Protein AF-A0A7X9FQ74-F1 (afdb_monomer_lite)

Sequence (622 aa):
MVRERRDPLNLIAIPPNKANLEAAQAALTEHGFKAESLAQLVVKDPVLLLELYKTISSTTYARGYSVNMMPVSQMVTLLGVKILNELCQNLKGRSLPDSSELATFLEKSRAECLKISNIARLIGNSVDPQQAEQCGLIGLFARFGDMVAVLYLKEHYISAVQTEGNRTRLAYRLAKEYAFDLERAGLRYLSLHGLPEKILACIDRDSQINSTELVNRKLVVLSSIEVVTAYEEAKWDRYSPDKALPVQSHFRPLRYLGLNYEKLYQDLSDFLSKSSQKAQVDSESKATESRISDRESISKATSRSLAEAGTKRTLSGRLVPVAPPAKHAAIERGSVGFLGKAHPLVVACVRGVRNAENLFSVTQRVSFLDTVVRLIGPLLKTFPDLGSVLYKASEFYLPLATTSSEDEILTTIVEGLSAKEVVSIIVLSYLAGEFSKHCEVTGWDCIARKLPSAIEIGRTVGATFSDVGPGYGMLLTGVRHMSLAALLFHDAKNFEHYIKYLSLSSRPYDMIYEKSKWGYDHLSYCGSLLQYLGFGLEMVKAFDQFRSFSQITEIKVRNSAVVLHWAEVIQKSGTALGDSNFLQQSGIGKDDVIKVDNEIGRLTSRLKNNYWLSPIREQALV

Radius of gyration: 31.94 Å; chains: 1; bounding box: 64×75×105 Å

Structure (mmCIF, N/CA/C/O backbone):
data_AF-A0A7X9FQ74-F1
#
_entry.id   AF-A0A7X9FQ74-F1
#
loop_
_atom_site.group_PDB
_atom_site.id
_atom_site.type_symbol
_atom_site.label_atom_id
_atom_site.label_alt_id
_atom_site.label_comp_id
_atom_site.label_asym_id
_atom_site.label_entity_id
_atom_site.label_seq_id
_atom_site.pdbx_PDB_ins_code
_atom_site.Cartn_x
_atom_site.Cartn_y
_atom_site.Cartn_z
_atom_site.occupancy
_atom_site.B_iso_or_equiv
_atom_site.auth_seq_id
_atom_site.auth_comp_id
_atom_site.auth_asym_id
_atom_site.auth_atom_id
_atom_site.pdbx_PDB_model_num
ATOM 1 N N . MET A 1 1 ? -29.744 -2.590 -15.658 1.00 37.78 1 MET A N 1
ATOM 2 C CA . MET A 1 1 ? -29.125 -2.089 -14.409 1.00 37.78 1 MET A CA 1
ATOM 3 C C . MET A 1 1 ? -28.238 -3.184 -13.833 1.00 37.78 1 MET A C 1
ATOM 5 O O . MET A 1 1 ? -28.756 -4.164 -13.314 1.00 37.78 1 MET A O 1
ATOM 9 N N . VAL A 1 2 ? -26.918 -3.079 -13.994 1.00 39.31 2 VAL A N 1
ATOM 10 C CA . VAL A 1 2 ? -25.967 -4.021 -13.385 1.00 39.31 2 VAL A CA 1
ATOM 11 C C . VAL A 1 2 ? -25.837 -3.622 -11.917 1.00 39.31 2 VAL A C 1
ATOM 13 O O . VAL A 1 2 ? -25.361 -2.531 -11.627 1.00 39.31 2 VAL A O 1
ATOM 16 N N . ARG A 1 3 ? -26.318 -4.455 -10.985 1.00 42.69 3 ARG A N 1
ATOM 17 C CA . ARG A 1 3 ? -26.032 -4.256 -9.558 1.00 42.69 3 ARG A CA 1
ATOM 18 C C . ARG A 1 3 ? -24.530 -4.450 -9.377 1.00 42.69 3 ARG A C 1
ATOM 20 O O . ARG A 1 3 ? -24.059 -5.584 -9.451 1.00 42.69 3 ARG A O 1
ATOM 27 N N . GLU A 1 4 ? -23.787 -3.365 -9.182 1.00 53.53 4 GLU A N 1
ATOM 28 C CA . GLU A 1 4 ? -22.402 -3.442 -8.724 1.00 53.53 4 GLU A CA 1
ATOM 29 C C . GLU A 1 4 ? -22.378 -4.309 -7.464 1.00 53.53 4 GLU A C 1
ATOM 31 O O . GLU A 1 4 ? -23.003 -3.980 -6.450 1.00 53.53 4 GLU A O 1
ATOM 36 N N . ARG A 1 5 ? -21.722 -5.472 -7.541 1.00 65.94 5 ARG A N 1
ATOM 37 C CA . ARG A 1 5 ? -21.473 -6.294 -6.358 1.00 65.94 5 ARG A CA 1
ATOM 38 C C . ARG A 1 5 ? -20.532 -5.494 -5.468 1.00 65.94 5 ARG A C 1
ATOM 40 O O . ARG A 1 5 ? -19.328 -5.490 -5.703 1.00 65.94 5 ARG A O 1
ATOM 47 N N . ARG A 1 6 ? -21.095 -4.786 -4.486 1.00 75.56 6 ARG A N 1
ATOM 48 C CA . ARG A 1 6 ? -20.312 -4.103 -3.457 1.00 75.56 6 ARG A CA 1
ATOM 49 C C . ARG A 1 6 ? -19.430 -5.138 -2.775 1.00 75.56 6 ARG A C 1
ATOM 51 O O . ARG A 1 6 ? -19.904 -6.204 -2.383 1.00 75.56 6 ARG A O 1
ATOM 58 N N . ASP A 1 7 ? -18.152 -4.813 -2.680 1.00 85.06 7 ASP A N 1
ATOM 59 C CA . ASP A 1 7 ? -17.185 -5.586 -1.921 1.00 85.06 7 ASP A CA 1
ATOM 60 C C . ASP A 1 7 ? -17.701 -5.781 -0.487 1.00 85.06 7 ASP A C 1
ATOM 62 O O . ASP A 1 7 ? -18.024 -4.780 0.160 1.00 85.06 7 ASP A O 1
ATOM 66 N N . PRO A 1 8 ? -17.820 -7.016 0.031 1.00 89.25 8 PRO A N 1
ATOM 67 C CA . PRO A 1 8 ? -18.308 -7.231 1.390 1.00 89.25 8 PRO A CA 1
ATOM 68 C C . PRO A 1 8 ? -17.451 -6.516 2.446 1.00 89.25 8 PRO A C 1
ATOM 70 O O . PRO A 1 8 ? -17.975 -6.154 3.497 1.00 89.25 8 PRO A O 1
ATOM 73 N N . LEU A 1 9 ? -16.171 -6.243 2.159 1.00 91.75 9 LEU A N 1
ATOM 74 C CA . LEU A 1 9 ? -15.293 -5.503 3.066 1.00 91.75 9 LEU A CA 1
ATOM 75 C C . LEU A 1 9 ? -15.699 -4.028 3.232 1.00 91.75 9 LEU A C 1
ATOM 77 O O . LEU A 1 9 ? -15.456 -3.457 4.290 1.00 91.75 9 LEU A O 1
ATOM 81 N N . ASN A 1 10 ? -16.380 -3.426 2.247 1.00 90.06 10 ASN A N 1
ATOM 82 C CA . ASN A 1 10 ? -16.882 -2.044 2.338 1.00 90.06 10 ASN A CA 1
ATOM 83 C C . ASN A 1 10 ? -18.041 -1.875 3.323 1.00 90.06 10 ASN A C 1
ATOM 85 O O . ASN A 1 10 ? -18.401 -0.750 3.659 1.00 90.06 10 ASN A O 1
ATOM 89 N N . LEU A 1 11 ? -18.672 -2.975 3.737 1.00 92.00 11 LEU A N 1
ATOM 90 C CA . LEU A 1 11 ? -19.799 -2.946 4.667 1.00 92.00 11 LEU A CA 1
ATOM 91 C C . LEU A 1 11 ? -19.346 -3.032 6.129 1.00 92.00 11 LEU A C 1
ATOM 93 O O . LEU A 1 11 ? -20.158 -2.833 7.030 1.00 92.00 11 LEU A O 1
ATOM 97 N N . ILE A 1 12 ? -18.070 -3.338 6.372 1.00 95.50 12 ILE A N 1
ATOM 98 C CA . ILE A 1 12 ? -17.523 -3.454 7.720 1.00 95.50 12 ILE A CA 1
ATOM 99 C C . ILE A 1 12 ? -17.239 -2.046 8.245 1.00 95.50 12 ILE A C 1
ATOM 101 O O . ILE A 1 12 ? -16.381 -1.344 7.720 1.00 95.50 12 ILE A O 1
ATOM 105 N N . ALA A 1 13 ? -17.931 -1.647 9.309 1.00 95.75 13 ALA A N 1
ATOM 106 C CA . ALA A 1 13 ? -17.647 -0.415 10.033 1.00 95.75 13 ALA A CA 1
ATOM 107 C C . ALA A 1 13 ? -16.887 -0.746 11.321 1.00 95.75 13 ALA A C 1
ATOM 109 O O . ALA A 1 13 ? -17.475 -1.228 12.287 1.00 95.75 13 ALA A O 1
ATOM 110 N N . ILE A 1 14 ? -15.578 -0.488 11.343 1.00 97.44 14 ILE A N 1
ATOM 111 C CA . ILE A 1 14 ? -14.769 -0.682 12.552 1.00 97.44 14 ILE A CA 1
ATOM 112 C C . ILE A 1 14 ? -14.973 0.530 13.481 1.00 97.44 14 ILE A C 1
ATOM 114 O O . ILE A 1 14 ? -14.736 1.665 13.041 1.00 97.44 14 ILE A O 1
ATOM 118 N N . PRO A 1 15 ? -15.428 0.342 14.737 1.00 97.62 15 PRO A N 1
ATOM 119 C CA . PRO A 1 15 ? -15.531 1.434 15.700 1.00 97.62 15 PRO A CA 1
ATOM 120 C C . PRO A 1 15 ? -14.135 1.826 16.218 1.00 97.62 15 PRO A C 1
ATOM 122 O O . PRO A 1 15 ? -13.266 0.957 16.346 1.00 97.62 15 PRO A O 1
ATOM 125 N N . PRO A 1 16 ? -13.878 3.109 16.526 1.00 97.75 16 PRO A N 1
ATOM 126 C CA . PRO A 1 16 ? -12.660 3.496 17.230 1.00 97.75 16 PRO A CA 1
ATOM 127 C C . PRO A 1 16 ? -12.693 3.016 18.688 1.00 97.75 16 PRO A C 1
ATOM 129 O O . PRO A 1 16 ? -13.743 2.668 19.231 1.00 97.75 16 PRO A O 1
ATOM 132 N N . ASN A 1 17 ? -11.536 3.021 19.340 1.00 97.06 17 ASN A N 1
ATOM 133 C CA . ASN A 1 17 ? -11.441 2.864 20.779 1.00 97.06 17 ASN A CA 1
ATOM 134 C C . ASN A 1 17 ? -12.200 4.010 21.464 1.00 97.06 17 ASN A C 1
ATOM 136 O O . ASN A 1 17 ? -11.924 5.191 21.240 1.00 97.06 17 ASN A O 1
ATOM 140 N N . LYS A 1 18 ? -13.156 3.640 22.319 1.00 96.19 18 LYS A N 1
ATOM 141 C CA . LYS A 1 18 ? -14.067 4.582 22.974 1.00 96.19 18 LYS A CA 1
ATOM 142 C C . LYS A 1 18 ? -13.327 5.649 23.787 1.00 96.19 18 LYS A C 1
ATOM 144 O O . LYS A 1 18 ? -13.633 6.826 23.641 1.00 96.19 18 LYS A O 1
ATOM 149 N N . ALA A 1 19 ? -12.331 5.251 24.579 1.00 96.38 19 ALA A N 1
ATOM 150 C CA . ALA A 1 19 ? -11.583 6.176 25.429 1.00 96.38 19 ALA A CA 1
ATOM 151 C C . ALA A 1 19 ? -10.772 7.186 24.601 1.00 96.38 19 ALA A C 1
ATOM 153 O O . ALA A 1 19 ? -10.765 8.376 24.908 1.00 96.38 19 ALA A O 1
ATOM 154 N N . ASN A 1 20 ? -10.138 6.737 23.513 1.00 96.94 20 ASN A N 1
ATOM 155 C CA . ASN A 1 20 ? -9.410 7.631 22.610 1.00 96.94 20 ASN A CA 1
ATOM 156 C C . ASN A 1 20 ? -10.353 8.595 21.874 1.00 96.94 20 ASN A C 1
ATOM 158 O O . ASN A 1 20 ? -10.017 9.767 21.722 1.00 96.94 20 ASN A O 1
ATOM 162 N N . LEU A 1 21 ? -11.536 8.131 21.450 1.00 97.62 21 LEU A N 1
ATOM 163 C CA . LEU A 1 21 ? -12.547 8.983 20.818 1.00 97.62 21 LEU A CA 1
ATOM 164 C C . LEU A 1 21 ? -13.085 10.044 21.792 1.00 97.62 21 LEU A C 1
ATOM 166 O O . LEU A 1 21 ? -13.204 11.208 21.419 1.00 97.62 21 LEU A O 1
ATOM 170 N N . GLU A 1 22 ? -13.391 9.664 23.032 1.00 97.38 22 GLU A N 1
ATOM 171 C CA . GLU A 1 22 ? -13.864 10.588 24.071 1.00 97.38 22 GLU A CA 1
ATOM 172 C C . GLU A 1 22 ? -12.791 11.624 24.431 1.00 97.38 22 GLU A C 1
ATOM 174 O O . GLU A 1 22 ? -13.087 12.816 24.500 1.00 97.38 22 GLU A O 1
ATOM 179 N N . ALA A 1 23 ? -11.529 11.203 24.565 1.00 97.50 23 ALA A N 1
ATOM 180 C CA . ALA A 1 23 ? -10.409 12.115 24.782 1.00 97.50 23 ALA A CA 1
ATOM 181 C C . ALA A 1 23 ? -10.211 13.080 23.600 1.00 97.50 23 ALA A C 1
ATOM 183 O O . ALA A 1 23 ? -9.964 14.268 23.806 1.00 97.50 23 ALA A O 1
ATOM 184 N N . ALA A 1 24 ? -10.354 12.596 22.362 1.00 97.50 24 ALA A N 1
ATOM 185 C CA . ALA A 1 24 ? -10.277 13.429 21.164 1.00 97.50 24 ALA A CA 1
ATOM 186 C C . ALA A 1 24 ? -11.414 14.465 21.111 1.00 97.50 24 ALA A C 1
ATOM 188 O O . ALA A 1 24 ? -11.172 15.625 20.782 1.00 97.50 24 ALA A O 1
ATOM 189 N N . GLN A 1 25 ? -12.639 14.074 21.480 1.00 97.12 25 GLN A N 1
ATOM 190 C CA . GLN A 1 25 ? -13.779 14.990 21.598 1.00 97.12 25 GLN A CA 1
ATOM 191 C C . GLN A 1 25 ? -13.544 16.051 22.677 1.00 97.12 25 GLN A C 1
ATOM 193 O O . GLN A 1 25 ? -13.763 17.233 22.421 1.00 97.12 25 GLN A O 1
ATOM 198 N N . ALA A 1 26 ? -13.047 15.654 23.851 1.00 96.75 26 ALA A N 1
ATOM 199 C CA . ALA A 1 26 ? -12.726 16.589 24.925 1.00 96.75 26 ALA A CA 1
ATOM 200 C C . ALA A 1 26 ? -11.669 17.619 24.482 1.00 96.75 26 ALA A C 1
ATOM 202 O O . ALA A 1 26 ? -11.873 18.821 24.656 1.00 96.75 26 ALA A O 1
ATOM 203 N N . ALA A 1 27 ? -10.601 17.166 23.813 1.00 96.50 27 ALA A N 1
ATOM 204 C CA . ALA A 1 27 ? -9.540 18.031 23.294 1.00 96.50 27 ALA A CA 1
ATOM 205 C C . ALA A 1 27 ? -10.032 19.041 22.237 1.00 96.50 27 ALA A C 1
ATOM 207 O O . ALA A 1 27 ? -9.477 20.131 22.119 1.00 96.50 27 ALA A O 1
ATOM 208 N N . LEU A 1 28 ? -11.082 18.710 21.475 1.00 95.88 28 LEU A N 1
ATOM 209 C CA . LEU A 1 28 ? -11.706 19.626 20.509 1.00 95.88 28 LEU A CA 1
ATOM 210 C C . LEU A 1 28 ? -12.575 20.707 21.171 1.00 95.88 28 LEU A C 1
ATOM 212 O O . LEU A 1 28 ? -12.827 21.742 20.555 1.00 95.88 28 LEU A O 1
ATOM 216 N N . THR A 1 29 ? -13.043 20.472 22.400 1.00 94.44 29 THR A N 1
ATOM 217 C CA . THR A 1 29 ? -13.873 21.419 23.169 1.00 94.44 29 THR A CA 1
ATOM 218 C C . THR A 1 29 ? -13.080 22.298 24.136 1.00 94.44 29 THR A C 1
ATOM 220 O O . THR A 1 29 ? -13.630 23.249 24.687 1.00 94.44 29 THR A O 1
ATOM 223 N N . GLU A 1 30 ? -11.798 21.998 24.351 1.00 92.69 30 GLU A N 1
ATOM 224 C CA . GLU A 1 30 ? -10.940 22.727 25.283 1.00 92.69 30 GLU A CA 1
ATOM 225 C C . GLU A 1 30 ? -10.642 24.158 24.794 1.00 92.69 30 GLU A C 1
ATOM 227 O O . GLU A 1 30 ? -10.363 24.402 23.614 1.00 92.69 30 GLU A O 1
ATOM 232 N N . HIS A 1 31 ? -10.672 25.129 25.714 1.00 86.25 31 HIS A N 1
ATOM 233 C CA . HIS A 1 31 ? -10.259 26.500 25.418 1.00 86.25 31 HIS A CA 1
ATOM 234 C C . HIS A 1 31 ? -8.761 26.532 25.079 1.00 86.25 31 HIS A C 1
ATOM 236 O O . HIS A 1 31 ? -7.918 26.254 25.926 1.00 86.25 31 HIS A O 1
ATOM 242 N N . GLY A 1 32 ? -8.424 26.904 23.841 1.00 86.81 32 GLY A N 1
ATOM 243 C CA . GLY A 1 32 ? -7.035 26.932 23.369 1.00 86.81 32 GLY A CA 1
ATOM 244 C C . GLY A 1 32 ? -6.584 25.645 22.677 1.00 86.81 32 GLY A C 1
ATOM 245 O O . GLY A 1 32 ? -5.443 25.231 22.867 1.00 86.81 32 GLY A O 1
ATOM 246 N N . PHE A 1 33 ? -7.472 25.033 21.883 1.00 92.81 33 PHE A N 1
ATOM 247 C CA . PHE A 1 33 ? -7.209 23.889 21.003 1.00 92.81 33 PHE A CA 1
ATOM 248 C C . PHE A 1 33 ? -5.769 23.844 20.456 1.00 92.81 33 PHE A C 1
ATOM 250 O O . PHE A 1 33 ? -5.329 24.740 19.732 1.00 92.81 33 PHE A O 1
ATOM 257 N N . LYS A 1 34 ? -5.055 22.755 20.768 1.00 94.50 34 LYS A N 1
ATOM 258 C CA . LYS A 1 34 ? -3.704 22.473 20.264 1.00 94.50 34 LYS A CA 1
ATOM 259 C C . LYS A 1 34 ? -3.755 21.288 19.308 1.00 94.50 34 LYS A C 1
ATOM 261 O O . LYS A 1 34 ? -4.019 20.163 19.733 1.00 94.50 34 LYS A O 1
ATOM 266 N N . ALA A 1 35 ? -3.443 21.534 18.035 1.00 94.88 35 ALA A N 1
ATOM 267 C CA . ALA A 1 35 ? -3.419 20.497 17.002 1.00 94.88 35 ALA A CA 1
ATOM 268 C C . ALA A 1 35 ? -2.517 19.309 17.387 1.00 94.88 35 ALA A C 1
ATOM 270 O O . ALA A 1 35 ? -2.889 18.158 17.168 1.00 94.88 35 ALA A O 1
ATOM 271 N N . GLU A 1 36 ? -1.386 19.585 18.040 1.00 96.19 36 GLU A N 1
ATOM 272 C CA . GLU A 1 36 ? -0.431 18.575 18.505 1.00 96.19 36 GLU A CA 1
ATOM 273 C C . GLU A 1 36 ? -1.029 17.617 19.544 1.00 96.19 36 GLU A C 1
ATOM 275 O O . GLU A 1 36 ? -0.843 16.403 19.458 1.00 96.19 36 GLU A O 1
ATOM 280 N N . SER A 1 37 ? -1.804 18.143 20.499 1.00 95.75 37 SER A N 1
ATOM 281 C CA . SER A 1 37 ? -2.451 17.333 21.536 1.00 95.75 37 SER A CA 1
ATOM 282 C C . SER A 1 37 ? -3.468 16.368 20.928 1.00 95.75 37 SER A C 1
ATOM 284 O O . SER A 1 37 ? -3.512 15.194 21.294 1.00 95.75 37 SER A O 1
ATOM 286 N N . LEU A 1 38 ? -4.258 16.838 19.955 1.00 97.00 38 LEU A N 1
ATOM 287 C CA . LEU A 1 38 ? -5.205 15.979 19.248 1.00 97.00 38 LEU A CA 1
ATOM 288 C C . LEU A 1 38 ? -4.486 14.963 18.354 1.00 97.00 38 LEU A C 1
ATOM 290 O O . LEU A 1 38 ? -4.864 13.793 18.342 1.00 97.00 38 LEU A O 1
ATOM 294 N N . ALA A 1 39 ? -3.427 15.370 17.650 1.00 97.31 39 ALA A N 1
ATOM 295 C CA . ALA A 1 39 ? -2.626 14.466 16.831 1.00 97.31 39 ALA A CA 1
ATOM 296 C C . ALA A 1 39 ? -2.078 13.295 17.662 1.00 97.31 39 ALA A C 1
ATOM 298 O O . ALA A 1 39 ? -2.219 12.141 17.259 1.00 97.31 39 ALA A O 1
ATOM 299 N N . GLN A 1 40 ? -1.565 13.569 18.867 1.00 96.44 40 GLN A N 1
ATOM 300 C CA . GLN A 1 40 ? -1.092 12.545 19.805 1.00 96.44 40 GLN A CA 1
ATOM 301 C C . GLN A 1 40 ? -2.183 11.571 20.275 1.00 96.44 40 GLN A C 1
ATOM 303 O O . GLN A 1 40 ? -1.871 10.432 20.628 1.00 96.44 40 GLN A O 1
ATOM 308 N N . LEU A 1 41 ? -3.451 11.991 20.308 1.00 97.00 41 LEU A N 1
ATOM 309 C CA . LEU A 1 41 ? -4.583 11.111 20.615 1.00 97.00 41 LEU A CA 1
ATOM 310 C C . LEU A 1 41 ? -4.977 10.266 19.401 1.00 97.00 41 LEU A C 1
ATOM 312 O O . LEU A 1 41 ? -5.212 9.068 19.541 1.00 97.00 41 LEU A O 1
ATOM 316 N N . VAL A 1 42 ? -4.981 10.861 18.206 1.00 97.50 42 VAL A N 1
ATOM 317 C CA . VAL A 1 42 ? -5.324 10.171 16.955 1.00 97.50 42 VAL A CA 1
ATOM 318 C C . VAL A 1 42 ? -4.329 9.052 16.640 1.00 97.50 42 VAL A C 1
ATOM 320 O O . VAL A 1 42 ? -4.746 7.948 16.303 1.00 97.50 42 VAL A O 1
ATOM 323 N N . VAL A 1 43 ? -3.022 9.276 16.815 1.00 97.31 43 VAL A N 1
ATOM 324 C CA . VAL A 1 43 ? -1.991 8.250 16.539 1.00 97.31 43 VAL A CA 1
ATOM 325 C C . VAL A 1 43 ? -2.022 7.053 17.495 1.00 97.31 43 VAL A C 1
ATOM 327 O O . VAL A 1 43 ? -1.339 6.061 17.255 1.00 97.31 43 VAL A O 1
ATOM 330 N N . LYS A 1 44 ? -2.817 7.111 18.573 1.00 97.31 44 LYS A N 1
ATOM 331 C CA . LYS A 1 44 ? -3.036 5.973 19.480 1.00 97.31 44 LYS A CA 1
ATOM 332 C C . LYS A 1 44 ? -4.106 5.005 18.976 1.00 97.31 44 LYS A C 1
ATOM 334 O O . LYS A 1 44 ? -4.269 3.940 19.571 1.00 97.31 44 LYS A O 1
ATOM 339 N N . ASP A 1 45 ? -4.838 5.353 17.916 1.00 98.25 45 ASP A N 1
ATOM 340 C CA . ASP A 1 45 ? -5.896 4.517 17.358 1.00 98.25 45 ASP A CA 1
ATOM 341 C C . ASP A 1 45 ? -5.816 4.429 15.821 1.00 98.25 45 ASP A C 1
ATOM 343 O O . ASP A 1 45 ? -6.068 5.425 15.135 1.00 98.25 45 ASP A O 1
ATOM 347 N N . PRO A 1 46 ? -5.536 3.240 15.247 1.00 98.38 46 PRO A N 1
ATOM 348 C CA . PRO A 1 46 ? -5.522 3.047 13.797 1.00 98.38 46 PRO A CA 1
ATOM 349 C C . PRO A 1 46 ? -6.830 3.461 13.115 1.00 98.38 46 PRO A C 1
ATOM 351 O O . PRO A 1 46 ? -6.801 3.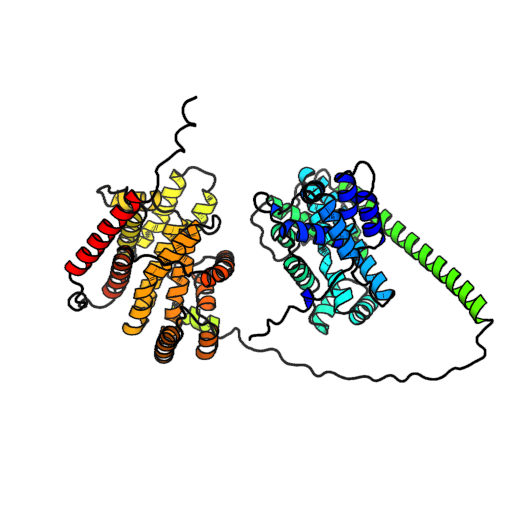906 11.970 1.00 98.38 46 PRO A O 1
ATOM 354 N N . VAL A 1 47 ? -7.980 3.325 13.782 1.00 98.31 47 VAL A N 1
ATOM 355 C CA . VAL A 1 47 ? -9.280 3.668 13.193 1.00 98.31 47 VAL A CA 1
ATOM 356 C C . VAL A 1 47 ? -9.449 5.182 13.109 1.00 98.31 47 VAL A C 1
ATOM 358 O O . VAL A 1 47 ? -9.839 5.684 12.059 1.00 98.31 47 VAL A O 1
ATOM 361 N N . LEU A 1 48 ? -9.107 5.923 14.171 1.00 98.19 48 LEU A N 1
ATOM 362 C CA . LEU A 1 48 ? -9.145 7.390 14.141 1.00 98.19 48 LEU A CA 1
ATOM 363 C C . LEU A 1 48 ? -8.196 7.938 13.073 1.00 98.19 48 LEU A C 1
ATOM 365 O O . LEU A 1 48 ? -8.578 8.824 12.310 1.00 98.19 48 LEU A O 1
ATOM 369 N N . LEU A 1 49 ? -6.984 7.379 12.980 1.00 98.31 49 LEU A N 1
ATOM 370 C CA . LEU A 1 49 ? -6.009 7.801 11.978 1.00 98.31 49 LEU A CA 1
ATOM 371 C C . LEU A 1 49 ? -6.488 7.509 10.546 1.00 98.31 49 LEU A C 1
ATOM 373 O O . LEU A 1 49 ? -6.355 8.370 9.678 1.00 98.31 49 LEU A O 1
ATOM 377 N N . LEU A 1 50 ? -7.073 6.333 10.289 1.00 98.12 50 LEU A N 1
ATOM 378 C CA . LEU A 1 50 ? -7.632 5.992 8.973 1.00 98.12 50 LEU A CA 1
ATOM 379 C C . LEU A 1 50 ? -8.734 6.969 8.558 1.00 98.12 50 LEU A C 1
ATOM 381 O O . LEU A 1 50 ? -8.764 7.435 7.423 1.00 98.12 50 LEU A O 1
ATOM 385 N N . GLU A 1 51 ? -9.637 7.290 9.479 1.00 97.69 51 GLU A N 1
ATOM 386 C CA . GLU A 1 51 ? -10.768 8.178 9.212 1.00 97.69 51 GLU A CA 1
ATOM 387 C C . GLU A 1 51 ? -10.316 9.628 9.005 1.00 97.69 51 GLU A C 1
ATOM 389 O O . GLU A 1 51 ? -10.890 10.338 8.176 1.00 97.69 51 GLU A O 1
ATOM 394 N N . LEU A 1 52 ? -9.232 10.046 9.665 1.00 97.00 52 LEU A N 1
ATOM 395 C CA . LEU A 1 52 ? -8.569 11.316 9.385 1.00 97.00 52 LEU A CA 1
ATOM 396 C C . LEU A 1 52 ? -8.018 11.354 7.949 1.00 97.00 52 LEU A C 1
ATOM 398 O O . LEU A 1 52 ? -8.331 12.287 7.208 1.00 97.00 52 LEU A O 1
ATOM 402 N N . TYR A 1 53 ? -7.276 10.318 7.530 1.00 96.00 53 TYR A N 1
ATOM 403 C CA . TYR A 1 53 ? -6.754 10.187 6.159 1.00 96.00 53 TYR A CA 1
ATOM 404 C C . TYR A 1 53 ? -7.868 10.171 5.110 1.00 96.00 53 TYR A C 1
ATOM 406 O O . TYR A 1 53 ? -7.780 10.857 4.089 1.00 96.00 53 TYR A O 1
ATOM 414 N N . LYS A 1 54 ? -8.937 9.418 5.370 1.00 94.94 54 LYS A N 1
ATOM 415 C CA . LYS A 1 54 ? -10.112 9.346 4.501 1.00 94.94 54 LYS A CA 1
ATOM 416 C C . LYS A 1 54 ? -10.771 10.714 4.346 1.00 94.94 54 LYS A C 1
ATOM 418 O O . LYS A 1 54 ? -11.065 11.136 3.228 1.00 94.94 54 LYS A O 1
ATOM 423 N N . THR A 1 55 ? -10.966 11.420 5.459 1.00 95.19 55 THR A N 1
ATOM 424 C CA . THR A 1 55 ? -11.603 12.740 5.471 1.00 95.19 55 THR A CA 1
ATOM 425 C C . THR A 1 55 ? -10.765 13.739 4.686 1.00 95.19 55 THR A C 1
ATOM 427 O O . THR A 1 55 ? -11.272 14.327 3.732 1.00 95.19 55 THR A O 1
ATOM 430 N N . ILE A 1 56 ? -9.470 13.867 4.991 1.00 93.12 56 ILE A N 1
ATOM 431 C CA . ILE A 1 56 ? -8.613 14.838 4.300 1.00 93.12 56 ILE A CA 1
ATOM 432 C C . ILE A 1 56 ? -8.467 14.532 2.804 1.00 93.12 56 ILE A C 1
ATOM 434 O O . ILE A 1 56 ? -8.517 15.453 1.990 1.00 93.12 56 ILE A O 1
ATOM 438 N N . SER A 1 57 ? -8.408 13.253 2.419 1.00 88.81 57 SER A N 1
ATOM 439 C CA . SER A 1 57 ? -8.355 12.841 1.008 1.00 88.81 57 SER A CA 1
ATOM 440 C C . SER A 1 57 ? -9.653 13.135 0.250 1.00 88.81 57 SER A C 1
ATOM 442 O O . SER A 1 57 ? -9.617 13.395 -0.949 1.00 88.81 57 SER A O 1
ATOM 444 N N . SER A 1 58 ? -10.804 13.103 0.932 1.00 86.62 58 SER A N 1
ATOM 445 C CA . SER A 1 58 ? -12.114 13.397 0.329 1.00 86.62 58 SER A CA 1
ATOM 446 C C . SER A 1 58 ? -12.407 14.894 0.187 1.00 86.62 58 SER A C 1
ATOM 448 O O . SER A 1 58 ? -13.220 15.300 -0.643 1.00 86.62 58 SER A O 1
ATOM 450 N N . THR A 1 59 ? -11.760 15.727 1.000 1.00 77.06 59 THR A N 1
ATOM 451 C CA . THR A 1 59 ? -11.987 17.172 0.997 1.00 77.06 59 THR A CA 1
ATOM 452 C C . THR A 1 59 ? -11.249 17.877 -0.142 1.00 77.06 59 THR A C 1
ATOM 454 O O . THR A 1 59 ? -10.164 17.478 -0.564 1.00 77.06 59 THR A O 1
ATOM 457 N N . THR A 1 60 ? -11.790 19.008 -0.602 1.00 61.81 60 THR A N 1
ATOM 458 C CA . THR A 1 60 ? -11.164 19.877 -1.618 1.00 61.81 60 THR A CA 1
ATOM 459 C C . THR A 1 60 ? -9.780 20.407 -1.227 1.00 61.81 60 THR A C 1
ATOM 461 O O . THR A 1 60 ? -9.056 20.887 -2.098 1.00 61.81 60 THR A O 1
ATOM 464 N N . TYR A 1 61 ? -9.386 20.288 0.046 1.00 61.78 61 TYR A N 1
ATOM 465 C CA . TYR A 1 61 ? -8.068 20.673 0.558 1.00 61.78 61 TYR A CA 1
ATOM 466 C C . TYR A 1 61 ? -6.909 19.870 -0.062 1.00 61.78 61 TYR A C 1
ATOM 468 O O . TYR A 1 61 ? -5.773 20.338 -0.056 1.00 61.78 61 TYR A O 1
ATOM 476 N N . ALA A 1 62 ? -7.184 18.714 -0.680 1.00 58.69 62 ALA A N 1
ATOM 477 C CA . ALA A 1 62 ? -6.181 17.929 -1.402 1.00 58.69 62 ALA A CA 1
ATOM 478 C C . ALA A 1 62 ? -5.696 18.577 -2.720 1.00 58.69 62 ALA A C 1
ATOM 480 O O . ALA A 1 62 ? -4.710 18.122 -3.292 1.00 58.69 62 ALA A O 1
ATOM 481 N N . ARG A 1 63 ? -6.331 19.654 -3.217 1.00 55.81 63 ARG A N 1
ATOM 482 C CA . ARG A 1 63 ? -6.008 20.281 -4.524 1.00 55.81 63 ARG A CA 1
ATOM 483 C C . ARG A 1 63 ? -4.679 21.060 -4.588 1.00 55.81 63 ARG A C 1
ATOM 485 O O . ARG A 1 63 ? -4.455 21.797 -5.541 1.00 55.81 63 ARG A O 1
ATOM 492 N N . GLY A 1 64 ? -3.786 20.881 -3.620 1.00 58.19 64 GLY A N 1
ATOM 493 C CA . GLY A 1 64 ? -2.462 21.520 -3.610 1.00 58.19 64 GLY A CA 1
ATOM 494 C C . GLY A 1 64 ? -1.434 20.868 -2.685 1.00 58.19 64 GLY A C 1
ATOM 495 O O . GLY A 1 64 ? -0.249 21.163 -2.798 1.00 58.19 64 GLY A O 1
ATOM 496 N N . TYR A 1 65 ? -1.857 19.954 -1.808 1.00 64.38 65 TYR A N 1
ATOM 497 C CA . TYR A 1 65 ? -0.966 19.221 -0.915 1.00 64.38 65 TYR A CA 1
ATOM 498 C C . TYR A 1 65 ? -0.978 17.737 -1.258 1.00 64.38 65 TYR A C 1
ATOM 500 O O . TYR A 1 65 ? -2.034 17.116 -1.377 1.00 64.38 65 TYR A O 1
ATOM 508 N N . SER A 1 66 ? 0.210 17.143 -1.350 1.00 74.44 66 SER A N 1
ATOM 509 C CA . SER A 1 66 ? 0.333 15.690 -1.346 1.00 74.44 66 SER A CA 1
ATOM 510 C C . SER A 1 66 ? -0.074 15.179 0.037 1.00 74.44 66 SER A C 1
ATOM 512 O O . SER A 1 66 ? 0.719 15.221 0.971 1.00 74.44 66 SER A O 1
ATOM 514 N N . VAL A 1 67 ? -1.296 14.651 0.157 1.00 80.88 67 VAL A N 1
ATOM 515 C CA . VAL A 1 67 ? -1.782 13.949 1.366 1.00 80.88 67 VAL A CA 1
ATOM 516 C C . VAL A 1 67 ? -0.915 12.721 1.691 1.00 80.88 67 VAL A C 1
ATOM 518 O O . VAL A 1 67 ? -0.919 12.213 2.811 1.00 80.88 67 VAL A O 1
ATOM 521 N N . ASN A 1 68 ? -0.114 12.257 0.727 1.00 80.06 68 ASN A N 1
ATOM 522 C CA . ASN A 1 68 ? 0.816 11.158 0.931 1.00 80.06 68 ASN A CA 1
ATOM 523 C C . ASN A 1 68 ? 1.839 11.511 2.025 1.00 80.06 68 ASN A C 1
ATOM 525 O O . ASN A 1 68 ? 2.741 12.307 1.775 1.00 80.06 68 ASN A O 1
ATOM 529 N N . MET A 1 69 ? 1.734 10.855 3.187 1.00 83.25 69 MET A N 1
ATOM 530 C CA . MET A 1 69 ? 2.657 10.974 4.331 1.00 83.25 69 MET A CA 1
ATOM 531 C C . MET A 1 69 ? 2.638 12.330 5.060 1.00 83.25 69 MET A C 1
ATOM 533 O O . MET A 1 69 ? 3.636 12.710 5.678 1.00 83.25 69 MET A O 1
ATOM 537 N N . MET A 1 70 ? 1.519 13.058 5.005 1.00 91.00 70 MET A N 1
ATOM 538 C CA . MET A 1 70 ? 1.355 14.315 5.743 1.00 91.00 70 MET A CA 1
ATOM 539 C C . MET A 1 70 ? 1.428 14.085 7.272 1.00 91.00 70 MET A C 1
ATOM 541 O O . MET A 1 70 ? 0.805 13.140 7.761 1.00 91.00 70 MET A O 1
ATOM 545 N N . PRO A 1 71 ? 2.130 14.941 8.045 1.00 93.88 71 PRO A N 1
ATOM 546 C CA . PRO A 1 71 ? 2.100 14.903 9.508 1.00 93.88 71 PRO A CA 1
ATOM 547 C C . PRO A 1 71 ? 0.678 15.024 10.067 1.00 93.88 71 PRO A C 1
ATOM 549 O O . PRO A 1 71 ? -0.145 15.794 9.563 1.00 93.88 71 PRO A O 1
ATOM 552 N N . VAL A 1 72 ? 0.378 14.293 11.143 1.00 96.38 72 VAL A N 1
ATOM 553 C CA . VAL A 1 72 ? -0.982 14.245 11.713 1.00 96.38 72 VAL A CA 1
ATOM 554 C C . VAL A 1 72 ? -1.418 15.599 12.265 1.00 96.38 72 VAL A C 1
ATOM 556 O O . VAL A 1 72 ? -2.566 15.996 12.075 1.00 96.38 72 VAL A O 1
ATOM 559 N N . SER A 1 73 ? -0.503 16.351 12.874 1.00 96.31 73 SER A N 1
ATOM 560 C CA . SER A 1 73 ? -0.759 17.716 13.349 1.00 96.31 73 SER A CA 1
ATOM 561 C C . SER A 1 73 ? -1.124 18.677 12.215 1.00 96.31 73 SER A C 1
ATOM 563 O O . SER A 1 73 ? -2.036 19.497 12.359 1.00 96.31 73 SER A O 1
ATOM 565 N N . GLN A 1 74 ? -0.490 18.531 11.049 1.00 94.50 74 GLN A N 1
ATOM 566 C CA . GLN A 1 74 ? -0.835 19.296 9.853 1.00 94.50 74 GLN A CA 1
ATOM 567 C C . GLN A 1 74 ? -2.220 18.903 9.322 1.00 94.50 74 GLN A C 1
ATOM 569 O O . GLN A 1 74 ? -3.017 19.789 9.016 1.00 94.50 74 GLN A O 1
ATOM 574 N N . MET A 1 75 ? -2.551 17.605 9.281 1.00 95.38 75 MET A N 1
ATOM 575 C CA . MET A 1 75 ? -3.890 17.140 8.884 1.00 95.38 75 MET A CA 1
ATOM 576 C C . MET A 1 75 ? -4.982 17.704 9.801 1.00 95.38 75 MET A C 1
ATOM 578 O O . MET A 1 75 ? -5.999 18.210 9.329 1.00 95.38 75 MET A O 1
ATOM 582 N N . VAL A 1 76 ? -4.744 17.667 11.114 1.00 96.62 76 VAL A N 1
ATOM 583 C CA . VAL A 1 76 ? -5.630 18.241 12.132 1.00 96.62 76 VAL A CA 1
ATOM 584 C C . VAL A 1 76 ? -5.817 19.748 11.919 1.00 96.62 76 VAL A C 1
ATOM 586 O O . VAL A 1 76 ? -6.942 20.245 11.950 1.00 96.62 76 VAL A O 1
ATOM 589 N N . THR A 1 77 ? -4.731 20.475 11.651 1.00 94.81 77 THR A N 1
ATOM 590 C CA . THR A 1 77 ? -4.776 21.924 11.405 1.00 94.81 77 THR A CA 1
ATOM 591 C C . THR A 1 77 ? -5.574 22.262 10.144 1.00 94.81 77 THR A C 1
ATOM 593 O O . THR A 1 77 ? -6.402 23.169 10.173 1.00 94.81 77 THR A O 1
ATOM 596 N N . LEU A 1 78 ? -5.364 21.517 9.053 1.00 93.62 78 LEU A N 1
ATOM 597 C CA . LEU A 1 78 ? -6.029 21.755 7.768 1.00 93.62 78 LEU A CA 1
ATOM 598 C C . LEU A 1 78 ? -7.535 21.475 7.806 1.00 93.62 78 LEU A C 1
ATOM 600 O O . LEU A 1 78 ? -8.305 22.217 7.203 1.00 93.62 78 LEU A O 1
ATOM 604 N N . LEU A 1 79 ? -7.963 20.419 8.503 1.00 94.31 79 LEU A N 1
ATOM 605 C CA . LEU A 1 79 ? -9.386 20.089 8.631 1.00 94.31 79 LEU A CA 1
ATOM 606 C C . LEU A 1 79 ? -10.122 21.061 9.562 1.00 94.31 79 LEU A C 1
ATOM 608 O O . LEU A 1 79 ? -11.294 21.371 9.344 1.00 94.31 79 LEU A O 1
ATOM 612 N N . GLY A 1 80 ? -9.437 21.553 10.594 1.00 94.94 80 GLY A N 1
ATOM 613 C CA . GLY A 1 80 ? -10.007 22.466 11.574 1.00 94.94 80 GLY A CA 1
ATOM 614 C C . GLY A 1 80 ? -11.036 21.812 12.506 1.00 94.94 80 GLY A C 1
ATOM 615 O O . GLY A 1 80 ? -11.579 20.732 12.261 1.00 94.94 80 GLY A O 1
ATOM 616 N N . VAL A 1 81 ? -11.326 22.500 13.613 1.00 96.19 81 VAL A N 1
ATOM 617 C CA . VAL A 1 81 ? -12.132 21.970 14.731 1.00 96.19 81 VAL A CA 1
ATOM 618 C C . VAL A 1 81 ? -13.536 21.538 14.299 1.00 96.19 81 VAL A C 1
ATOM 620 O O . VAL A 1 81 ? -14.039 20.525 14.777 1.00 96.19 81 VAL A O 1
ATOM 623 N N . LYS A 1 82 ? -14.171 22.270 13.373 1.00 96.00 82 LYS A N 1
ATOM 624 C CA . LYS A 1 82 ? -15.536 21.969 12.916 1.00 96.00 82 LYS A CA 1
ATOM 625 C C . LYS A 1 82 ? -15.626 20.594 12.244 1.00 96.00 82 LYS A C 1
ATOM 627 O O . LYS A 1 82 ? -16.423 19.767 12.678 1.00 96.00 82 LYS A O 1
ATOM 632 N N . ILE A 1 83 ? -14.788 20.337 11.236 1.00 96.25 83 ILE A N 1
ATOM 633 C CA . ILE A 1 83 ? -14.796 19.068 10.490 1.00 96.25 83 ILE A CA 1
ATOM 634 C C . ILE A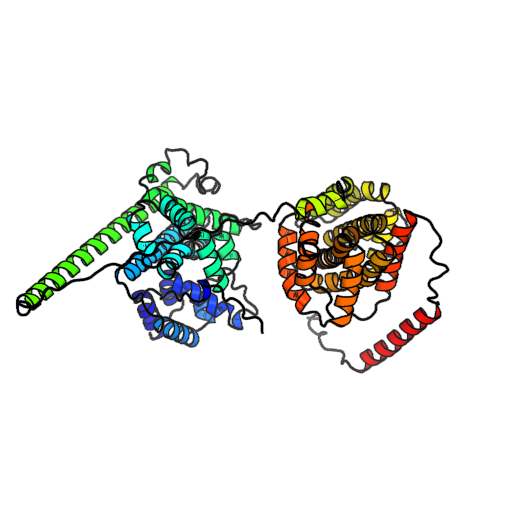 1 83 ? -14.377 17.913 11.405 1.00 96.25 83 ILE A C 1
ATOM 636 O O . ILE A 1 83 ? -14.959 16.833 11.352 1.00 96.25 83 ILE A O 1
ATOM 640 N N . LEU A 1 84 ? -13.403 18.143 12.289 1.00 97.19 84 LEU A N 1
ATOM 641 C CA . LEU A 1 84 ? -12.958 17.136 13.253 1.00 97.19 84 LEU A CA 1
ATOM 642 C C . LEU A 1 84 ? -14.048 16.778 14.273 1.00 97.19 84 LEU A C 1
ATOM 644 O O . LEU A 1 84 ? -14.204 15.606 14.611 1.00 97.19 84 LEU A O 1
ATOM 648 N N . ASN A 1 85 ? -14.847 17.748 14.727 1.00 97.00 85 ASN A N 1
ATOM 649 C CA . ASN A 1 85 ? -16.006 17.476 15.577 1.00 97.00 85 ASN A CA 1
ATOM 650 C C . ASN A 1 85 ? -17.064 16.648 14.840 1.00 97.00 85 ASN A C 1
ATOM 652 O O . ASN A 1 85 ? -17.552 15.663 15.393 1.00 97.00 85 ASN A O 1
ATOM 656 N N . GLU A 1 86 ? -17.388 16.999 13.593 1.00 97.00 86 GLU A N 1
ATOM 657 C CA . GLU A 1 86 ? -18.311 16.222 12.754 1.00 97.00 86 GLU A CA 1
ATOM 658 C C . GLU A 1 86 ? -17.807 14.782 12.553 1.00 97.00 86 GLU A C 1
ATOM 660 O O . GLU A 1 86 ? -18.568 13.827 12.724 1.00 97.00 86 GLU A O 1
ATOM 665 N N . LEU A 1 87 ? -16.507 14.610 12.288 1.00 97.19 87 LEU A N 1
ATOM 666 C CA . LEU A 1 87 ? -15.854 13.303 12.204 1.00 97.19 87 LEU A CA 1
ATOM 667 C C . LEU A 1 87 ? -16.053 12.502 13.497 1.00 97.19 87 LEU A C 1
ATOM 669 O O . LEU A 1 87 ? -16.548 11.377 13.459 1.00 97.19 87 LEU A O 1
ATOM 673 N N . CYS A 1 88 ? -15.736 13.089 14.652 1.00 97.62 88 CYS A N 1
ATOM 674 C CA . CYS A 1 88 ? -15.893 12.435 15.948 1.00 97.62 88 CYS A CA 1
ATOM 675 C C . CYS A 1 88 ? -17.353 12.056 16.257 1.00 97.62 88 CYS A C 1
ATOM 677 O O . CYS A 1 88 ? -17.588 10.998 16.845 1.00 97.62 88 CYS A O 1
ATOM 679 N N . GLN A 1 89 ? -18.339 12.873 15.869 1.00 96.94 89 GLN A N 1
ATOM 680 C CA . GLN A 1 89 ? -19.761 12.539 16.043 1.00 96.94 89 GLN A CA 1
ATOM 681 C C . GLN A 1 89 ? -20.187 11.376 15.139 1.00 96.94 89 GLN A C 1
ATOM 683 O O . GLN A 1 89 ? -20.856 10.452 15.601 1.00 96.94 89 GLN A O 1
ATOM 688 N N . ASN A 1 90 ? -19.733 11.362 13.884 1.00 96.50 90 ASN A N 1
ATOM 689 C CA . ASN A 1 90 ? -20.003 10.262 12.956 1.00 96.50 90 ASN A CA 1
ATOM 690 C C . ASN A 1 90 ? -19.417 8.935 13.458 1.00 96.50 90 ASN A C 1
ATOM 692 O O . ASN A 1 90 ? -20.053 7.886 13.350 1.00 96.50 90 ASN A O 1
ATOM 696 N N . LEU A 1 91 ? -18.216 8.970 14.042 1.00 96.69 91 LEU A N 1
ATOM 697 C CA . LEU A 1 91 ? -17.571 7.779 14.596 1.00 96.69 91 LEU A CA 1
ATOM 698 C C . LEU A 1 91 ? -18.239 7.277 15.876 1.00 96.69 91 LEU A C 1
ATOM 700 O O . LEU A 1 91 ? -18.301 6.065 16.083 1.00 96.69 91 LEU A O 1
ATOM 704 N N . LYS A 1 92 ? -18.798 8.177 16.692 1.00 96.25 92 LYS A N 1
ATOM 705 C CA . LYS A 1 92 ? -19.571 7.820 17.891 1.00 96.25 92 LYS 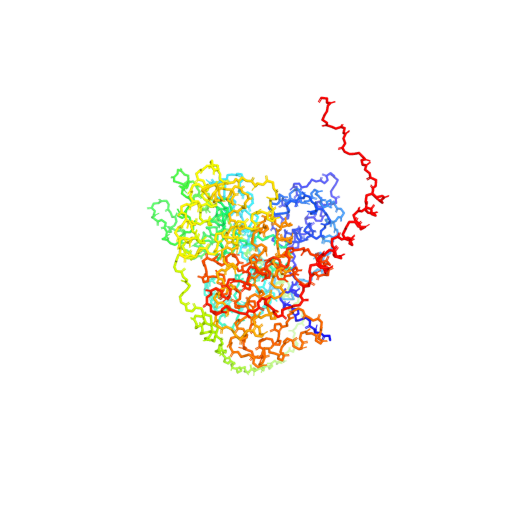A CA 1
ATOM 706 C C . LYS A 1 92 ? -20.823 6.999 17.561 1.00 96.25 92 LYS A C 1
ATOM 708 O O . LYS A 1 92 ? -21.252 6.196 18.381 1.00 96.25 92 LYS A O 1
ATOM 713 N N . GLY A 1 93 ? -21.388 7.177 16.365 1.00 93.31 93 GLY A N 1
ATOM 714 C CA . GLY A 1 93 ? -22.550 6.423 15.891 1.00 93.31 93 GLY A CA 1
ATOM 715 C C . GLY A 1 93 ? -22.260 4.977 15.467 1.00 93.31 93 GLY A C 1
ATOM 716 O O . GLY A 1 93 ? -23.202 4.240 15.179 1.00 93.31 93 GLY A O 1
ATOM 717 N N . ARG A 1 94 ? -20.992 4.543 15.404 1.00 94.88 94 ARG A N 1
ATOM 718 C CA . ARG A 1 94 ? -20.649 3.163 15.023 1.00 94.88 94 ARG A CA 1
ATOM 719 C C . ARG A 1 94 ? -20.951 2.202 16.170 1.00 94.88 94 ARG A C 1
ATOM 721 O O . ARG A 1 94 ? -20.471 2.389 17.285 1.00 94.88 94 ARG A O 1
ATOM 728 N N . SER A 1 95 ? -21.719 1.154 15.882 1.00 90.25 95 SER A N 1
ATOM 729 C CA . SER A 1 95 ? -22.050 0.113 16.855 1.00 90.25 95 SER A CA 1
ATOM 730 C C . SER A 1 95 ? -20.797 -0.642 17.296 1.00 90.25 95 SER A C 1
ATOM 732 O O . SER A 1 95 ? -19.992 -1.073 16.466 1.00 90.25 95 SER A O 1
ATOM 734 N N . LEU A 1 96 ? -20.660 -0.838 18.606 1.00 92.69 96 LEU A N 1
ATOM 735 C CA . LEU A 1 96 ? -19.691 -1.778 19.161 1.00 92.69 96 LEU A CA 1
ATOM 736 C C . LEU A 1 96 ? -20.099 -3.221 18.813 1.00 92.69 96 LEU A C 1
ATOM 738 O O . LEU A 1 96 ? -21.274 -3.464 18.538 1.00 92.69 96 LEU A O 1
ATOM 742 N N . PRO A 1 97 ? -19.156 -4.180 18.815 1.00 92.88 97 PRO A N 1
ATOM 743 C CA . PRO A 1 97 ? -19.495 -5.587 18.640 1.00 92.88 97 PRO A CA 1
ATOM 744 C C . PRO A 1 97 ? -20.497 -6.060 19.701 1.00 92.88 97 PRO A C 1
ATOM 746 O O . PRO A 1 97 ? -20.330 -5.752 20.879 1.00 92.88 97 PRO A O 1
ATOM 749 N N . ASP A 1 98 ? -21.494 -6.846 19.287 1.00 91.44 98 ASP A N 1
ATOM 750 C CA . ASP A 1 98 ? -22.545 -7.356 20.185 1.00 91.44 98 ASP A CA 1
ATOM 751 C C . ASP A 1 98 ? -21.983 -8.280 21.282 1.00 91.44 98 ASP A C 1
ATOM 753 O O . ASP A 1 98 ? -22.494 -8.333 22.398 1.00 91.44 98 ASP A O 1
ATOM 757 N N . SER A 1 99 ? -20.915 -9.016 20.958 1.00 94.81 99 SER A N 1
ATOM 758 C CA . SER A 1 99 ? -20.230 -9.922 21.879 1.00 94.81 99 SER A CA 1
ATOM 759 C C . SER A 1 99 ? -19.081 -9.213 22.597 1.00 94.81 99 SER A C 1
ATOM 761 O O . SER A 1 99 ? -18.199 -8.621 21.965 1.00 94.81 99 SER A O 1
ATOM 763 N N . SER A 1 100 ? -19.047 -9.343 23.926 1.00 93.81 100 SER A N 1
ATOM 764 C CA . SER A 1 100 ? -17.941 -8.862 24.768 1.00 93.81 100 SER A CA 1
ATOM 765 C C . SER A 1 100 ? -16.600 -9.509 24.388 1.00 93.81 100 SER A C 1
ATOM 767 O O . SER A 1 100 ? -15.553 -8.852 24.415 1.00 93.81 100 SER A O 1
ATOM 769 N N . GLU A 1 101 ? -16.619 -10.770 23.946 1.00 94.50 101 GLU A N 1
ATOM 770 C CA . GLU A 1 101 ? -15.417 -11.458 23.469 1.00 94.50 101 GLU A CA 1
ATOM 771 C C . GLU A 1 101 ? -14.897 -10.832 22.171 1.00 94.50 101 GLU A C 1
ATOM 773 O O . GLU A 1 101 ? -13.706 -10.536 22.065 1.00 94.50 101 GLU A O 1
ATOM 778 N N . LEU A 1 102 ? -15.784 -10.535 21.210 1.00 95.56 102 LEU A N 1
ATOM 779 C CA . LEU A 1 102 ? -15.400 -9.854 19.967 1.00 95.56 102 LEU A CA 1
ATOM 780 C C . LEU A 1 102 ? -14.802 -8.474 20.244 1.00 95.56 102 LEU A C 1
ATOM 782 O O . LEU A 1 102 ? -13.776 -8.125 19.661 1.00 95.56 102 LEU A O 1
ATOM 786 N N . ALA A 1 103 ? -15.407 -7.709 21.157 1.00 95.62 103 ALA A N 1
ATOM 787 C CA . ALA A 1 103 ? -14.865 -6.424 21.584 1.00 95.62 103 ALA A CA 1
ATOM 788 C C . ALA A 1 103 ? -13.458 -6.585 22.187 1.00 95.62 103 ALA A C 1
ATOM 790 O O . ALA A 1 103 ? -12.547 -5.835 21.841 1.00 95.62 103 ALA A O 1
ATOM 791 N N . THR A 1 104 ? -13.241 -7.614 23.009 1.00 95.19 104 THR A N 1
ATOM 792 C CA . THR A 1 104 ? -11.930 -7.911 23.605 1.00 95.19 104 THR A CA 1
ATOM 793 C C . THR A 1 104 ? -10.875 -8.239 22.545 1.00 95.19 104 THR A C 1
ATOM 795 O O . THR A 1 104 ? -9.768 -7.698 22.587 1.00 95.19 104 THR A O 1
ATOM 798 N N . PHE A 1 105 ? -11.202 -9.074 21.553 1.00 95.75 105 PHE A N 1
ATOM 799 C CA . PHE A 1 105 ? -10.279 -9.392 20.458 1.00 95.75 105 PHE A CA 1
ATOM 800 C C . PHE A 1 105 ? -10.020 -8.206 19.523 1.00 95.75 105 PHE A C 1
ATOM 802 O O . PHE A 1 105 ? -8.905 -8.070 19.006 1.00 95.75 105 PHE A O 1
ATOM 809 N N . LEU A 1 106 ? -11.007 -7.327 19.332 1.00 97.31 106 LEU A N 1
ATOM 810 C CA . LEU A 1 106 ? -10.829 -6.083 18.590 1.00 97.31 106 LEU A CA 1
ATOM 811 C C . LEU A 1 106 ? -9.837 -5.158 19.308 1.00 97.31 106 LEU A C 1
ATOM 813 O O . LEU A 1 106 ? -8.880 -4.697 18.686 1.00 97.31 106 LEU A O 1
ATOM 817 N N . GLU A 1 107 ? -10.006 -4.946 20.618 1.00 96.50 107 GLU A N 1
ATOM 818 C CA . GLU A 1 107 ? -9.074 -4.138 21.416 1.00 96.50 107 GLU A CA 1
ATOM 819 C C . GLU A 1 107 ? -7.673 -4.757 21.469 1.00 96.50 107 GLU A C 1
ATOM 821 O O . GLU A 1 107 ? -6.685 -4.033 21.348 1.00 96.50 107 GLU A O 1
ATOM 826 N N . LYS A 1 108 ? -7.563 -6.090 21.565 1.00 95.88 108 LYS A N 1
ATOM 827 C CA . LYS A 1 108 ? -6.272 -6.792 21.477 1.00 95.88 108 LYS A CA 1
ATOM 828 C C . LYS A 1 108 ? -5.583 -6.519 20.139 1.00 95.88 108 LYS A C 1
ATOM 830 O O . LYS A 1 108 ? -4.411 -6.161 20.113 1.00 95.88 108 LYS A O 1
ATOM 835 N N . SER A 1 109 ? -6.315 -6.636 19.032 1.00 96.88 109 SER A N 1
ATOM 836 C CA . SER A 1 109 ? -5.777 -6.380 17.687 1.00 96.88 109 SER A CA 1
ATOM 837 C C . SER A 1 109 ? -5.343 -4.918 17.519 1.00 96.88 109 SER A C 1
ATOM 839 O O . SER A 1 109 ? -4.284 -4.644 16.955 1.00 96.88 109 SER A O 1
ATOM 841 N N . ARG A 1 110 ? -6.111 -3.973 18.076 1.00 97.50 110 ARG A N 1
ATOM 842 C CA . ARG A 1 110 ? -5.758 -2.547 18.099 1.00 97.50 110 ARG A CA 1
ATOM 843 C C . ARG A 1 110 ? -4.491 -2.278 18.917 1.00 97.50 110 ARG A C 1
ATOM 845 O O . ARG A 1 110 ? -3.637 -1.504 18.486 1.00 97.50 110 ARG A O 1
ATOM 852 N N . ALA A 1 111 ? -4.350 -2.927 20.072 1.00 96.88 111 ALA A N 1
ATOM 853 C CA . ALA A 1 111 ? -3.161 -2.816 20.911 1.00 96.88 111 ALA A CA 1
ATOM 854 C C . ALA A 1 111 ? -1.904 -3.347 20.201 1.00 96.88 111 ALA A C 1
ATOM 856 O O . ALA A 1 111 ? -0.847 -2.724 20.300 1.00 96.88 111 ALA A O 1
ATOM 857 N N . GLU A 1 112 ? -2.017 -4.430 19.425 1.00 96.94 112 GLU A N 1
ATOM 858 C CA . GLU A 1 112 ? -0.905 -4.934 18.608 1.00 96.94 112 GLU A CA 1
ATOM 859 C C . GLU A 1 112 ? -0.486 -3.950 17.507 1.00 96.94 112 GLU A C 1
ATOM 861 O O . GLU A 1 112 ? 0.707 -3.703 17.326 1.00 96.94 112 GLU A O 1
ATOM 866 N N . CYS A 1 113 ? -1.442 -3.315 16.818 1.00 98.19 113 CYS A N 1
ATOM 867 C CA . CYS A 1 113 ? -1.146 -2.227 15.881 1.00 98.19 113 CYS A CA 1
ATOM 868 C C . CYS A 1 113 ? -0.349 -1.094 16.551 1.00 98.19 113 CYS A C 1
ATOM 870 O O . CYS A 1 113 ? 0.652 -0.623 16.008 1.00 98.19 113 CYS A O 1
ATOM 872 N N . LEU A 1 114 ? -0.755 -0.678 17.755 1.00 98.06 114 LEU A N 1
ATOM 873 C CA . LEU A 1 114 ? -0.060 0.365 18.511 1.00 98.06 114 LEU A CA 1
ATOM 874 C C . LEU A 1 114 ? 1.335 -0.083 18.978 1.00 98.06 114 LEU A C 1
ATOM 876 O O . LEU A 1 114 ? 2.279 0.709 18.967 1.00 98.06 114 LEU A O 1
ATOM 880 N N . LYS A 1 115 ? 1.497 -1.351 19.367 1.00 98.12 115 LYS A N 1
ATOM 881 C CA . LYS A 1 115 ? 2.800 -1.930 19.723 1.00 98.12 115 LYS A CA 1
ATOM 882 C C . LYS A 1 115 ? 3.763 -1.872 18.531 1.00 98.12 115 LYS A C 1
ATOM 884 O O . LYS A 1 115 ? 4.878 -1.375 18.681 1.00 98.12 115 LYS A O 1
ATOM 889 N N . ILE A 1 116 ? 3.308 -2.284 17.344 1.00 98.44 116 ILE A N 1
ATOM 890 C CA . ILE A 1 116 ? 4.101 -2.238 16.103 1.00 98.44 116 ILE A CA 1
ATOM 891 C C . ILE A 1 116 ? 4.446 -0.801 15.718 1.00 98.44 116 ILE A C 1
ATOM 893 O O . ILE A 1 116 ? 5.594 -0.533 15.383 1.00 98.44 116 ILE A O 1
ATOM 897 N N . SER A 1 117 ? 3.495 0.130 15.812 1.00 98.44 117 SER A N 1
ATOM 898 C CA . SER A 1 117 ? 3.728 1.562 15.583 1.00 98.44 117 SER A CA 1
ATOM 899 C C . SER A 1 117 ? 4.857 2.119 16.464 1.00 98.44 117 SER A C 1
ATOM 901 O O . SER A 1 117 ? 5.782 2.767 15.973 1.00 98.44 117 SER A O 1
ATOM 903 N N . ASN A 1 118 ? 4.846 1.810 17.763 1.00 98.31 118 ASN A N 1
ATOM 904 C CA . ASN A 1 118 ? 5.892 2.261 18.682 1.00 98.31 118 ASN A CA 1
ATOM 905 C C . ASN A 1 118 ? 7.264 1.650 18.368 1.00 98.31 118 ASN A C 1
ATOM 907 O O . ASN A 1 118 ? 8.262 2.369 18.388 1.00 98.31 118 ASN A O 1
ATOM 911 N N . ILE A 1 119 ? 7.314 0.359 18.036 1.00 98.31 119 ILE A N 1
ATOM 912 C CA . ILE A 1 119 ? 8.554 -0.324 17.639 1.00 98.31 119 ILE A CA 1
ATOM 913 C C . ILE A 1 119 ? 9.085 0.237 16.317 1.00 98.31 119 ILE A C 1
ATOM 915 O O . ILE A 1 119 ? 10.276 0.518 16.216 1.00 98.31 119 ILE A O 1
ATOM 919 N N . ALA A 1 120 ? 8.213 0.499 15.342 1.00 98.31 120 ALA A N 1
ATOM 920 C CA . ALA A 1 120 ? 8.590 1.113 14.071 1.00 98.31 120 ALA A CA 1
ATOM 921 C C . ALA A 1 120 ? 9.179 2.507 14.265 1.00 98.31 120 ALA A C 1
ATOM 923 O O . ALA A 1 120 ? 10.144 2.864 13.596 1.00 98.31 120 ALA A O 1
ATOM 924 N N . ARG A 1 121 ? 8.662 3.273 15.227 1.00 97.94 121 ARG A N 1
ATOM 925 C CA . ARG A 1 121 ? 9.253 4.555 15.610 1.00 97.94 121 ARG A CA 1
ATOM 926 C C . ARG A 1 121 ? 10.611 4.394 16.299 1.00 97.94 121 ARG A C 1
ATOM 928 O O . ARG A 1 121 ? 11.506 5.179 16.016 1.00 97.94 121 ARG A O 1
ATOM 935 N N . LEU A 1 122 ? 10.793 3.400 17.174 1.00 97.25 122 LEU A N 1
ATOM 936 C CA . LEU A 1 122 ? 12.086 3.134 17.828 1.00 97.25 122 LEU A CA 1
ATOM 937 C C . LEU A 1 122 ? 13.159 2.716 16.814 1.00 97.25 122 LEU A C 1
ATOM 939 O O . LEU A 1 122 ? 14.228 3.319 16.774 1.00 97.25 122 LEU A O 1
ATOM 943 N N . ILE A 1 123 ? 12.849 1.749 15.947 1.00 96.69 123 ILE A N 1
ATOM 944 C CA . ILE A 1 123 ? 13.751 1.314 14.873 1.00 96.69 123 ILE A CA 1
ATOM 945 C C . ILE A 1 123 ? 14.002 2.478 13.908 1.00 96.69 123 ILE A C 1
ATOM 947 O O . ILE A 1 123 ? 15.147 2.751 13.559 1.00 96.69 123 ILE A O 1
ATOM 951 N N . GLY A 1 124 ? 12.946 3.202 13.523 1.00 95.94 124 GLY A N 1
ATOM 952 C CA . GLY A 1 124 ? 13.037 4.395 12.687 1.00 95.94 124 GLY A CA 1
ATOM 953 C C . GLY A 1 124 ? 13.980 5.441 13.278 1.00 95.94 124 GLY A C 1
ATOM 954 O O . GLY A 1 124 ? 14.861 5.901 12.572 1.00 95.94 124 GLY A O 1
ATOM 955 N N . ASN A 1 125 ? 13.897 5.731 14.580 1.00 95.69 125 ASN A N 1
ATOM 956 C CA . ASN A 1 125 ? 14.805 6.660 15.264 1.00 95.69 125 ASN A CA 1
ATOM 957 C C . ASN A 1 125 ? 16.277 6.232 15.193 1.00 95.69 125 ASN A C 1
ATOM 959 O O . ASN A 1 125 ? 17.159 7.085 15.174 1.00 95.69 125 ASN A O 1
ATOM 963 N N . SER A 1 126 ? 16.561 4.928 15.178 1.00 94.00 126 SER A N 1
ATOM 964 C CA . SER A 1 126 ? 17.931 4.422 15.043 1.00 94.00 126 SER A CA 1
ATOM 965 C C . SER A 1 126 ? 18.443 4.413 13.602 1.00 94.00 126 SER A C 1
ATOM 967 O O . SER A 1 126 ? 19.655 4.451 13.402 1.00 94.00 126 SER A O 1
ATOM 969 N N . VAL A 1 127 ? 17.548 4.336 12.613 1.00 92.81 127 VAL A N 1
ATOM 970 C CA . VAL A 1 127 ? 17.896 4.318 11.183 1.00 92.81 127 VAL A CA 1
ATOM 971 C C . VAL A 1 127 ? 17.952 5.736 10.612 1.00 92.81 127 VAL A C 1
ATOM 973 O O . VAL A 1 127 ? 18.955 6.119 10.019 1.00 92.81 127 VAL A O 1
ATOM 976 N N . ASP A 1 128 ? 16.879 6.502 10.792 1.00 92.75 128 ASP A N 1
ATOM 977 C CA . ASP A 1 128 ? 16.719 7.888 10.359 1.00 92.75 128 ASP A CA 1
ATOM 978 C C . ASP A 1 128 ? 15.685 8.610 11.260 1.00 92.75 128 ASP A C 1
ATOM 980 O O . ASP A 1 128 ? 14.470 8.444 11.077 1.00 92.75 128 ASP A O 1
ATOM 984 N N . PRO A 1 129 ? 16.138 9.441 12.222 1.00 94.06 129 PRO A N 1
ATOM 985 C CA . PRO A 1 129 ? 15.259 10.185 13.124 1.00 94.06 129 PRO A CA 1
ATOM 986 C C . PRO A 1 129 ? 14.207 11.052 12.425 1.00 94.06 129 PRO A C 1
ATOM 988 O O . PRO A 1 129 ? 13.122 11.241 12.972 1.00 94.06 129 PRO A O 1
ATOM 991 N N . GLN A 1 130 ? 14.485 11.558 11.217 1.00 94.62 130 GLN A N 1
ATOM 992 C CA . GLN A 1 130 ? 13.537 12.406 10.483 1.00 94.62 130 GLN A CA 1
ATOM 993 C C . GLN A 1 130 ? 12.326 11.611 9.979 1.00 94.62 130 GLN A C 1
ATOM 995 O O . GLN A 1 130 ? 11.257 12.171 9.748 1.00 94.62 130 GLN A O 1
ATOM 1000 N N . GLN A 1 131 ? 12.481 10.296 9.836 1.00 93.94 131 GLN A N 1
ATOM 1001 C CA . GLN A 1 131 ? 11.488 9.389 9.261 1.00 93.94 131 GLN A CA 1
ATOM 1002 C C . GLN A 1 131 ? 10.753 8.567 10.325 1.00 93.94 131 GLN A C 1
ATOM 1004 O O . GLN A 1 131 ? 9.789 7.858 10.018 1.00 93.94 131 GLN A O 1
ATOM 1009 N N . ALA A 1 132 ? 11.191 8.644 11.583 1.00 95.94 132 ALA A N 1
ATOM 1010 C CA . ALA A 1 132 ? 10.726 7.783 12.661 1.00 95.94 132 ALA A CA 1
ATOM 1011 C C . ALA A 1 132 ? 9.228 7.929 12.947 1.00 95.94 132 ALA A C 1
ATOM 1013 O O . ALA A 1 132 ? 8.531 6.930 13.144 1.00 95.94 132 ALA A O 1
ATOM 1014 N N . GLU A 1 133 ? 8.713 9.160 12.930 1.00 96.38 133 GLU A N 1
ATOM 1015 C CA . GLU A 1 133 ? 7.286 9.419 13.122 1.00 96.38 133 GLU A CA 1
ATOM 1016 C C . GLU A 1 133 ? 6.456 8.746 12.024 1.00 96.38 133 GLU A C 1
ATOM 1018 O O . GLU A 1 133 ? 5.526 7.996 12.319 1.00 96.38 133 GLU A O 1
ATOM 1023 N N . GLN A 1 134 ? 6.845 8.924 10.759 1.00 96.56 134 GLN A N 1
ATOM 1024 C CA . GLN A 1 134 ? 6.158 8.318 9.619 1.00 96.56 134 GLN A CA 1
ATOM 1025 C C . GLN A 1 134 ? 6.237 6.789 9.646 1.00 96.56 134 GLN A C 1
ATOM 1027 O O . GLN A 1 134 ? 5.241 6.129 9.356 1.00 96.56 134 GLN A O 1
ATOM 1032 N N . CYS A 1 135 ? 7.368 6.208 10.059 1.00 97.88 135 CYS A N 1
ATOM 1033 C CA . CYS A 1 135 ? 7.476 4.762 10.276 1.00 97.88 135 CYS A CA 1
ATOM 1034 C C . CYS A 1 135 ? 6.465 4.280 11.325 1.00 97.88 135 CYS A C 1
ATOM 1036 O O . CYS A 1 135 ? 5.792 3.270 11.114 1.00 97.88 135 CYS A O 1
ATOM 1038 N N . GLY A 1 136 ? 6.298 5.031 12.418 1.00 97.88 136 GLY A N 1
ATOM 1039 C CA . GLY A 1 136 ? 5.289 4.750 13.436 1.00 97.88 136 GLY A CA 1
ATOM 1040 C C . GLY A 1 136 ? 3.853 4.842 12.915 1.00 97.88 136 GLY A C 1
ATOM 1041 O O . GLY A 1 136 ? 3.047 3.954 13.196 1.00 97.88 136 GLY A O 1
ATOM 1042 N N . LEU A 1 137 ? 3.529 5.859 12.112 1.00 97.81 137 LEU A N 1
ATOM 1043 C CA . LEU A 1 137 ? 2.210 5.998 11.481 1.00 97.81 137 LEU A CA 1
ATOM 1044 C C . LEU A 1 137 ? 1.894 4.822 10.548 1.00 97.81 137 LEU A C 1
ATOM 1046 O O . LEU A 1 137 ? 0.800 4.266 10.611 1.00 97.81 137 LEU A O 1
ATOM 1050 N N . ILE A 1 138 ? 2.854 4.408 9.716 1.00 98.19 138 ILE A N 1
ATOM 1051 C CA . ILE A 1 138 ? 2.692 3.260 8.813 1.00 98.19 138 ILE A CA 1
ATOM 1052 C C . ILE A 1 138 ? 2.548 1.963 9.625 1.00 98.19 138 ILE A C 1
ATOM 1054 O O . ILE A 1 138 ? 1.666 1.149 9.348 1.00 98.19 138 ILE A O 1
ATOM 1058 N N . GLY A 1 139 ? 3.365 1.790 10.670 1.00 98.25 139 GLY A N 1
ATOM 1059 C CA . GLY A 1 139 ? 3.325 0.627 11.560 1.00 98.25 139 GLY A CA 1
ATOM 1060 C C . GLY A 1 139 ? 1.971 0.424 12.246 1.00 98.25 139 GLY A C 1
ATOM 1061 O O . GLY A 1 139 ? 1.575 -0.715 12.488 1.00 98.25 139 GLY A O 1
ATOM 1062 N N . LEU A 1 140 ? 1.210 1.500 12.477 1.00 98.31 140 LEU A N 1
ATOM 1063 C CA . LEU A 1 140 ? -0.133 1.440 13.064 1.00 98.31 140 LEU A CA 1
ATOM 1064 C C . LEU A 1 140 ? -1.136 0.673 12.178 1.00 98.31 140 LEU A C 1
ATOM 1066 O O . LEU A 1 140 ? -2.103 0.099 12.676 1.00 98.31 140 LEU A O 1
ATOM 1070 N N . PHE A 1 141 ? -0.889 0.604 10.868 1.00 98.62 141 PHE A N 1
ATOM 1071 C CA . PHE A 1 141 ? -1.730 -0.110 9.904 1.00 98.62 141 PHE A CA 1
ATOM 1072 C C . PHE A 1 141 ? -1.227 -1.523 9.568 1.00 98.62 141 PHE A C 1
ATOM 1074 O O . PHE A 1 141 ? -1.935 -2.287 8.913 1.00 98.62 141 PHE A O 1
ATOM 1081 N N . ALA A 1 142 ? -0.041 -1.912 10.044 1.00 97.44 142 ALA A N 1
ATOM 1082 C CA . ALA A 1 142 ? 0.634 -3.144 9.636 1.00 97.44 142 ALA A CA 1
ATOM 1083 C C . ALA A 1 142 ? -0.160 -4.437 9.905 1.00 97.44 142 ALA A C 1
ATOM 1085 O O . ALA A 1 142 ? -0.054 -5.402 9.153 1.00 97.44 142 ALA A O 1
ATOM 1086 N N . ARG A 1 143 ? -0.972 -4.468 10.971 1.00 96.88 143 ARG A N 1
ATOM 1087 C CA . ARG A 1 143 ? -1.824 -5.617 11.339 1.00 96.88 143 ARG A CA 1
ATOM 1088 C C . ARG A 1 143 ? -3.316 -5.302 11.288 1.00 96.88 143 ARG A C 1
ATOM 1090 O O . ARG A 1 143 ? -4.125 -5.975 11.921 1.00 96.88 143 ARG A O 1
ATOM 1097 N N . PHE A 1 144 ? -3.704 -4.313 10.486 1.00 98.31 144 PHE A N 1
ATOM 1098 C CA . PHE A 1 144 ? -5.098 -3.879 10.392 1.00 98.31 144 PHE A CA 1
ATOM 1099 C C . PHE A 1 144 ? -6.052 -5.006 9.948 1.00 98.31 144 PHE A C 1
ATOM 1101 O O . PHE A 1 144 ? -7.206 -5.051 10.372 1.00 98.31 144 PHE A O 1
ATOM 1108 N N . GLY A 1 145 ? -5.554 -5.968 9.162 1.00 98.19 145 GLY A N 1
ATOM 1109 C CA . GLY A 1 145 ? -6.299 -7.158 8.747 1.00 98.19 145 GLY A CA 1
ATOM 1110 C C . GLY A 1 145 ? -6.833 -8.023 9.894 1.00 98.19 145 GLY A C 1
ATOM 1111 O O . GLY A 1 145 ? -7.885 -8.636 9.734 1.00 98.19 145 GLY A O 1
ATOM 1112 N N . ASP A 1 146 ? -6.178 -8.019 11.062 1.00 98.00 146 ASP A N 1
ATOM 1113 C CA . ASP A 1 146 ? -6.653 -8.749 12.245 1.00 98.00 146 ASP A CA 1
ATOM 1114 C C . ASP A 1 146 ? -7.979 -8.137 12.755 1.00 98.00 146 ASP A C 1
ATOM 1116 O O . ASP A 1 146 ? -8.934 -8.862 13.025 1.00 98.00 146 ASP A O 1
ATOM 1120 N N . MET A 1 147 ? -8.105 -6.801 12.773 1.00 98.38 147 MET A N 1
ATOM 1121 C CA . MET A 1 147 ? -9.359 -6.120 13.142 1.00 98.38 147 MET A CA 1
ATOM 1122 C C . MET A 1 147 ? -10.480 -6.376 12.128 1.00 98.38 147 MET A C 1
ATOM 1124 O O . MET A 1 147 ? -11.634 -6.578 12.512 1.00 98.38 147 MET A O 1
ATOM 1128 N N . VAL A 1 148 ? -10.141 -6.400 10.834 1.00 98.31 148 VAL A N 1
ATOM 1129 C CA . VAL A 1 148 ? -11.096 -6.736 9.766 1.00 98.31 148 VAL A CA 1
ATOM 1130 C C . VAL A 1 148 ? -11.602 -8.169 9.950 1.00 98.31 148 VAL A C 1
ATOM 1132 O O . VAL A 1 148 ? -12.807 -8.399 9.886 1.00 98.31 148 VAL A O 1
ATOM 1135 N N . ALA A 1 149 ? -10.711 -9.122 10.240 1.00 98.25 149 ALA A N 1
ATOM 1136 C CA . ALA A 1 149 ? -11.075 -10.519 10.460 1.00 98.25 149 ALA A CA 1
ATOM 1137 C C . ALA A 1 149 ? -11.990 -10.712 11.675 1.00 98.25 149 ALA A C 1
ATOM 1139 O O . ALA A 1 149 ? -12.970 -11.448 11.564 1.00 98.25 149 ALA A O 1
ATOM 1140 N N . VAL A 1 150 ? -11.725 -10.019 12.794 1.00 97.81 150 VAL A N 1
ATOM 1141 C CA . VAL A 1 150 ? -12.578 -10.066 13.998 1.00 97.81 150 VAL A CA 1
ATOM 1142 C C . VAL A 1 150 ? -14.027 -9.716 13.654 1.00 97.81 150 VAL A C 1
ATOM 1144 O O . VAL A 1 150 ? -14.940 -10.454 14.015 1.00 97.81 150 VAL A O 1
ATOM 1147 N N . LEU A 1 151 ? -14.258 -8.619 12.927 1.00 97.56 151 LEU A N 1
ATOM 1148 C CA . LEU A 1 151 ? -15.621 -8.177 12.609 1.00 97.56 151 LEU A CA 1
ATOM 1149 C C . LEU A 1 151 ? -16.256 -8.952 11.451 1.00 97.56 151 LEU A C 1
ATOM 1151 O O . LEU A 1 151 ? -17.474 -9.132 11.433 1.00 97.56 151 LEU A O 1
ATOM 1155 N N . TYR A 1 152 ? -15.446 -9.403 10.491 1.00 97.38 152 TYR A N 1
ATOM 1156 C CA . TYR A 1 152 ? -15.932 -10.115 9.314 1.00 97.38 152 TYR A CA 1
ATOM 1157 C C . TYR A 1 152 ? -16.304 -11.569 9.620 1.00 97.38 152 TYR A C 1
ATOM 1159 O O . TYR A 1 152 ? -17.384 -12.021 9.248 1.00 97.38 152 TYR A O 1
ATOM 1167 N N . LEU A 1 153 ? -15.420 -12.296 10.309 1.00 97.19 153 LEU A N 1
ATOM 1168 C CA . LEU A 1 153 ? -15.582 -13.723 10.601 1.00 97.19 153 LEU A CA 1
ATOM 1169 C C . LEU A 1 153 ? -16.255 -13.979 11.959 1.00 97.19 153 LEU A C 1
ATOM 1171 O O . LEU A 1 153 ? -16.777 -15.073 12.178 1.00 97.19 153 LEU A O 1
ATOM 1175 N N . LYS A 1 154 ? -16.279 -12.983 12.856 1.00 97.12 154 LYS A N 1
ATOM 1176 C CA . LYS A 1 154 ? -16.930 -13.047 14.174 1.00 97.12 154 LYS A CA 1
ATOM 1177 C C . LYS A 1 154 ? -16.477 -14.277 14.979 1.00 97.12 154 LYS A C 1
ATOM 1179 O O . LYS A 1 154 ? -15.280 -14.469 15.187 1.00 97.12 154 LYS A O 1
ATOM 1184 N N . GLU A 1 155 ? -17.409 -15.131 15.400 1.00 96.81 155 GLU A N 1
ATOM 1185 C CA . GLU A 1 155 ? -17.153 -16.325 16.220 1.00 96.81 155 GLU A CA 1
ATOM 1186 C C . GLU A 1 155 ? -16.159 -17.305 15.581 1.00 96.81 155 GLU A C 1
ATOM 1188 O O . GLU A 1 155 ? -15.387 -17.969 16.275 1.00 96.81 155 GLU A O 1
ATOM 1193 N N . HIS A 1 156 ? -16.108 -17.363 14.247 1.00 97.31 156 HIS A N 1
ATOM 1194 C CA . HIS A 1 156 ? -15.138 -18.196 13.540 1.00 97.31 156 HIS A CA 1
ATOM 1195 C C . HIS A 1 156 ? -13.697 -17.737 13.777 1.00 97.31 156 HIS A C 1
ATOM 1197 O O . HIS A 1 156 ? -12.798 -18.570 13.900 1.00 97.31 156 HIS A O 1
ATOM 1203 N N . TYR A 1 157 ? -13.475 -16.423 13.886 1.00 96.69 157 TYR A N 1
ATOM 1204 C CA . TYR A 1 157 ? -12.164 -15.882 14.228 1.00 96.69 157 TYR A CA 1
ATOM 1205 C C . TYR A 1 157 ? -11.788 -16.227 15.669 1.00 96.69 157 TYR A C 1
ATOM 1207 O O . TYR A 1 157 ? -10.680 -16.701 15.902 1.00 96.69 157 TYR A O 1
ATOM 1215 N N . ILE A 1 158 ? -12.714 -16.055 16.619 1.00 95.31 158 ILE A N 1
ATOM 1216 C CA . ILE A 1 158 ? -12.488 -16.389 18.035 1.00 95.31 158 ILE A CA 1
ATOM 1217 C C . ILE A 1 158 ? -12.091 -17.861 18.176 1.00 95.31 158 ILE A C 1
ATOM 1219 O O . ILE A 1 158 ? -11.050 -18.167 18.758 1.00 95.31 158 ILE A O 1
ATOM 1223 N N . SER A 1 159 ? -12.866 -18.764 17.571 1.00 96.56 159 SER A N 1
ATOM 1224 C CA . SER A 1 159 ? -12.584 -20.201 17.592 1.00 96.56 159 SER A CA 1
ATOM 1225 C C . SER A 1 159 ? -11.214 -20.531 16.988 1.00 96.56 159 SER A C 1
ATOM 1227 O O . SER A 1 159 ? -10.451 -21.322 17.555 1.00 96.56 159 SER A O 1
ATOM 1229 N N . ALA A 1 160 ? -10.860 -19.895 15.866 1.00 96.69 160 ALA A N 1
ATOM 1230 C CA . ALA A 1 160 ? -9.559 -20.081 15.236 1.00 96.69 160 ALA A CA 1
ATOM 1231 C C . ALA A 1 160 ? -8.415 -19.595 16.142 1.00 96.69 160 ALA A C 1
ATOM 1233 O O . ALA A 1 160 ? -7.446 -20.325 16.323 1.00 96.69 160 ALA A O 1
ATOM 1234 N N . VAL A 1 161 ? -8.534 -18.419 16.767 1.00 95.44 161 VAL A N 1
ATOM 1235 C CA . VAL A 1 161 ? -7.507 -17.878 17.677 1.00 95.44 161 VAL A CA 1
ATOM 1236 C C . VAL A 1 161 ? -7.353 -18.723 18.940 1.00 95.44 161 VAL A C 1
ATOM 1238 O O . VAL A 1 161 ? -6.236 -18.934 19.397 1.00 95.44 161 VAL A O 1
ATOM 1241 N N . GLN A 1 162 ? -8.449 -19.220 19.510 1.00 94.62 162 GLN A N 1
ATOM 1242 C CA . GLN A 1 162 ? -8.401 -20.079 20.698 1.00 94.62 162 GLN A CA 1
ATOM 1243 C C . GLN A 1 162 ? -7.738 -21.430 20.410 1.00 94.62 162 GLN A C 1
ATOM 1245 O O . GLN A 1 162 ? -7.076 -21.990 21.280 1.00 94.62 162 GLN A O 1
ATOM 1250 N N . THR A 1 163 ? -7.902 -21.951 19.191 1.00 96.12 163 THR A N 1
ATOM 1251 C CA . THR A 1 163 ? -7.256 -23.207 18.789 1.00 96.12 163 THR A CA 1
ATOM 1252 C C . THR A 1 163 ? -5.785 -22.996 18.431 1.00 96.12 163 THR A C 1
ATOM 1254 O O . THR A 1 163 ? -4.930 -23.819 18.753 1.00 96.12 163 THR A O 1
ATOM 1257 N N . GLU A 1 164 ? -5.480 -21.904 17.730 1.00 94.06 164 GLU A N 1
ATOM 1258 C CA . GLU A 1 164 ? -4.151 -21.638 17.197 1.00 94.06 164 GLU A CA 1
ATOM 1259 C C . GLU A 1 164 ? -3.346 -20.751 18.152 1.00 94.06 164 GLU A C 1
ATOM 1261 O O . GLU A 1 164 ? -3.498 -19.535 18.180 1.00 94.06 164 GLU A O 1
ATOM 1266 N N . GLY A 1 165 ? -2.399 -21.341 18.885 1.00 83.50 165 GLY A N 1
ATOM 1267 C CA . GLY A 1 165 ? -1.518 -20.592 19.795 1.00 83.50 165 GLY A CA 1
ATOM 1268 C C . GLY A 1 165 ? -0.504 -19.655 19.115 1.00 83.50 165 GLY A C 1
ATOM 1269 O O . GLY A 1 165 ? 0.265 -18.996 19.803 1.00 83.50 165 GLY A O 1
ATOM 1270 N N . ASN A 1 166 ? -0.455 -19.602 17.777 1.00 91.75 166 ASN A N 1
ATOM 1271 C CA . ASN A 1 166 ? 0.491 -18.778 17.019 1.00 91.75 166 ASN A CA 1
ATOM 1272 C C . ASN A 1 166 ? -0.191 -18.120 15.806 1.00 91.75 166 ASN A C 1
ATOM 1274 O O . ASN A 1 166 ? -0.914 -18.772 15.048 1.00 91.75 166 ASN A O 1
ATOM 1278 N N . ARG A 1 167 ? 0.121 -16.838 15.571 1.00 93.06 167 ARG A N 1
ATOM 1279 C CA . ARG A 1 167 ? -0.384 -16.025 14.457 1.00 93.06 167 ARG A CA 1
ATOM 1280 C C . ARG A 1 167 ? -0.153 -16.633 13.068 1.00 93.06 167 ARG A C 1
ATOM 1282 O O . ARG A 1 167 ? -1.019 -16.535 12.205 1.00 93.06 167 ARG A O 1
ATOM 1289 N N . THR A 1 168 ? 1.002 -17.239 12.819 1.00 93.44 168 THR A N 1
ATOM 1290 C CA . THR A 1 168 ? 1.332 -17.867 11.531 1.00 93.44 168 THR A CA 1
ATOM 1291 C C . THR A 1 168 ? 0.376 -19.020 11.227 1.00 93.44 168 THR A C 1
ATOM 1293 O O . THR A 1 168 ? -0.120 -19.139 10.107 1.00 93.44 168 THR A O 1
ATOM 1296 N N . ARG A 1 169 ? 0.050 -19.837 12.239 1.00 95.75 169 ARG A N 1
ATOM 1297 C CA . ARG A 1 169 ? -0.923 -20.930 12.098 1.00 95.75 169 ARG A CA 1
ATOM 1298 C C . ARG A 1 169 ? -2.345 -20.405 11.956 1.00 95.75 169 ARG A C 1
ATOM 1300 O O . ARG A 1 169 ? -3.073 -20.889 11.096 1.00 95.75 169 ARG A O 1
ATOM 1307 N N . LEU A 1 170 ? -2.693 -19.367 12.719 1.00 96.38 170 LEU A N 1
ATOM 1308 C CA . LEU A 1 170 ? -3.958 -18.653 12.568 1.00 96.38 170 LEU A CA 1
ATOM 1309 C C . LEU A 1 170 ? -4.143 -18.156 11.128 1.00 96.38 170 LEU A C 1
ATOM 1311 O O . LEU A 1 170 ? -5.152 -18.465 10.506 1.00 96.38 170 LEU A O 1
ATOM 1315 N N . ALA A 1 171 ? -3.159 -17.448 10.567 1.00 96.50 171 ALA A N 1
ATOM 1316 C CA . ALA A 1 171 ? -3.219 -16.931 9.201 1.00 96.50 171 ALA A CA 1
ATOM 1317 C C . ALA A 1 171 ? -3.415 -18.052 8.169 1.00 96.50 171 ALA A C 1
ATOM 1319 O O . ALA A 1 171 ? -4.273 -17.946 7.294 1.00 96.50 171 ALA A O 1
ATOM 1320 N N . TYR A 1 172 ? -2.667 -19.150 8.309 1.00 97.25 172 TYR A N 1
ATOM 1321 C CA . TYR A 1 172 ? -2.812 -20.321 7.447 1.00 97.25 172 TYR A CA 1
ATOM 1322 C C . TYR A 1 172 ? -4.208 -20.950 7.553 1.00 97.25 172 TYR A C 1
ATOM 1324 O O . TYR A 1 172 ? -4.829 -21.254 6.533 1.00 97.25 172 TYR A O 1
ATOM 1332 N N . ARG A 1 173 ? -4.728 -21.117 8.774 1.00 97.56 173 ARG A N 1
ATOM 1333 C CA . ARG A 1 173 ? -6.062 -21.672 9.009 1.00 97.56 173 ARG A CA 1
ATOM 1334 C C . ARG A 1 173 ? -7.153 -20.785 8.422 1.00 97.56 173 ARG A C 1
ATOM 1336 O O . ARG A 1 173 ? -8.026 -21.299 7.732 1.00 97.56 173 ARG A O 1
ATOM 1343 N N . LEU A 1 174 ? -7.080 -19.470 8.628 1.00 97.69 174 LEU A N 1
ATOM 1344 C CA . LEU A 1 174 ? -8.047 -18.522 8.068 1.00 97.69 174 LEU A CA 1
ATOM 1345 C C . LEU A 1 174 ? -8.040 -18.528 6.534 1.00 97.69 174 LEU A C 1
ATOM 1347 O O . LEU A 1 174 ? -9.104 -18.573 5.912 1.00 97.69 174 LEU A O 1
ATOM 1351 N N . ALA A 1 175 ? -6.857 -18.585 5.920 1.00 97.06 175 ALA A N 1
ATOM 1352 C CA . ALA A 1 175 ? -6.725 -18.700 4.472 1.00 97.06 175 ALA A CA 1
ATOM 1353 C C . ALA A 1 175 ? -7.298 -20.027 3.943 1.00 97.06 175 ALA A C 1
ATOM 1355 O O . ALA A 1 175 ? -7.972 -20.041 2.915 1.00 97.06 175 ALA A O 1
ATOM 1356 N N . LYS A 1 176 ? -7.065 -21.140 4.647 1.00 97.25 176 LYS A N 1
ATOM 1357 C CA . LYS A 1 176 ? -7.498 -22.477 4.221 1.00 97.25 176 LYS A CA 1
ATOM 1358 C C . LYS A 1 176 ? -8.992 -22.732 4.440 1.00 97.25 176 LYS A C 1
ATOM 1360 O O . LYS A 1 176 ? -9.650 -23.254 3.547 1.00 97.25 176 LYS A O 1
ATOM 1365 N N . GLU A 1 177 ? -9.510 -22.423 5.625 1.00 97.88 177 GLU A N 1
ATOM 1366 C CA . GLU A 1 177 ? -10.884 -22.760 6.028 1.00 97.88 177 GLU A CA 1
ATOM 1367 C C . GLU A 1 177 ? -11.902 -21.709 5.579 1.00 97.88 177 GLU A C 1
ATOM 1369 O O . GLU A 1 177 ? -13.034 -22.059 5.256 1.00 97.88 177 GLU A O 1
ATOM 1374 N N . TYR A 1 178 ? -11.499 -20.435 5.520 1.00 96.81 178 TYR A N 1
ATOM 1375 C CA . TYR A 1 178 ? -12.410 -19.314 5.264 1.00 96.81 178 TYR A CA 1
ATOM 1376 C C . TYR A 1 178 ? -12.054 -18.511 4.008 1.00 96.81 178 TYR A C 1
ATOM 1378 O O . TYR A 1 178 ? -12.694 -17.497 3.739 1.00 96.81 178 TYR A O 1
ATOM 1386 N N . ALA A 1 179 ? -11.038 -18.936 3.241 1.00 96.31 179 ALA A N 1
ATOM 1387 C CA . ALA A 1 179 ? -10.503 -18.183 2.101 1.00 96.31 179 ALA A CA 1
ATOM 1388 C C . ALA A 1 179 ? -10.151 -16.724 2.463 1.00 96.31 179 ALA A C 1
ATOM 1390 O O . ALA A 1 179 ? -10.276 -15.818 1.637 1.00 96.31 179 ALA A O 1
ATOM 1391 N N . PHE A 1 180 ? -9.730 -16.498 3.713 1.00 97.25 180 PHE A N 1
ATOM 1392 C CA . PHE A 1 180 ? -9.485 -15.172 4.263 1.00 97.25 180 PHE A CA 1
ATOM 1393 C C . PHE A 1 180 ? -7.994 -14.969 4.544 1.00 97.25 180 PHE A C 1
ATOM 1395 O O . PHE A 1 180 ? -7.463 -15.408 5.563 1.00 97.25 180 PHE A O 1
ATOM 1402 N N . ASP A 1 181 ? -7.316 -14.288 3.624 1.00 97.75 181 ASP A N 1
ATOM 1403 C CA . ASP A 1 181 ? -5.936 -13.840 3.805 1.00 97.75 181 ASP A CA 1
ATOM 1404 C C . ASP A 1 181 ? -5.928 -12.530 4.606 1.00 97.75 181 ASP A C 1
ATOM 1406 O O . ASP A 1 181 ? -6.412 -11.502 4.129 1.00 97.75 181 ASP A O 1
ATOM 1410 N N . LEU A 1 182 ? -5.391 -12.577 5.830 1.00 97.19 182 LEU A N 1
ATOM 1411 C CA . LEU A 1 182 ? -5.358 -11.437 6.751 1.00 97.19 182 LEU A CA 1
ATOM 1412 C C . LEU A 1 182 ? -4.662 -10.212 6.145 1.00 97.19 182 LEU A C 1
ATOM 1414 O O . LEU A 1 182 ? -5.160 -9.096 6.281 1.00 97.19 182 LEU A O 1
ATOM 1418 N N . GLU A 1 183 ? -3.518 -10.405 5.489 1.00 96.81 183 GLU A N 1
ATOM 1419 C CA . GLU A 1 183 ? -2.704 -9.306 4.967 1.00 96.81 183 GLU A CA 1
ATOM 1420 C C . GLU A 1 183 ? -3.403 -8.662 3.770 1.00 96.81 183 GLU A C 1
ATOM 1422 O O . GLU A 1 183 ? -3.651 -7.453 3.763 1.00 96.81 183 GLU A O 1
ATOM 1427 N N . ARG A 1 184 ? -3.845 -9.481 2.810 1.00 97.12 184 ARG A N 1
ATOM 1428 C CA . ARG A 1 184 ? -4.549 -8.990 1.617 1.00 97.12 184 ARG A CA 1
ATOM 1429 C C . ARG A 1 184 ? -5.893 -8.355 1.949 1.00 97.12 184 ARG A C 1
ATOM 1431 O O . ARG A 1 184 ? -6.237 -7.332 1.359 1.00 97.12 184 ARG A O 1
ATOM 1438 N N . ALA A 1 185 ? -6.657 -8.925 2.881 1.00 97.56 185 ALA A N 1
ATOM 1439 C CA . ALA A 1 185 ? -7.926 -8.345 3.314 1.00 97.56 185 ALA A CA 1
ATOM 1440 C C . ALA A 1 185 ? -7.718 -7.000 4.024 1.00 97.56 185 ALA A C 1
ATOM 1442 O O . ALA A 1 185 ? -8.463 -6.057 3.759 1.00 97.56 185 ALA A O 1
ATOM 1443 N N . GLY A 1 186 ? -6.685 -6.890 4.867 1.00 97.88 186 GLY A N 1
ATOM 1444 C CA . GLY A 1 186 ? -6.300 -5.637 5.516 1.00 97.88 186 GLY A CA 1
ATOM 1445 C C . GLY A 1 186 ? -5.908 -4.556 4.509 1.00 97.88 186 GLY A C 1
ATOM 1446 O O . GLY A 1 186 ? -6.494 -3.475 4.521 1.00 97.88 186 GLY A O 1
ATOM 1447 N N . LEU A 1 187 ? -4.983 -4.858 3.593 1.00 97.81 187 LEU A N 1
ATOM 1448 C CA . LEU A 1 187 ? -4.545 -3.928 2.542 1.00 97.81 187 LEU A CA 1
ATOM 1449 C C . LEU A 1 187 ? -5.709 -3.475 1.655 1.00 97.81 187 LEU A C 1
ATOM 1451 O O . LEU A 1 187 ? -5.867 -2.283 1.388 1.00 97.81 187 LEU A O 1
ATOM 1455 N N . ARG A 1 188 ? -6.568 -4.416 1.246 1.00 96.94 188 ARG A N 1
ATOM 1456 C CA . ARG A 1 188 ? -7.764 -4.123 0.451 1.00 96.94 188 ARG A CA 1
ATOM 1457 C C . ARG A 1 188 ? -8.739 -3.230 1.211 1.00 96.94 188 ARG A C 1
ATOM 1459 O O . ARG A 1 188 ? -9.212 -2.250 0.645 1.00 96.94 188 ARG A O 1
ATOM 1466 N N . TYR A 1 189 ? -9.008 -3.521 2.485 1.00 97.75 189 TYR A N 1
ATOM 1467 C CA . TYR A 1 189 ? -9.868 -2.684 3.323 1.00 97.75 189 TYR A CA 1
ATOM 1468 C C . TYR A 1 189 ? -9.313 -1.258 3.450 1.00 97.75 189 TYR A C 1
ATOM 1470 O O . TYR A 1 189 ? -10.053 -0.298 3.244 1.00 97.75 189 TYR A O 1
ATOM 1478 N N . LEU A 1 190 ? -8.017 -1.111 3.743 1.00 97.88 190 LEU A N 1
ATOM 1479 C CA . LEU A 1 190 ? -7.359 0.191 3.882 1.00 97.88 190 LEU A CA 1
ATOM 1480 C C . LEU A 1 190 ? -7.397 0.998 2.574 1.00 97.88 190 LEU A C 1
ATOM 1482 O O . LEU A 1 190 ? -7.704 2.188 2.599 1.00 97.88 190 LEU A O 1
ATOM 1486 N N . SER A 1 191 ? -7.153 0.344 1.435 1.00 96.19 191 SER A N 1
ATOM 1487 C CA . SER A 1 191 ? -7.256 0.956 0.104 1.00 96.19 191 SER A CA 1
ATOM 1488 C C . SER A 1 191 ? -8.671 1.457 -0.191 1.00 96.19 191 SER A C 1
ATOM 1490 O O . SER A 1 191 ? -8.852 2.610 -0.579 1.00 96.19 191 SER A O 1
ATOM 1492 N N . LEU A 1 192 ? -9.687 0.633 0.081 1.00 94.12 192 LEU A N 1
ATOM 1493 C CA . LEU A 1 192 ? -11.093 1.009 -0.088 1.00 94.12 192 LEU A CA 1
ATOM 1494 C C . LEU A 1 192 ? -11.513 2.183 0.810 1.00 94.12 192 LEU A C 1
ATOM 1496 O O . LEU A 1 192 ? -12.421 2.937 0.464 1.00 94.12 192 LEU A O 1
ATOM 1500 N N . HIS A 1 193 ? -10.838 2.352 1.947 1.00 94.88 193 HIS A N 1
ATOM 1501 C CA . HIS A 1 193 ? -11.061 3.448 2.888 1.00 94.88 193 HIS A CA 1
ATOM 1502 C C . HIS A 1 193 ? -10.140 4.652 2.646 1.00 94.88 193 HIS A C 1
ATOM 1504 O O . HIS A 1 193 ? -10.081 5.548 3.485 1.00 94.88 193 HIS A O 1
ATOM 1510 N N . GLY A 1 194 ? -9.482 4.717 1.484 1.00 92.12 194 GLY A N 1
ATOM 1511 C CA . GLY A 1 194 ? -8.761 5.903 1.027 1.00 92.12 194 GLY A CA 1
ATOM 1512 C C . GLY A 1 194 ? -7.397 6.108 1.680 1.00 92.12 194 GLY A C 1
ATOM 1513 O O . GLY A 1 194 ? -6.910 7.236 1.704 1.00 92.12 194 GLY A O 1
ATOM 1514 N N . LEU A 1 195 ? -6.771 5.054 2.217 1.00 95.56 195 LEU A N 1
ATOM 1515 C CA . LEU A 1 195 ? -5.396 5.164 2.695 1.00 95.56 195 LEU A CA 1
ATOM 1516 C C . LEU A 1 195 ? -4.441 5.389 1.500 1.00 95.56 195 LEU A C 1
ATOM 1518 O O . LEU A 1 195 ? -4.525 4.645 0.519 1.00 95.56 195 LEU A O 1
ATOM 1522 N N . PRO A 1 196 ? -3.520 6.371 1.564 1.00 94.69 196 PRO A N 1
ATOM 1523 C CA . PRO A 1 196 ? -2.576 6.647 0.483 1.00 94.69 196 PRO A CA 1
ATOM 1524 C C . PRO A 1 196 ? -1.766 5.426 0.023 1.00 94.69 196 PRO A C 1
ATOM 1526 O O . PRO A 1 196 ? -1.215 4.685 0.841 1.00 94.69 196 PRO A O 1
ATOM 1529 N N . GLU A 1 197 ? -1.595 5.271 -1.294 1.00 93.94 197 GLU A N 1
ATOM 1530 C CA . GLU A 1 197 ? -0.881 4.132 -1.895 1.00 93.94 197 GLU A CA 1
ATOM 1531 C C . GLU A 1 197 ? 0.573 4.027 -1.416 1.00 93.94 197 GLU A C 1
ATOM 1533 O O . GLU A 1 197 ? 1.066 2.929 -1.179 1.00 93.94 197 GLU A O 1
ATOM 1538 N N . LYS A 1 198 ? 1.244 5.158 -1.161 1.00 94.69 198 LYS A N 1
ATOM 1539 C CA . LYS A 1 198 ? 2.605 5.153 -0.598 1.00 94.69 198 LYS A CA 1
ATOM 1540 C C . LYS A 1 198 ? 2.666 4.527 0.802 1.00 94.69 198 LYS A C 1
ATOM 1542 O O . LYS A 1 198 ? 3.679 3.926 1.138 1.00 94.69 198 LYS A O 1
ATOM 1547 N N . ILE A 1 199 ? 1.614 4.671 1.617 1.00 96.44 199 ILE A N 1
ATOM 1548 C CA . ILE A 1 199 ? 1.525 4.026 2.940 1.00 96.44 199 ILE A CA 1
ATOM 1549 C C . ILE A 1 199 ? 1.262 2.533 2.759 1.00 96.44 199 ILE A C 1
ATOM 1551 O O . ILE A 1 199 ? 1.951 1.719 3.370 1.00 96.44 199 ILE A O 1
ATOM 1555 N N . LEU A 1 200 ? 0.316 2.179 1.882 1.00 97.00 200 LEU A N 1
ATOM 1556 C CA . LEU A 1 200 ? -0.006 0.785 1.565 1.00 97.00 200 LEU A CA 1
ATOM 1557 C C . LEU A 1 200 ? 1.215 0.022 1.049 1.00 97.00 200 LEU A C 1
ATOM 1559 O O . LEU A 1 200 ? 1.490 -1.074 1.526 1.00 97.00 200 LEU A O 1
ATOM 1563 N N . ALA A 1 201 ? 1.990 0.626 0.145 1.00 96.44 201 ALA A N 1
ATOM 1564 C CA . ALA A 1 201 ? 3.203 0.031 -0.396 1.00 96.44 201 ALA A CA 1
ATOM 1565 C C . ALA A 1 201 ? 4.216 -0.308 0.708 1.00 96.44 201 ALA A C 1
ATOM 1567 O O . ALA A 1 201 ? 4.845 -1.358 0.647 1.00 96.44 201 ALA A O 1
ATOM 1568 N N . CYS A 1 202 ? 4.351 0.517 1.748 1.00 97.44 202 CYS A N 1
ATOM 1569 C CA . CYS A 1 202 ? 5.264 0.231 2.857 1.00 97.44 202 CYS A CA 1
ATOM 1570 C C . CYS A 1 202 ? 4.806 -0.926 3.765 1.00 97.44 202 CYS A C 1
ATOM 1572 O O . CYS A 1 202 ? 5.623 -1.456 4.514 1.00 97.44 202 CYS A O 1
ATOM 1574 N N . ILE A 1 203 ? 3.525 -1.299 3.724 1.00 97.56 203 ILE A N 1
ATOM 1575 C CA . ILE A 1 203 ? 2.952 -2.393 4.524 1.00 97.56 203 ILE A CA 1
ATOM 1576 C C . ILE A 1 203 ? 2.926 -3.692 3.715 1.00 97.56 203 ILE A C 1
ATOM 1578 O O . ILE A 1 203 ? 3.204 -4.759 4.255 1.00 97.56 203 ILE A O 1
ATOM 1582 N N . ASP A 1 204 ? 2.604 -3.592 2.427 1.00 97.44 204 ASP A N 1
ATOM 1583 C CA . ASP A 1 204 ? 2.511 -4.716 1.501 1.00 97.44 204 ASP A CA 1
ATOM 1584 C C . ASP A 1 204 ? 3.885 -5.356 1.264 1.00 97.44 204 ASP A C 1
ATOM 1586 O O . ASP A 1 204 ? 4.792 -4.739 0.692 1.00 97.44 204 ASP A O 1
ATOM 1590 N N . ARG A 1 205 ? 4.047 -6.615 1.686 1.00 96.19 205 ARG A N 1
ATOM 1591 C CA . ARG A 1 205 ? 5.287 -7.383 1.495 1.00 96.19 205 ARG A CA 1
ATOM 1592 C C . ARG A 1 205 ? 5.651 -7.551 0.026 1.00 96.19 205 ARG A C 1
ATOM 1594 O O . ARG A 1 205 ? 6.832 -7.434 -0.307 1.00 96.19 205 ARG A O 1
ATOM 1601 N N . ASP A 1 206 ? 4.659 -7.713 -0.842 1.00 95.75 206 ASP A N 1
ATOM 1602 C CA . ASP A 1 206 ? 4.845 -8.004 -2.265 1.00 95.75 206 ASP A CA 1
ATOM 1603 C C . ASP A 1 206 ? 5.043 -6.732 -3.109 1.00 95.75 206 ASP A C 1
ATOM 1605 O O . ASP A 1 206 ? 5.394 -6.803 -4.292 1.00 95.75 206 ASP A O 1
ATOM 1609 N N . SER A 1 207 ? 4.855 -5.548 -2.515 1.00 94.88 207 SER A N 1
ATOM 1610 C CA . SER A 1 207 ? 5.021 -4.281 -3.224 1.00 94.88 207 SER A CA 1
ATOM 1611 C C . SER A 1 207 ? 6.469 -4.056 -3.682 1.00 94.88 207 SER A C 1
ATOM 1613 O O . SER A 1 207 ? 7.441 -4.295 -2.954 1.00 94.88 207 SER A O 1
ATOM 1615 N N . GLN A 1 208 ? 6.614 -3.534 -4.898 1.00 91.50 208 GLN A N 1
ATOM 1616 C CA . GLN A 1 208 ? 7.886 -3.040 -5.414 1.00 91.50 208 GLN A CA 1
ATOM 1617 C C . GLN A 1 208 ? 7.911 -1.524 -5.255 1.00 91.50 208 GLN A C 1
ATOM 1619 O O . GLN A 1 208 ? 6.985 -0.833 -5.680 1.00 91.50 208 GLN A O 1
ATOM 1624 N N . ILE A 1 209 ? 8.950 -1.023 -4.593 1.00 92.25 209 ILE A N 1
ATOM 1625 C CA . ILE A 1 209 ? 9.111 0.389 -4.268 1.00 92.25 209 ILE A CA 1
ATOM 1626 C C . ILE A 1 209 ? 10.413 0.871 -4.897 1.00 92.25 209 ILE A C 1
ATOM 1628 O O . ILE A 1 209 ? 11.479 0.349 -4.583 1.00 92.25 209 ILE A O 1
ATOM 1632 N N . ASN A 1 210 ? 10.317 1.904 -5.734 1.00 87.19 210 ASN A N 1
ATOM 1633 C CA . ASN A 1 210 ? 11.470 2.462 -6.446 1.00 87.19 210 ASN A CA 1
ATOM 1634 C C . ASN A 1 210 ? 12.171 3.590 -5.661 1.00 87.19 210 ASN A C 1
ATOM 1636 O O . ASN A 1 210 ? 13.316 3.923 -5.946 1.00 87.19 210 ASN A O 1
ATOM 1640 N N . SER A 1 211 ? 11.509 4.172 -4.653 1.00 92.56 211 SER A N 1
ATOM 1641 C CA . SER A 1 211 ? 12.105 5.200 -3.788 1.00 92.56 211 SER A CA 1
ATOM 1642 C C . SER A 1 211 ? 12.866 4.574 -2.620 1.00 92.56 211 SER A C 1
ATOM 1644 O O . SER A 1 211 ? 12.271 3.876 -1.800 1.00 92.56 211 SER A O 1
ATOM 1646 N N . THR A 1 212 ? 14.155 4.896 -2.494 1.00 90.88 212 THR A N 1
ATOM 1647 C CA . THR A 1 212 ? 15.019 4.464 -1.381 1.00 90.88 212 THR A CA 1
ATOM 1648 C C . THR A 1 212 ? 14.432 4.809 -0.010 1.00 90.88 212 THR A C 1
ATOM 1650 O O . THR A 1 212 ? 14.473 3.997 0.910 1.00 90.88 212 THR A O 1
ATOM 1653 N N . GLU A 1 213 ? 13.827 5.990 0.127 1.00 92.25 213 GLU A N 1
ATOM 1654 C CA . GLU A 1 213 ? 13.183 6.437 1.367 1.00 92.25 213 GLU A CA 1
ATOM 1655 C C . GLU A 1 213 ? 12.012 5.520 1.753 1.00 92.25 213 GLU A C 1
ATOM 1657 O O . GLU A 1 213 ? 11.907 5.060 2.890 1.00 92.25 213 GLU A O 1
ATOM 1662 N N . LEU A 1 214 ? 11.149 5.194 0.788 1.00 94.50 214 LEU A N 1
ATOM 1663 C CA . LEU A 1 214 ? 10.021 4.292 1.010 1.00 94.50 214 LEU A CA 1
ATOM 1664 C C . LEU A 1 214 ? 10.481 2.843 1.242 1.00 94.50 214 LEU A C 1
ATOM 1666 O O . LEU A 1 214 ? 9.863 2.138 2.038 1.00 94.50 214 LEU A O 1
ATOM 1670 N N . VAL A 1 215 ? 11.582 2.408 0.615 1.00 95.31 215 VAL A N 1
ATOM 1671 C CA . VAL A 1 215 ? 12.206 1.103 0.890 1.00 95.31 215 VAL A CA 1
ATOM 1672 C C . VAL A 1 215 ? 12.669 1.028 2.345 1.00 95.31 215 VAL A C 1
ATOM 1674 O O . VAL A 1 215 ? 12.365 0.047 3.023 1.00 95.31 215 VAL A O 1
ATOM 1677 N N . ASN A 1 216 ? 13.326 2.070 2.862 1.00 94.94 216 ASN A N 1
ATOM 1678 C CA . ASN A 1 216 ? 13.744 2.120 4.265 1.00 94.94 216 ASN A CA 1
ATOM 1679 C C . ASN A 1 216 ? 12.540 2.063 5.212 1.00 94.94 216 ASN A C 1
ATOM 1681 O O . ASN A 1 216 ? 12.528 1.245 6.131 1.00 94.94 216 ASN A O 1
ATOM 1685 N N . ARG A 1 217 ? 11.488 2.854 4.955 1.00 96.62 217 ARG A N 1
ATOM 1686 C CA . ARG A 1 217 ? 10.247 2.810 5.750 1.00 96.62 217 ARG A CA 1
ATOM 1687 C C . ARG A 1 217 ? 9.603 1.418 5.728 1.00 96.62 217 ARG A C 1
ATOM 1689 O O . ARG A 1 217 ? 9.223 0.913 6.782 1.00 96.62 217 ARG A O 1
ATOM 1696 N N . LYS A 1 218 ? 9.523 0.773 4.556 1.00 97.50 218 LYS A N 1
ATOM 1697 C CA . LYS A 1 218 ? 9.026 -0.607 4.412 1.00 97.50 218 LYS A CA 1
ATOM 1698 C C . LYS A 1 218 ? 9.842 -1.579 5.262 1.00 97.50 218 LYS A C 1
ATOM 1700 O O . LYS A 1 218 ? 9.273 -2.340 6.038 1.00 97.50 218 LYS A O 1
ATOM 1705 N N . LEU A 1 219 ? 11.170 -1.528 5.167 1.00 97.19 219 LEU A N 1
ATOM 1706 C CA . LEU A 1 219 ? 12.055 -2.396 5.946 1.00 97.19 219 LEU A CA 1
ATOM 1707 C C . LEU A 1 219 ? 11.899 -2.180 7.454 1.00 97.19 219 LEU A C 1
ATOM 1709 O O . LEU A 1 219 ? 11.838 -3.162 8.190 1.00 97.19 219 LEU A O 1
ATOM 1713 N N . VAL A 1 220 ? 11.771 -0.933 7.916 1.00 97.56 220 VAL A N 1
ATOM 1714 C CA . VAL A 1 220 ? 11.514 -0.608 9.330 1.00 97.56 220 VAL A CA 1
ATOM 1715 C C . VAL A 1 220 ? 10.187 -1.209 9.801 1.00 97.56 220 VAL A C 1
ATOM 1717 O O . VAL A 1 220 ? 10.137 -1.865 10.843 1.00 97.56 220 VAL A O 1
ATOM 1720 N N . VAL A 1 221 ? 9.111 -1.044 9.030 1.00 98.25 221 VAL A N 1
ATOM 1721 C CA . VAL A 1 221 ? 7.782 -1.562 9.389 1.00 98.25 221 VAL A CA 1
ATOM 1722 C C . VAL A 1 221 ? 7.771 -3.091 9.407 1.00 98.25 221 VAL A C 1
ATOM 1724 O O . VAL A 1 221 ? 7.320 -3.683 10.386 1.00 98.25 221 VAL A O 1
ATOM 1727 N N . LEU A 1 222 ? 8.333 -3.747 8.389 1.00 97.69 222 LEU A N 1
ATOM 1728 C CA . LEU A 1 222 ? 8.424 -5.210 8.344 1.00 97.69 222 LEU A CA 1
ATOM 1729 C C . LEU A 1 222 ? 9.299 -5.768 9.476 1.00 97.69 222 LEU A C 1
ATOM 1731 O O . LEU A 1 222 ? 8.914 -6.744 10.119 1.00 97.69 222 LEU A O 1
ATOM 1735 N N . SER A 1 223 ? 10.409 -5.096 9.792 1.00 97.50 223 SER A N 1
ATOM 1736 C CA . SER A 1 223 ? 11.260 -5.413 10.948 1.00 97.50 223 SER A CA 1
ATOM 1737 C C . SER A 1 223 ? 10.503 -5.289 12.272 1.00 97.50 223 SER A C 1
ATOM 1739 O O . SER A 1 223 ? 10.688 -6.094 13.180 1.00 97.50 223 SER A O 1
ATOM 1741 N N . SER A 1 224 ? 9.595 -4.320 12.379 1.00 98.19 224 SER A N 1
ATOM 1742 C CA . SER A 1 224 ? 8.774 -4.120 13.578 1.00 98.19 224 SER A CA 1
ATOM 1743 C C . SER A 1 224 ? 7.771 -5.252 13.786 1.00 98.19 224 SER A C 1
ATOM 1745 O O . SER A 1 224 ? 7.607 -5.739 14.904 1.00 98.19 224 SER A O 1
ATOM 1747 N N . ILE A 1 225 ? 7.125 -5.708 12.706 1.00 97.75 225 ILE A N 1
ATOM 1748 C CA . ILE A 1 225 ? 6.241 -6.884 12.733 1.00 97.75 225 ILE A CA 1
ATOM 1749 C C . ILE A 1 225 ? 7.038 -8.127 13.149 1.00 97.75 225 ILE A C 1
ATOM 1751 O O . ILE A 1 225 ? 6.570 -8.932 13.956 1.00 97.75 225 ILE A O 1
ATOM 1755 N N . GLU A 1 226 ? 8.243 -8.275 12.600 1.00 97.00 226 GLU A N 1
ATOM 1756 C CA . GLU A 1 226 ? 9.152 -9.382 12.879 1.00 97.00 226 GLU A CA 1
ATOM 1757 C C . GLU A 1 226 ? 9.588 -9.415 14.353 1.00 97.00 226 GLU A C 1
ATOM 1759 O O . GLU A 1 226 ? 9.479 -10.469 14.975 1.00 97.00 226 GLU A O 1
ATOM 1764 N N . VAL A 1 227 ? 9.976 -8.274 14.942 1.00 97.00 227 VAL A N 1
ATOM 1765 C CA . VAL A 1 227 ? 10.310 -8.146 16.378 1.00 97.00 227 VAL A CA 1
ATOM 1766 C C . VAL A 1 227 ? 9.147 -8.554 17.269 1.00 97.00 227 VAL A C 1
ATOM 1768 O O . VAL A 1 227 ? 9.332 -9.368 18.172 1.00 97.00 227 VAL A O 1
ATOM 1771 N N . VAL A 1 228 ? 7.946 -8.021 17.014 1.00 97.12 228 VAL A N 1
ATOM 1772 C CA . VAL A 1 228 ? 6.758 -8.363 17.813 1.00 97.12 228 VAL A CA 1
ATOM 1773 C C . VAL A 1 228 ? 6.489 -9.861 17.739 1.00 97.12 228 VAL A C 1
ATOM 1775 O O . VAL A 1 228 ? 6.310 -10.503 18.769 1.00 97.12 228 VAL A O 1
ATOM 1778 N N . THR A 1 229 ? 6.541 -10.432 16.535 1.00 96.12 229 THR A N 1
ATOM 1779 C CA . THR A 1 229 ? 6.318 -11.868 16.327 1.00 96.12 229 THR A CA 1
ATOM 1780 C C . THR A 1 229 ? 7.387 -12.704 17.035 1.00 96.12 229 THR A C 1
ATOM 1782 O O . THR A 1 229 ? 7.066 -13.681 17.703 1.00 96.12 229 THR A O 1
ATOM 1785 N N . ALA A 1 230 ? 8.661 -12.318 16.938 1.00 96.50 230 ALA A N 1
ATOM 1786 C CA . ALA A 1 230 ? 9.752 -13.017 17.603 1.00 96.50 230 ALA A CA 1
ATOM 1787 C C . ALA A 1 230 ? 9.613 -12.975 19.129 1.00 96.50 230 ALA A C 1
ATOM 1789 O O . ALA A 1 230 ? 9.870 -13.981 19.786 1.00 96.50 230 ALA A O 1
ATOM 1790 N N . TYR A 1 231 ? 9.183 -11.846 19.692 1.00 96.75 231 TYR A N 1
ATOM 1791 C CA . TYR A 1 231 ? 8.949 -11.713 21.125 1.00 96.75 231 TYR A CA 1
ATOM 1792 C C . TYR A 1 231 ? 7.762 -12.564 21.597 1.00 96.75 231 TYR A C 1
ATOM 1794 O O . TYR A 1 231 ? 7.907 -13.339 22.539 1.00 96.75 231 TYR A O 1
ATOM 1802 N N . GLU A 1 232 ? 6.623 -12.504 20.897 1.00 94.25 232 GLU A N 1
ATOM 1803 C CA . GLU A 1 232 ? 5.435 -13.325 21.190 1.00 94.25 232 GLU A CA 1
ATOM 1804 C C . GLU A 1 232 ? 5.721 -14.833 21.100 1.00 94.25 232 GLU A C 1
ATOM 1806 O O . GLU A 1 232 ? 5.145 -15.628 21.839 1.00 94.25 232 GLU A O 1
ATOM 1811 N N . GLU A 1 233 ? 6.632 -15.237 20.213 1.00 95.00 233 GLU A N 1
ATOM 1812 C CA . GLU A 1 233 ? 7.027 -16.633 20.017 1.00 95.00 233 GLU A CA 1
ATOM 1813 C C . GLU A 1 233 ? 8.203 -17.089 20.901 1.00 95.00 233 GLU A C 1
ATOM 1815 O O . GLU A 1 233 ? 8.738 -18.175 20.667 1.00 95.00 233 GLU A O 1
ATOM 1820 N N . ALA A 1 234 ? 8.635 -16.281 21.878 1.00 96.19 234 ALA A N 1
ATOM 1821 C CA . ALA A 1 234 ? 9.807 -16.553 22.722 1.00 96.19 234 ALA A CA 1
ATOM 1822 C C . ALA A 1 234 ? 11.092 -16.847 21.909 1.00 96.19 234 ALA A C 1
ATOM 1824 O O . ALA A 1 234 ? 11.917 -17.689 22.258 1.00 96.19 234 ALA A O 1
ATOM 1825 N N . LYS A 1 235 ? 11.252 -16.150 20.780 1.00 96.81 235 LYS A N 1
ATOM 1826 C CA . LYS A 1 235 ? 12.404 -16.207 19.863 1.00 96.81 235 LYS A CA 1
ATOM 1827 C C . LYS A 1 235 ? 13.194 -14.896 19.829 1.00 96.81 235 LYS A C 1
ATOM 1829 O O . LYS A 1 235 ? 14.048 -14.740 18.955 1.00 96.81 235 LYS A O 1
ATOM 1834 N N . TRP A 1 236 ? 12.925 -13.966 20.748 1.00 96.44 236 TRP A N 1
ATOM 1835 C CA . TRP A 1 236 ? 13.592 -12.661 20.809 1.00 96.44 236 TRP A CA 1
ATOM 1836 C C . TRP A 1 236 ? 15.117 -12.778 20.927 1.00 96.44 236 TRP A C 1
ATOM 1838 O O . TRP A 1 236 ? 15.835 -12.074 20.224 1.00 96.44 236 TRP A O 1
ATOM 1848 N N . ASP A 1 237 ? 15.612 -13.782 21.657 1.00 96.81 237 ASP A N 1
ATOM 1849 C CA . ASP A 1 237 ? 17.045 -14.068 21.815 1.00 96.81 237 ASP A CA 1
ATOM 1850 C C . ASP A 1 237 ? 17.797 -14.316 20.499 1.00 96.81 237 ASP A C 1
ATOM 1852 O O . ASP A 1 237 ? 19.027 -14.343 20.496 1.00 96.81 237 ASP A O 1
ATOM 1856 N N . ARG A 1 238 ? 17.096 -14.557 19.379 1.00 96.44 238 ARG A N 1
ATOM 1857 C CA . ARG A 1 238 ? 17.702 -14.677 18.039 1.00 96.44 238 ARG A CA 1
ATOM 1858 C C . ARG A 1 238 ? 18.161 -13.336 17.466 1.00 96.44 238 ARG A C 1
ATOM 1860 O O . ARG A 1 238 ? 18.928 -13.333 16.511 1.00 96.44 238 ARG A O 1
ATOM 1867 N N . TYR A 1 239 ? 17.676 -12.236 18.032 1.00 95.38 239 TYR A N 1
ATOM 1868 C CA . TYR A 1 239 ? 18.013 -10.866 17.658 1.00 95.38 239 TYR A CA 1
ATOM 1869 C C . TYR A 1 239 ? 19.041 -10.256 18.613 1.00 95.38 239 TYR A C 1
ATOM 1871 O O . TYR A 1 239 ? 19.349 -9.076 18.497 1.00 95.38 239 TYR A O 1
ATOM 1879 N N . SER A 1 240 ? 19.584 -11.035 19.548 1.00 95.38 240 SER A N 1
ATOM 1880 C CA . SER A 1 240 ? 20.603 -10.544 20.468 1.00 95.38 240 SER A CA 1
ATOM 1881 C C . SER A 1 240 ? 21.871 -10.095 19.710 1.00 95.38 240 SER A C 1
ATOM 1883 O O . SER A 1 240 ? 22.225 -10.733 18.713 1.00 95.38 240 SER A O 1
ATOM 1885 N N . PRO A 1 241 ? 22.555 -9.010 20.133 1.00 93.94 241 PRO A N 1
ATOM 1886 C CA . PRO A 1 241 ? 23.725 -8.455 19.434 1.00 93.94 241 PRO A CA 1
ATOM 1887 C C . PRO A 1 241 ? 24.898 -9.427 19.239 1.00 93.94 241 PRO A C 1
ATOM 1889 O O . PRO A 1 241 ? 25.704 -9.238 18.331 1.00 93.94 241 PRO A O 1
ATOM 1892 N N . ASP A 1 242 ? 24.987 -10.472 20.062 1.00 94.62 242 ASP A N 1
ATOM 1893 C CA . ASP A 1 242 ? 25.995 -11.537 20.000 1.00 94.62 242 ASP A CA 1
ATOM 1894 C C . ASP A 1 242 ? 25.708 -12.599 18.923 1.00 94.62 242 ASP A C 1
ATOM 1896 O O . ASP A 1 242 ? 26.575 -13.421 18.616 1.00 94.62 242 ASP A O 1
ATOM 1900 N N . LYS A 1 243 ? 24.510 -12.602 18.326 1.00 94.94 243 LYS A N 1
ATOM 1901 C CA . LYS A 1 243 ? 24.095 -13.599 17.333 1.00 94.94 243 LYS A CA 1
ATOM 1902 C C . LYS A 1 243 ? 23.934 -12.986 15.953 1.00 94.94 243 LYS A C 1
ATOM 1904 O O . LYS A 1 243 ? 23.465 -11.866 15.771 1.00 94.94 243 LYS A O 1
ATOM 1909 N N . ALA A 1 244 ? 24.271 -13.776 14.937 1.00 92.88 244 ALA A N 1
ATOM 1910 C CA . ALA A 1 244 ? 23.968 -13.409 13.565 1.00 92.88 244 ALA A CA 1
ATOM 1911 C C . ALA A 1 244 ? 22.446 -13.340 13.362 1.00 92.88 244 ALA A C 1
ATOM 1913 O O . ALA A 1 244 ? 21.727 -14.300 13.653 1.00 92.88 244 ALA A O 1
ATOM 1914 N N . LEU A 1 245 ? 21.973 -12.219 12.812 1.00 93.56 245 LEU A N 1
ATOM 1915 C CA . LEU A 1 245 ? 20.566 -12.034 12.465 1.00 93.56 245 LEU A CA 1
ATOM 1916 C C . LEU A 1 245 ? 20.060 -13.155 11.535 1.00 93.56 245 LEU A C 1
ATOM 1918 O O . LEU A 1 245 ? 20.791 -13.563 10.621 1.00 93.56 245 LEU A O 1
ATOM 1922 N N . PRO A 1 246 ? 18.799 -13.613 11.691 1.00 94.81 246 PRO A N 1
ATOM 1923 C CA . PRO A 1 246 ? 18.211 -14.626 10.818 1.00 94.81 246 PRO A CA 1
ATOM 1924 C C . PRO A 1 246 ? 18.328 -14.249 9.341 1.00 94.81 246 PRO A C 1
ATOM 1926 O O . PRO A 1 246 ? 18.122 -13.095 8.973 1.00 94.81 246 PRO A O 1
ATOM 1929 N N . VAL A 1 247 ? 18.609 -15.222 8.467 1.00 94.31 247 VAL A N 1
ATOM 1930 C CA . VAL A 1 247 ? 18.923 -14.946 7.051 1.00 94.31 247 VAL A CA 1
ATOM 1931 C C . VAL A 1 247 ? 17.825 -14.151 6.339 1.00 94.31 247 VAL A C 1
ATOM 1933 O O . VAL A 1 247 ? 18.143 -13.283 5.529 1.00 94.31 247 VAL A O 1
ATOM 1936 N N . GLN A 1 248 ? 16.569 -14.433 6.684 1.00 94.62 248 GLN A N 1
ATOM 1937 C CA . GLN A 1 248 ? 15.358 -13.822 6.128 1.00 94.62 248 GLN A CA 1
ATOM 1938 C C . GLN A 1 248 ? 14.918 -12.544 6.860 1.00 94.62 248 GLN A C 1
ATOM 1940 O O . GLN A 1 248 ? 13.851 -12.016 6.566 1.00 94.62 248 GLN A O 1
ATOM 1945 N N . SER A 1 249 ? 15.697 -12.068 7.832 1.00 95.12 249 SER A N 1
ATOM 1946 C CA . SER A 1 249 ? 15.314 -10.925 8.650 1.00 95.12 249 SER A CA 1
ATOM 1947 C C . SER A 1 249 ? 15.334 -9.621 7.858 1.00 95.12 249 SER A C 1
ATOM 1949 O O . SER A 1 249 ? 16.331 -9.296 7.202 1.00 95.12 249 SER A O 1
ATOM 1951 N N . HIS A 1 250 ? 14.271 -8.829 8.001 1.00 94.81 250 HIS A N 1
ATOM 1952 C CA . HIS A 1 250 ? 14.169 -7.487 7.425 1.00 94.81 250 HIS A CA 1
ATOM 1953 C C . HIS A 1 250 ? 15.086 -6.475 8.130 1.00 94.81 250 HIS A C 1
ATOM 1955 O O . HIS A 1 250 ? 15.304 -5.389 7.594 1.00 94.81 250 HIS A O 1
ATOM 1961 N N . PHE A 1 251 ? 15.692 -6.844 9.269 1.00 90.19 251 PHE A N 1
ATOM 1962 C CA . PHE A 1 251 ? 16.742 -6.049 9.910 1.00 90.19 251 PHE A CA 1
ATOM 1963 C C . PHE A 1 251 ? 18.050 -6.056 9.123 1.00 90.19 251 PHE A C 1
ATOM 1965 O O . PHE A 1 251 ? 18.782 -5.070 9.153 1.00 90.19 251 PHE A O 1
ATOM 1972 N N . ARG A 1 252 ? 18.380 -7.147 8.413 1.00 91.62 252 ARG A N 1
ATOM 1973 C CA . ARG A 1 252 ? 19.699 -7.287 7.762 1.00 91.62 252 ARG A CA 1
ATOM 1974 C C . ARG A 1 252 ? 19.992 -6.189 6.732 1.00 91.62 252 ARG A C 1
ATOM 1976 O O . ARG A 1 252 ? 21.132 -5.724 6.693 1.00 91.62 252 ARG A O 1
ATOM 1983 N N . PRO A 1 253 ? 19.030 -5.760 5.893 1.00 90.56 253 PRO A N 1
ATOM 1984 C CA . PRO A 1 253 ? 19.263 -4.682 4.936 1.00 90.56 253 PRO A CA 1
ATOM 1985 C C . PRO A 1 253 ? 19.349 -3.285 5.568 1.00 90.56 253 PRO A C 1
ATOM 1987 O O . PRO A 1 253 ? 19.843 -2.376 4.904 1.00 90.56 253 PRO A O 1
ATOM 1990 N N . LEU A 1 254 ? 18.941 -3.098 6.833 1.00 89.44 254 LEU A N 1
ATOM 1991 C CA . LEU A 1 254 ? 19.073 -1.835 7.577 1.00 89.44 254 LEU A CA 1
ATOM 1992 C C . LEU A 1 254 ? 20.532 -1.629 8.044 1.00 89.44 254 LEU A C 1
ATOM 1994 O O . LEU A 1 254 ? 20.821 -1.479 9.230 1.00 89.44 254 LEU A O 1
ATOM 1998 N N . ARG A 1 255 ? 21.466 -1.639 7.079 1.00 63.09 255 ARG A N 1
ATOM 1999 C CA . ARG A 1 255 ? 22.939 -1.696 7.220 1.00 63.09 255 ARG A CA 1
ATOM 2000 C C . ARG A 1 255 ? 23.569 -0.635 8.140 1.00 63.09 255 ARG A C 1
ATOM 2002 O O . ARG A 1 255 ? 24.733 -0.775 8.496 1.00 63.09 255 ARG A O 1
ATOM 2009 N N . TYR A 1 256 ? 22.827 0.394 8.543 1.00 62.16 256 TYR A N 1
ATOM 2010 C CA . TYR A 1 256 ? 23.296 1.500 9.388 1.00 62.16 256 TYR A CA 1
ATOM 2011 C C . TYR A 1 256 ? 23.257 1.207 10.898 1.00 62.16 256 TYR A C 1
ATOM 2013 O O . TYR A 1 256 ? 23.740 2.010 11.691 1.00 62.16 256 TYR A O 1
ATOM 2021 N N . LEU A 1 257 ? 22.739 0.046 11.315 1.00 60.25 257 LEU A N 1
ATOM 2022 C CA . LEU A 1 257 ? 22.603 -0.294 12.735 1.00 60.25 257 LEU A CA 1
ATOM 2023 C C . LEU A 1 257 ? 23.914 -0.710 1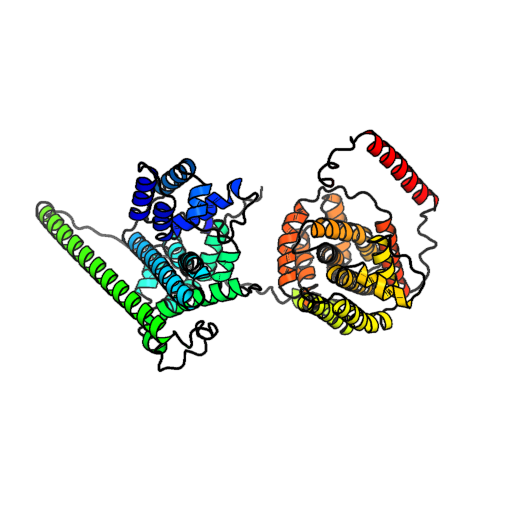3.427 1.00 60.25 257 LEU A C 1
ATOM 2025 O O . LEU A 1 257 ? 23.933 -0.784 14.648 1.00 60.25 257 LEU A O 1
ATOM 2029 N N . GLY A 1 258 ? 25.019 -0.942 12.708 1.00 60.66 258 GLY A N 1
ATOM 2030 C CA . GLY A 1 258 ? 26.227 -1.575 13.266 1.00 60.66 258 GLY A CA 1
ATOM 2031 C C . GLY A 1 258 ? 26.836 -0.913 14.514 1.00 60.66 258 GLY A C 1
ATOM 2032 O O . GLY A 1 258 ? 27.364 -1.623 15.360 1.00 60.66 258 GLY A O 1
ATOM 2033 N N . LEU A 1 259 ? 26.722 0.412 14.673 1.00 61.34 259 LEU A N 1
ATOM 2034 C CA . LEU A 1 259 ? 27.235 1.121 15.860 1.00 61.34 259 LEU A CA 1
ATOM 2035 C C . LEU A 1 259 ? 26.195 1.298 16.981 1.00 61.34 259 LEU A C 1
ATOM 2037 O O . LEU A 1 259 ? 26.573 1.579 18.111 1.00 61.34 259 LEU A O 1
ATOM 2041 N N . ASN A 1 260 ? 24.901 1.118 16.694 1.00 85.06 260 ASN A N 1
ATOM 2042 C CA . ASN A 1 260 ? 23.804 1.391 17.633 1.00 85.06 260 ASN A CA 1
ATOM 2043 C C . ASN A 1 260 ? 22.888 0.180 17.883 1.00 85.06 260 ASN A C 1
ATOM 2045 O O . ASN A 1 260 ? 21.881 0.315 18.578 1.00 85.06 260 ASN A O 1
ATOM 2049 N N . TYR A 1 261 ? 23.198 -0.992 17.321 1.00 91.12 261 TYR A N 1
ATOM 2050 C CA . TYR A 1 261 ? 22.318 -2.159 17.381 1.00 91.12 261 TYR A CA 1
ATOM 2051 C C . TYR A 1 261 ? 22.100 -2.652 18.811 1.00 91.12 261 TYR A C 1
ATOM 2053 O O . TYR A 1 261 ? 20.976 -2.971 19.176 1.00 91.12 261 TYR A O 1
ATOM 2061 N N . GLU A 1 262 ? 23.148 -2.652 19.637 1.00 93.56 262 GLU A N 1
ATOM 2062 C CA . GLU A 1 262 ? 23.061 -3.037 21.049 1.00 93.56 262 GLU A CA 1
ATOM 2063 C C . GLU A 1 262 ? 22.114 -2.122 21.832 1.00 93.56 262 GLU A C 1
ATOM 2065 O O . GLU A 1 262 ? 21.212 -2.599 22.520 1.00 93.56 262 GLU A O 1
ATOM 2070 N N . LYS A 1 263 ? 22.242 -0.802 21.645 1.00 94.31 263 LYS A N 1
ATOM 2071 C CA . LYS A 1 263 ? 21.331 0.174 22.249 1.00 94.31 263 LYS A CA 1
ATOM 2072 C C . LYS A 1 263 ? 19.894 -0.027 21.767 1.00 94.31 263 LYS A C 1
ATOM 2074 O O . LYS A 1 263 ? 18.985 -0.071 22.588 1.00 94.31 263 LYS A O 1
ATOM 2079 N N . LEU A 1 264 ? 19.685 -0.189 20.458 1.00 94.94 264 LEU A N 1
ATOM 2080 C CA . LEU A 1 264 ? 18.354 -0.443 19.904 1.00 94.94 264 LEU A CA 1
ATOM 2081 C C . LEU A 1 264 ? 17.756 -1.743 20.462 1.00 94.94 264 LEU A C 1
ATOM 2083 O O . LEU A 1 264 ? 16.582 -1.769 20.819 1.00 94.94 264 LEU A O 1
ATOM 2087 N N . TYR A 1 265 ? 18.546 -2.812 20.567 1.00 96.00 265 TYR A N 1
ATOM 2088 C CA . TYR A 1 265 ? 18.108 -4.074 21.157 1.00 96.00 265 TYR A CA 1
ATOM 2089 C C . TYR A 1 265 ? 17.676 -3.892 22.617 1.00 96.00 265 TYR A C 1
ATOM 2091 O O . TYR A 1 265 ? 16.631 -4.419 23.007 1.00 96.00 265 TYR A O 1
ATOM 2099 N N . GLN A 1 266 ? 18.422 -3.111 23.405 1.00 96.56 266 GLN A N 1
ATOM 2100 C CA . GLN A 1 266 ? 18.053 -2.787 24.782 1.00 96.56 266 GLN A CA 1
ATOM 2101 C C . GLN A 1 266 ? 16.760 -1.963 24.845 1.00 96.56 266 GLN A C 1
ATOM 2103 O O . GLN A 1 266 ? 15.838 -2.338 25.566 1.00 96.56 266 GLN A O 1
ATOM 2108 N N . ASP A 1 267 ? 16.646 -0.902 24.039 1.00 96.81 267 ASP A N 1
ATOM 2109 C CA . ASP A 1 267 ? 15.455 -0.044 23.980 1.00 96.81 267 ASP A CA 1
ATOM 2110 C C . ASP A 1 267 ? 14.198 -0.852 23.593 1.00 96.81 267 ASP A C 1
ATOM 2112 O O . ASP A 1 267 ? 13.121 -0.681 24.176 1.00 96.81 267 ASP A O 1
ATOM 2116 N N . LEU A 1 268 ? 14.332 -1.778 22.635 1.00 97.25 268 LEU A N 1
ATOM 2117 C CA . LEU A 1 268 ? 13.263 -2.693 22.228 1.00 97.25 268 LEU A CA 1
ATOM 2118 C C . LEU A 1 268 ? 12.918 -3.700 23.330 1.00 97.25 268 LEU A C 1
ATOM 2120 O O . LEU A 1 268 ? 11.736 -3.912 23.603 1.00 97.25 268 LEU A O 1
ATOM 2124 N N . SER A 1 269 ? 13.919 -4.291 23.984 1.00 97.75 269 SER A N 1
ATOM 2125 C CA . SER A 1 269 ? 13.725 -5.253 25.079 1.00 97.75 269 SER A CA 1
ATOM 2126 C C . SER A 1 269 ? 13.002 -4.614 26.265 1.00 97.75 269 SER A C 1
ATOM 2128 O O . SER A 1 269 ? 12.045 -5.188 26.795 1.00 97.75 269 SER A O 1
ATOM 2130 N N . ASP A 1 270 ? 13.398 -3.396 26.633 1.00 98.00 270 ASP A N 1
ATOM 2131 C CA . ASP A 1 270 ? 12.764 -2.602 27.683 1.00 98.00 270 ASP A CA 1
ATOM 2132 C C . ASP A 1 270 ? 11.309 -2.280 27.332 1.00 98.00 270 ASP A C 1
ATOM 2134 O O . ASP A 1 270 ? 10.411 -2.442 28.165 1.00 98.00 270 ASP A O 1
ATOM 2138 N N . PHE A 1 271 ? 11.056 -1.836 26.096 1.00 97.94 271 PHE A N 1
ATOM 2139 C CA . PHE A 1 271 ? 9.708 -1.525 25.627 1.00 97.94 271 PHE A CA 1
ATOM 2140 C C . PHE A 1 271 ? 8.800 -2.761 25.638 1.00 97.94 271 PHE A C 1
ATOM 2142 O O . PHE A 1 271 ? 7.696 -2.713 26.189 1.00 97.94 271 PHE A O 1
ATOM 2149 N N . LEU A 1 272 ? 9.262 -3.877 25.068 1.00 97.00 272 LEU A N 1
ATOM 2150 C CA . LEU A 1 272 ? 8.501 -5.124 24.978 1.00 97.00 272 LEU A CA 1
ATOM 2151 C C . LEU A 1 272 ? 8.176 -5.682 26.368 1.00 97.00 272 LEU A C 1
ATOM 2153 O O . LEU A 1 272 ? 7.021 -6.032 26.630 1.00 97.00 272 LEU A O 1
ATOM 2157 N N . SER A 1 273 ? 9.148 -5.661 27.283 1.00 96.88 273 SER A N 1
ATOM 2158 C CA . SER A 1 273 ? 8.968 -6.111 28.668 1.00 96.88 273 SER A CA 1
ATOM 2159 C C . SER A 1 273 ? 7.945 -5.254 29.416 1.00 96.88 273 SER A C 1
ATOM 2161 O O . SER A 1 273 ? 6.999 -5.790 29.995 1.00 96.88 273 SER A O 1
ATOM 2163 N N . LYS A 1 274 ? 8.053 -3.919 29.329 1.00 97.00 274 LYS A N 1
ATOM 2164 C CA . LYS A 1 274 ? 7.081 -2.987 29.935 1.00 97.00 274 LYS A CA 1
ATOM 2165 C C . LYS A 1 274 ? 5.680 -3.158 29.349 1.00 97.00 274 LYS A C 1
ATOM 2167 O O . LYS A 1 274 ? 4.695 -3.136 30.086 1.00 97.00 274 LYS A O 1
ATOM 2172 N N . SER A 1 275 ? 5.577 -3.345 28.031 1.00 94.31 275 SER A N 1
ATOM 2173 C CA . SER A 1 275 ? 4.287 -3.536 27.359 1.00 94.31 275 SER A CA 1
ATOM 2174 C C . SER A 1 275 ? 3.590 -4.828 27.800 1.00 94.31 275 SER A C 1
ATOM 2176 O O . SER A 1 275 ? 2.377 -4.827 28.008 1.00 94.31 275 SER A O 1
ATOM 2178 N N . SER A 1 276 ? 4.360 -5.895 28.024 1.00 93.62 276 SER A N 1
ATOM 2179 C CA . SER A 1 276 ? 3.850 -7.197 28.466 1.00 93.62 276 SER A CA 1
ATOM 2180 C C . SER A 1 276 ? 3.428 -7.177 29.931 1.00 93.62 276 SER A C 1
ATOM 2182 O O . SER A 1 276 ? 2.341 -7.649 30.255 1.00 93.62 276 SER A O 1
ATOM 2184 N N . GLN A 1 277 ? 4.228 -6.549 30.801 1.00 94.69 277 GLN A N 1
ATOM 2185 C CA . GLN A 1 277 ? 3.867 -6.337 32.206 1.00 94.69 277 GLN A CA 1
ATOM 2186 C C . GLN A 1 277 ? 2.572 -5.532 32.332 1.00 94.69 277 GLN A C 1
ATOM 2188 O O . GLN A 1 277 ? 1.675 -5.917 33.077 1.00 94.69 277 GLN A O 1
ATOM 2193 N N . LYS A 1 278 ? 2.430 -4.450 31.554 1.00 93.81 278 LYS A N 1
ATOM 2194 C CA . LYS A 1 278 ? 1.202 -3.651 31.542 1.00 93.81 278 LYS A CA 1
ATOM 2195 C C . LYS A 1 278 ? -0.011 -4.472 31.096 1.00 93.81 278 LYS A C 1
ATOM 2197 O O . LYS A 1 278 ? -1.041 -4.431 31.756 1.00 93.81 278 LYS A O 1
ATOM 2202 N N . ALA A 1 279 ? 0.117 -5.246 30.016 1.00 89.31 279 ALA A N 1
ATOM 2203 C CA . ALA A 1 279 ? -0.967 -6.101 29.537 1.00 89.31 279 ALA A CA 1
ATOM 2204 C C . ALA A 1 279 ? -1.382 -7.156 30.579 1.00 89.31 279 ALA A C 1
ATOM 2206 O O . ALA A 1 279 ? -2.572 -7.436 30.727 1.00 89.31 279 ALA A O 1
ATOM 2207 N N . GLN A 1 280 ? -0.420 -7.704 31.328 1.00 90.81 280 GLN A N 1
ATOM 2208 C CA . GLN A 1 280 ? -0.693 -8.639 32.415 1.00 90.81 280 GLN A CA 1
ATOM 2209 C C . GLN A 1 280 ? -1.451 -7.959 33.566 1.00 90.81 280 GLN A C 1
ATOM 2211 O O . GLN A 1 280 ? -2.510 -8.451 33.953 1.00 90.81 280 GLN A O 1
ATOM 2216 N N . VAL A 1 281 ? -0.990 -6.797 34.042 1.00 93.00 281 VAL A N 1
ATOM 2217 C CA . VAL A 1 281 ? -1.663 -6.026 35.109 1.00 93.00 281 VAL A CA 1
ATOM 2218 C C . VAL A 1 281 ? -3.085 -5.627 34.704 1.00 93.00 281 VAL A C 1
ATOM 2220 O O . VAL A 1 281 ? -4.019 -5.769 35.496 1.00 93.00 281 VAL A O 1
ATOM 2223 N N . ASP A 1 282 ? -3.279 -5.191 33.458 1.00 88.38 282 ASP A N 1
ATOM 2224 C CA . ASP A 1 282 ? -4.599 -4.834 32.929 1.00 88.38 282 ASP A CA 1
ATOM 2225 C C . ASP A 1 282 ? -5.528 -6.063 32.859 1.00 88.38 282 ASP A C 1
ATOM 2227 O O . ASP A 1 282 ? -6.730 -5.957 33.116 1.00 88.38 282 ASP A O 1
ATOM 2231 N N . SER A 1 283 ? -4.988 -7.245 32.540 1.00 86.56 283 SER A N 1
ATOM 2232 C CA . SER A 1 283 ? -5.755 -8.497 32.520 1.00 86.56 283 SER A CA 1
ATOM 2233 C C . SER A 1 283 ? -6.132 -8.985 33.924 1.00 86.56 283 SER A C 1
ATOM 2235 O O . SER A 1 283 ? -7.270 -9.405 34.139 1.00 86.56 283 SER A O 1
ATOM 2237 N N . GLU A 1 284 ? -5.228 -8.860 34.899 1.00 90.31 284 GLU A N 1
ATOM 2238 C CA . GLU A 1 284 ? -5.461 -9.239 36.297 1.00 90.31 284 GLU A CA 1
ATOM 2239 C C . GLU A 1 284 ? -6.460 -8.293 36.977 1.00 90.31 284 GLU A C 1
ATOM 2241 O O . GLU A 1 284 ? -7.342 -8.742 37.716 1.00 90.31 284 GLU A O 1
ATOM 2246 N N . SER A 1 285 ? -6.389 -6.996 36.666 1.00 89.44 285 SER A N 1
ATOM 2247 C CA . SER A 1 285 ? -7.330 -5.985 37.165 1.00 89.44 285 SER A CA 1
ATOM 2248 C C . SER A 1 285 ? -8.747 -6.258 36.657 1.00 89.44 285 SER A C 1
ATOM 2250 O O . SER A 1 285 ? -9.683 -6.342 37.452 1.00 89.44 285 SER A O 1
ATOM 2252 N N . LYS A 1 286 ? -8.904 -6.533 35.353 1.00 85.69 286 LYS A N 1
ATOM 2253 C CA . LYS A 1 286 ? -10.200 -6.910 34.759 1.00 85.69 286 LYS A CA 1
ATOM 2254 C C . LYS A 1 286 ? -10.736 -8.235 35.302 1.00 85.69 286 LYS A C 1
ATOM 2256 O O . LYS A 1 286 ? -11.931 -8.355 35.566 1.00 85.69 286 LYS A O 1
ATOM 2261 N N . ALA A 1 287 ? -9.869 -9.229 35.507 1.00 83.62 287 ALA A N 1
ATOM 2262 C CA . ALA A 1 287 ? -10.266 -10.493 36.124 1.00 83.62 287 ALA A CA 1
ATOM 2263 C C . ALA A 1 287 ? -10.756 -10.281 37.568 1.00 83.62 287 ALA A C 1
ATOM 2265 O O . ALA A 1 287 ? -11.742 -10.889 37.986 1.00 83.62 287 ALA A O 1
ATOM 2266 N N . THR A 1 288 ? -10.119 -9.382 38.318 1.00 86.31 288 THR A N 1
ATOM 2267 C CA . THR A 1 288 ? -10.520 -9.045 39.690 1.00 86.31 288 THR A CA 1
ATOM 2268 C C . THR A 1 288 ? -11.860 -8.307 39.720 1.00 86.31 288 THR A C 1
ATOM 2270 O O . THR A 1 288 ? -12.740 -8.697 40.487 1.00 86.31 288 THR A O 1
ATOM 2273 N N . GLU A 1 289 ? -12.069 -7.324 38.840 1.00 85.06 289 GLU A N 1
ATOM 2274 C CA . GLU A 1 289 ? -13.354 -6.622 38.694 1.00 85.06 289 GLU A CA 1
ATOM 2275 C C . GLU A 1 289 ? -14.494 -7.577 38.318 1.00 85.06 289 GLU A C 1
ATOM 2277 O O . GLU A 1 289 ? -15.568 -7.517 38.920 1.00 85.06 289 GLU A O 1
ATOM 2282 N N . SER A 1 290 ? -14.252 -8.517 37.395 1.00 81.69 290 SER A N 1
ATOM 2283 C CA . SER A 1 290 ? -15.256 -9.525 37.025 1.00 81.69 290 SER A CA 1
ATOM 2284 C C . SER A 1 290 ? -15.642 -10.415 38.210 1.00 81.69 290 SER A C 1
ATOM 2286 O O . SER A 1 290 ? -16.824 -10.611 38.464 1.00 81.69 290 SER A O 1
ATOM 2288 N N . ARG A 1 291 ? -14.674 -10.852 39.031 1.00 85.56 291 ARG A N 1
ATOM 2289 C CA . ARG A 1 291 ? -14.941 -11.653 40.239 1.00 85.56 291 ARG A CA 1
ATOM 2290 C C . ARG A 1 291 ? -15.715 -10.880 41.306 1.00 85.56 291 ARG A C 1
ATOM 2292 O O . ARG A 1 291 ? -16.492 -11.484 42.044 1.00 85.56 291 ARG A O 1
ATOM 2299 N N . ILE A 1 292 ? -15.492 -9.569 41.420 1.00 83.69 292 ILE A N 1
ATOM 2300 C CA . ILE A 1 292 ? -16.248 -8.703 42.336 1.00 83.69 292 ILE A CA 1
ATOM 2301 C C . ILE A 1 292 ? -17.690 -8.556 41.834 1.00 83.69 292 ILE A C 1
ATOM 2303 O O . ILE A 1 292 ? -18.621 -8.764 42.611 1.00 83.69 292 ILE A O 1
ATOM 2307 N N . SER A 1 293 ? -17.882 -8.303 40.536 1.00 79.94 293 SER A N 1
ATOM 2308 C CA . SER A 1 293 ? -19.210 -8.221 39.913 1.00 79.94 293 SER A CA 1
ATOM 2309 C C . SER A 1 293 ? -19.979 -9.547 39.995 1.00 79.94 293 SER A C 1
ATOM 2311 O O . SER A 1 293 ? -21.167 -9.557 40.327 1.00 79.94 293 SER A O 1
ATOM 2313 N N . ASP A 1 294 ? -19.299 -10.677 39.796 1.00 80.25 294 ASP A N 1
ATOM 2314 C CA . ASP A 1 294 ? -19.865 -12.018 39.953 1.00 80.25 294 ASP A CA 1
ATOM 2315 C C . ASP A 1 294 ? -20.240 -12.298 41.412 1.00 80.25 294 ASP A C 1
ATOM 2317 O O . ASP A 1 294 ? -21.299 -12.852 41.683 1.00 80.25 294 ASP A O 1
ATOM 2321 N N . ARG A 1 295 ? -19.442 -11.859 42.394 1.00 79.19 295 ARG A N 1
ATOM 2322 C CA . ARG A 1 295 ? -19.820 -11.968 43.815 1.00 79.19 295 ARG A CA 1
ATOM 2323 C C . ARG A 1 295 ? -21.026 -11.103 44.171 1.00 79.19 295 ARG A C 1
ATOM 2325 O O . ARG A 1 295 ? -21.880 -11.553 44.934 1.00 79.19 295 ARG A O 1
ATOM 2332 N N . GLU A 1 296 ? -21.133 -9.894 43.626 1.00 76.12 296 GLU A N 1
ATOM 2333 C CA . GLU A 1 296 ? -22.298 -9.029 43.842 1.00 76.12 296 GLU A CA 1
ATOM 2334 C C . GLU A 1 296 ? -23.560 -9.560 43.153 1.00 76.12 296 GLU A C 1
ATOM 2336 O O . GLU A 1 296 ? -24.657 -9.474 43.710 1.00 76.12 296 GLU A O 1
ATOM 2341 N N . SER A 1 297 ? -23.423 -10.141 41.962 1.00 74.25 297 SER A N 1
ATOM 2342 C CA . SER A 1 297 ? -24.535 -10.756 41.238 1.00 74.25 297 SER A CA 1
ATOM 2343 C C . SER A 1 297 ? -24.928 -12.110 41.828 1.00 74.25 297 SER A C 1
ATOM 2345 O O . SER A 1 297 ? -26.121 -12.366 41.929 1.00 74.25 297 SER A O 1
ATOM 2347 N N . ILE A 1 298 ? -23.994 -12.916 42.347 1.00 72.56 298 ILE A N 1
ATOM 2348 C CA . ILE A 1 298 ? -24.289 -14.123 43.139 1.00 72.56 298 ILE A CA 1
ATOM 2349 C C . ILE A 1 298 ? -24.949 -13.739 44.470 1.00 72.56 298 ILE A C 1
ATOM 2351 O O . ILE A 1 298 ? -25.936 -14.362 44.847 1.00 72.56 298 ILE A O 1
ATOM 2355 N N . SER A 1 299 ? -24.514 -12.673 45.146 1.00 64.81 299 SER A N 1
ATOM 2356 C CA . SER A 1 299 ? -25.196 -12.129 46.336 1.00 64.81 299 SER A CA 1
ATOM 2357 C C . SER A 1 299 ? -26.650 -11.712 46.031 1.00 64.81 299 SER A C 1
ATOM 2359 O O . SER A 1 299 ? -27.576 -12.027 46.784 1.00 64.81 299 SER A O 1
ATOM 2361 N N . LYS A 1 300 ? -26.892 -11.107 44.859 1.00 58.25 300 LYS A N 1
ATOM 2362 C CA . LYS A 1 300 ? -28.238 -10.737 44.372 1.00 58.25 300 LYS A CA 1
ATOM 2363 C C . LYS A 1 300 ? -29.041 -11.901 43.762 1.00 58.25 300 LYS A C 1
ATOM 2365 O O . LYS A 1 300 ? -30.266 -11.837 43.731 1.00 58.25 300 LYS A O 1
ATOM 2370 N N . ALA A 1 301 ? -28.394 -12.966 43.290 1.00 53.47 301 ALA A N 1
ATOM 2371 C CA . ALA A 1 301 ? -29.038 -14.150 42.711 1.00 53.47 301 ALA A CA 1
ATOM 2372 C C . ALA A 1 301 ? -29.358 -15.218 43.771 1.00 53.47 301 ALA A C 1
ATOM 2374 O O . ALA A 1 301 ? -30.366 -15.914 43.652 1.00 53.47 301 ALA A O 1
ATOM 2375 N N . THR A 1 302 ? -28.586 -15.272 44.864 1.00 50.38 302 THR A N 1
ATOM 2376 C CA . THR A 1 302 ? -28.883 -16.104 46.048 1.00 50.38 302 THR A CA 1
ATOM 2377 C C . THR A 1 302 ? -30.167 -15.637 46.754 1.00 50.38 302 THR A C 1
ATOM 2379 O O . THR A 1 302 ? -30.774 -16.392 47.504 1.00 50.38 302 THR A O 1
ATOM 2382 N N . SER A 1 303 ? -30.657 -14.430 46.447 1.00 48.72 303 SER A N 1
ATOM 2383 C CA . SER A 1 303 ? -31.971 -13.935 46.874 1.00 48.72 303 SER A CA 1
ATOM 2384 C C . SER A 1 303 ? -33.101 -14.152 45.849 1.00 48.72 303 SER A C 1
ATOM 2386 O O . SER A 1 303 ? -34.239 -13.792 46.146 1.00 48.72 303 SER A O 1
ATOM 2388 N N . ARG A 1 304 ? -32.850 -14.739 44.661 1.00 45.38 304 ARG A N 1
ATOM 2389 C CA . ARG A 1 304 ? -33.856 -14.776 43.575 1.00 45.38 304 ARG A CA 1
ATOM 2390 C C . ARG A 1 304 ? -33.981 -16.028 42.700 1.00 45.38 304 ARG A C 1
ATOM 2392 O O . ARG A 1 304 ? -34.822 -15.997 41.810 1.00 45.38 304 ARG A O 1
ATOM 2399 N N . SER A 1 305 ? -33.256 -17.126 42.912 1.00 39.69 305 SER A N 1
ATOM 2400 C CA . SER A 1 305 ? -33.368 -18.273 41.988 1.00 39.69 305 SER A CA 1
ATOM 2401 C C . SER A 1 305 ? -33.406 -19.639 42.671 1.00 39.69 305 SER A C 1
ATOM 2403 O O . SER A 1 305 ? -32.453 -20.413 42.624 1.00 39.69 305 SER A O 1
ATOM 2405 N N . LEU A 1 306 ? -34.579 -19.939 43.227 1.00 42.25 306 LEU A N 1
ATOM 2406 C CA . LEU A 1 306 ? -35.116 -21.283 43.448 1.00 42.25 306 LEU A CA 1
ATOM 2407 C C . LEU A 1 306 ? -36.259 -21.498 42.432 1.00 42.25 306 LEU A C 1
ATOM 2409 O O . LEU A 1 306 ? -37.403 -21.696 42.816 1.00 42.25 306 LEU A O 1
ATOM 2413 N N . ALA A 1 307 ? -35.992 -21.354 41.129 1.00 42.75 307 ALA A N 1
ATOM 2414 C CA . ALA A 1 307 ? -36.956 -21.695 40.082 1.00 42.75 307 ALA A CA 1
ATOM 2415 C C . ALA A 1 307 ? -36.277 -21.841 38.710 1.00 42.75 307 ALA A C 1
ATOM 2417 O O . ALA A 1 307 ? -35.625 -20.921 38.231 1.00 42.75 307 ALA A O 1
ATOM 2418 N N . GLU A 1 308 ? -36.527 -22.999 38.096 1.00 39.03 308 GLU A N 1
ATOM 2419 C CA . GLU A 1 308 ? -36.538 -23.266 36.650 1.00 39.03 308 GLU A CA 1
ATOM 2420 C C . GLU A 1 308 ? -35.203 -23.517 35.923 1.00 39.03 308 GLU A C 1
ATOM 2422 O O . GLU A 1 308 ? -34.482 -22.626 35.482 1.00 39.03 308 GLU A O 1
ATOM 2427 N N . ALA A 1 309 ? -34.952 -24.810 35.690 1.00 34.38 309 ALA A N 1
ATOM 2428 C CA . ALA A 1 309 ? -34.023 -25.334 34.697 1.00 34.38 309 ALA A CA 1
ATOM 2429 C C . ALA A 1 309 ? -34.817 -25.964 33.537 1.00 34.38 309 ALA A C 1
ATOM 2431 O O . ALA A 1 309 ? -35.725 -26.761 33.773 1.00 34.38 309 ALA A O 1
ATOM 2432 N N . GLY A 1 310 ? -34.452 -25.656 32.285 1.00 33.69 310 GLY A N 1
ATOM 2433 C CA . GLY A 1 310 ? -35.095 -26.264 31.116 1.00 33.69 310 GLY A CA 1
ATOM 2434 C C . GLY A 1 310 ? -34.489 -25.932 29.744 1.00 33.69 310 GLY A C 1
ATOM 2435 O O . GLY A 1 310 ? -34.976 -25.054 29.049 1.00 33.69 310 GLY A O 1
ATOM 2436 N N . THR A 1 311 ? -33.500 -26.740 29.342 1.00 34.88 311 THR A N 1
ATOM 2437 C CA . THR A 1 311 ? -33.263 -27.312 27.990 1.00 34.88 311 THR A CA 1
ATOM 2438 C C . THR A 1 311 ? -32.975 -26.406 26.768 1.00 34.88 311 THR A C 1
ATOM 2440 O O . THR A 1 311 ? -33.851 -25.725 26.246 1.00 34.88 311 THR A O 1
ATOM 2443 N N . LYS A 1 312 ? -31.774 -26.549 26.169 1.00 32.91 312 LYS A N 1
ATOM 2444 C CA . LYS A 1 312 ? -31.446 -26.111 24.790 1.00 32.91 312 LYS A CA 1
ATOM 2445 C C . LYS A 1 312 ? -30.976 -27.288 23.920 1.00 32.91 312 LYS A C 1
ATOM 2447 O O . LYS A 1 312 ? -30.170 -28.102 24.360 1.00 32.91 312 LYS A O 1
ATOM 2452 N N . ARG A 1 313 ? -31.468 -27.341 22.673 1.00 30.69 313 ARG A N 1
ATOM 2453 C CA . ARG A 1 313 ? -31.086 -28.271 21.588 1.00 30.69 313 ARG A CA 1
ATOM 2454 C C . ARG A 1 313 ? -30.223 -27.550 20.545 1.00 30.69 313 ARG A C 1
ATOM 2456 O O . ARG A 1 313 ? -30.514 -26.413 20.189 1.00 30.69 313 ARG A O 1
ATOM 2463 N N . THR A 1 314 ? -29.212 -28.241 20.029 1.00 31.97 314 THR A N 1
ATOM 2464 C CA . THR A 1 314 ? -28.300 -27.823 18.952 1.00 31.97 314 THR A CA 1
ATOM 2465 C C . THR A 1 314 ? -28.695 -28.449 17.607 1.00 31.97 314 THR A C 1
ATOM 2467 O O . THR A 1 314 ? -29.112 -29.604 17.550 1.00 31.97 314 THR A O 1
ATOM 2470 N N . LEU A 1 315 ? -28.539 -27.694 16.512 1.00 30.52 315 LEU A N 1
ATOM 2471 C CA . LEU A 1 315 ? -28.680 -28.153 15.123 1.00 30.52 315 LEU A CA 1
ATOM 2472 C C . LEU A 1 315 ? -27.373 -27.863 14.370 1.00 30.52 315 LEU A C 1
ATOM 2474 O O . LEU A 1 315 ? -26.888 -26.735 14.371 1.00 30.52 315 LEU A O 1
ATOM 2478 N N . SER A 1 316 ? -26.810 -28.899 13.746 1.00 28.67 316 SER A N 1
ATOM 2479 C CA . SER A 1 316 ? -25.582 -28.880 12.942 1.00 28.67 316 SER A CA 1
ATOM 2480 C C . SER A 1 316 ? -25.942 -29.072 11.465 1.00 28.67 316 SER A C 1
ATOM 2482 O O . SER A 1 316 ? -26.640 -30.025 11.124 1.00 28.67 316 SER A O 1
ATOM 2484 N N . GLY A 1 317 ? -25.481 -28.166 10.597 1.00 30.34 317 GLY A N 1
ATOM 2485 C CA . GLY A 1 317 ? -25.633 -28.239 9.140 1.00 30.34 317 GLY A CA 1
ATOM 2486 C C . GLY A 1 317 ? -24.272 -28.342 8.445 1.00 30.34 317 GLY A C 1
ATOM 2487 O O . GLY A 1 317 ? -23.354 -27.587 8.754 1.00 30.34 317 GLY A O 1
ATOM 2488 N N . ARG A 1 318 ? -24.148 -29.296 7.517 1.00 28.80 318 ARG A N 1
ATOM 2489 C CA . ARG A 1 318 ? -22.919 -29.697 6.807 1.00 28.80 318 ARG A CA 1
ATOM 2490 C C . ARG A 1 318 ? -22.881 -29.045 5.412 1.00 28.80 318 ARG A C 1
ATOM 2492 O O . ARG A 1 318 ? -23.866 -29.140 4.686 1.00 28.80 318 ARG A O 1
ATOM 2499 N N . LEU A 1 319 ? -21.763 -28.420 5.026 1.00 30.33 319 LEU A N 1
ATOM 2500 C CA . LEU A 1 319 ? -21.539 -27.825 3.693 1.00 30.33 319 LEU A CA 1
ATOM 2501 C C . LEU A 1 319 ? -20.657 -28.724 2.804 1.00 30.33 319 LEU A C 1
ATOM 2503 O O . LEU A 1 319 ? -19.741 -29.386 3.291 1.00 30.33 319 LEU A O 1
ATOM 2507 N N . VAL A 1 320 ? -20.954 -28.729 1.500 1.00 31.86 320 VAL A N 1
ATOM 2508 C CA . VAL A 1 320 ? -20.294 -29.501 0.426 1.00 31.86 320 VAL A CA 1
ATOM 2509 C C . VAL A 1 320 ? -19.278 -28.606 -0.315 1.00 31.86 320 VAL A C 1
ATOM 2511 O O . VAL A 1 320 ? -19.589 -27.436 -0.546 1.00 31.86 320 VAL A O 1
ATOM 2514 N N . PRO A 1 321 ? -18.090 -29.105 -0.715 1.00 31.23 321 PRO A N 1
ATOM 2515 C CA . PRO A 1 321 ? -17.062 -28.288 -1.364 1.00 31.23 321 PRO A CA 1
ATOM 2516 C C . PRO A 1 321 ? -17.259 -28.148 -2.886 1.00 31.23 321 PRO A C 1
ATOM 2518 O O . PRO A 1 321 ? -17.694 -29.078 -3.563 1.00 31.23 321 PRO A O 1
ATOM 2521 N N . VAL A 1 322 ? -16.877 -26.985 -3.427 1.00 32.31 322 VAL A N 1
ATOM 2522 C CA . VAL A 1 322 ? -16.874 -26.648 -4.865 1.00 32.31 322 VAL A CA 1
ATOM 2523 C C . VAL A 1 322 ? -15.433 -26.653 -5.394 1.00 32.31 322 VAL A C 1
ATOM 2525 O O . VAL A 1 322 ? -14.539 -26.098 -4.759 1.00 32.31 322 VAL A O 1
ATOM 2528 N N . ALA A 1 323 ? -15.205 -27.277 -6.554 1.00 32.84 323 ALA A N 1
ATOM 2529 C CA . ALA A 1 323 ? -13.892 -27.419 -7.197 1.00 32.84 323 ALA A CA 1
ATOM 2530 C C . ALA A 1 323 ? -13.429 -26.149 -7.967 1.00 32.84 323 ALA A C 1
ATOM 2532 O O . ALA A 1 323 ? -14.277 -25.402 -8.465 1.00 32.84 323 ALA A O 1
ATOM 2533 N N . PRO A 1 324 ? -12.108 -25.898 -8.121 1.00 32.62 324 PRO A N 1
ATOM 2534 C CA . PRO A 1 324 ? -11.567 -24.698 -8.779 1.00 32.62 324 PRO A CA 1
ATOM 2535 C C . PRO A 1 324 ? -11.439 -24.833 -10.319 1.00 32.62 324 PRO A C 1
ATOM 2537 O O . PRO A 1 324 ? -11.266 -25.947 -10.817 1.00 32.62 324 PRO A O 1
ATOM 2540 N N . PRO A 1 325 ? -11.481 -23.729 -11.107 1.00 41.06 325 PRO A N 1
ATOM 2541 C CA . PRO A 1 325 ? -11.501 -23.794 -12.571 1.00 41.06 325 PRO A CA 1
ATOM 2542 C C . PRO A 1 325 ? -10.111 -23.714 -13.234 1.00 41.06 325 PRO A C 1
ATOM 2544 O O . PRO A 1 325 ? -9.289 -22.853 -12.925 1.00 41.06 325 PRO A O 1
ATOM 2547 N N . ALA A 1 326 ? -9.910 -24.554 -14.253 1.00 39.81 326 ALA A N 1
ATOM 2548 C CA . ALA A 1 326 ? -8.785 -24.545 -15.188 1.00 39.81 326 ALA A CA 1
ATOM 2549 C C . ALA A 1 326 ? -8.978 -23.481 -16.292 1.00 39.81 326 ALA A C 1
ATOM 2551 O O . ALA A 1 326 ? -9.775 -23.697 -17.201 1.00 39.81 326 ALA A O 1
ATOM 2552 N N . LYS A 1 327 ? -8.304 -22.316 -16.235 1.00 53.00 327 LYS A N 1
ATOM 2553 C CA . LYS A 1 327 ? -8.456 -21.259 -17.274 1.00 53.00 327 LYS A CA 1
ATOM 2554 C C . LYS A 1 327 ? -7.190 -20.503 -17.714 1.00 53.00 327 LYS A C 1
ATOM 2556 O O . LYS A 1 327 ? -7.257 -19.778 -18.699 1.00 53.00 327 LYS A O 1
ATOM 2561 N N . HIS A 1 328 ? -6.028 -20.691 -17.084 1.00 49.22 328 HIS A N 1
ATOM 2562 C CA . HIS A 1 328 ? -4.821 -19.925 -17.453 1.00 49.22 328 HIS A CA 1
ATOM 2563 C C . HIS A 1 328 ? -4.086 -20.429 -18.716 1.00 49.22 328 HIS A C 1
ATOM 2565 O O . HIS A 1 328 ? -3.402 -19.652 -19.373 1.00 49.22 328 HIS A O 1
ATOM 2571 N N . ALA A 1 329 ? -4.288 -21.683 -19.137 1.00 49.62 329 ALA A N 1
ATOM 2572 C CA . ALA A 1 329 ? -3.495 -22.316 -20.203 1.00 49.62 329 ALA A CA 1
ATOM 2573 C C . ALA A 1 329 ? -3.834 -21.898 -21.657 1.00 49.62 329 ALA A C 1
ATOM 2575 O O . ALA A 1 329 ? -3.201 -22.397 -22.590 1.00 49.62 329 ALA A O 1
ATOM 2576 N N . ALA A 1 330 ? -4.849 -21.053 -21.877 1.00 54.69 330 ALA A N 1
ATOM 2577 C CA . ALA A 1 330 ? -5.267 -20.620 -23.219 1.00 54.69 330 ALA A CA 1
ATOM 2578 C C . ALA A 1 330 ? -4.552 -19.336 -23.687 1.00 54.69 330 ALA A C 1
ATOM 2580 O O . ALA A 1 330 ? -4.232 -19.208 -24.865 1.00 54.69 330 ALA A O 1
ATOM 2581 N N . ILE A 1 331 ? -4.247 -18.416 -22.765 1.00 54.84 331 ILE A N 1
ATOM 2582 C CA . ILE A 1 331 ? -3.660 -17.100 -23.080 1.00 54.84 331 ILE A CA 1
ATOM 2583 C C . ILE A 1 331 ? -2.182 -17.228 -23.480 1.00 54.84 331 ILE A C 1
ATOM 2585 O O . ILE A 1 331 ? -1.745 -16.596 -24.441 1.00 54.84 331 ILE A O 1
ATOM 2589 N N . GLU A 1 332 ? -1.423 -18.089 -22.795 1.00 53.78 332 GLU A N 1
ATOM 2590 C CA . GLU A 1 332 ? -0.012 -18.345 -23.125 1.00 53.78 332 GLU A CA 1
ATOM 2591 C C . GLU A 1 332 ? 0.154 -19.017 -24.494 1.00 53.78 332 GLU A C 1
ATOM 2593 O O . GLU A 1 332 ? 1.123 -18.750 -25.198 1.00 53.78 332 GLU A O 1
ATOM 2598 N N . ARG A 1 333 ? -0.814 -19.840 -24.920 1.00 55.44 333 ARG A N 1
ATOM 2599 C CA . ARG A 1 333 ? -0.774 -20.481 -26.243 1.00 55.44 333 ARG A CA 1
ATOM 2600 C C . ARG A 1 333 ? -1.066 -19.512 -27.392 1.00 55.44 333 ARG A C 1
ATOM 2602 O O . ARG A 1 333 ? -0.502 -19.691 -28.465 1.00 55.44 333 ARG A O 1
ATOM 2609 N N . GLY A 1 334 ? -1.898 -18.490 -27.176 1.00 55.56 334 GLY A N 1
ATOM 2610 C CA . GLY A 1 334 ? -2.225 -17.491 -28.201 1.00 55.56 334 GLY A CA 1
ATOM 2611 C C . GLY A 1 334 ? -1.099 -16.482 -28.451 1.00 55.56 334 GLY A C 1
ATOM 2612 O O . GLY A 1 334 ? -0.696 -16.269 -29.590 1.00 55.56 334 GLY A O 1
ATOM 2613 N N . SER A 1 335 ? -0.533 -15.903 -27.387 1.00 52.62 335 SER A N 1
ATOM 2614 C CA . SER A 1 335 ? 0.497 -14.856 -27.506 1.00 52.62 335 SER A CA 1
ATOM 2615 C C . SER A 1 335 ? 1.866 -15.382 -27.951 1.00 52.62 335 SER A C 1
ATOM 2617 O O . SER A 1 335 ? 2.522 -14.749 -28.777 1.00 52.62 335 SER A O 1
ATOM 2619 N N . VAL A 1 336 ? 2.280 -16.558 -27.466 1.00 54.50 336 VAL A N 1
ATOM 2620 C CA . VAL A 1 336 ? 3.541 -17.208 -27.875 1.00 54.50 336 VAL A CA 1
ATOM 2621 C C . VAL A 1 336 ? 3.419 -17.844 -29.266 1.00 54.50 336 VAL A C 1
ATOM 2623 O O . VAL A 1 336 ? 4.407 -17.933 -29.992 1.00 54.50 336 VAL A O 1
ATOM 2626 N N . GLY A 1 337 ? 2.209 -18.263 -29.652 1.00 61.91 337 GLY A N 1
ATOM 2627 C CA . GLY A 1 337 ? 1.941 -18.878 -30.952 1.00 61.91 337 GLY A CA 1
ATOM 2628 C C . GLY A 1 337 ? 1.919 -17.887 -32.117 1.00 61.91 337 GLY A C 1
ATOM 2629 O O . GLY A 1 337 ? 2.388 -18.234 -33.195 1.00 61.91 337 GLY A O 1
ATOM 2630 N N . PHE A 1 338 ? 1.405 -16.668 -31.912 1.00 63.25 338 PHE A N 1
ATOM 2631 C CA . PHE A 1 338 ? 1.201 -15.705 -33.000 1.00 63.25 338 PHE A CA 1
ATOM 2632 C C . PHE A 1 338 ? 2.468 -14.934 -33.408 1.00 63.25 338 PHE A C 1
ATOM 2634 O O . PHE A 1 338 ? 2.796 -14.889 -34.586 1.00 63.25 338 PHE A O 1
ATOM 2641 N N . LEU A 1 339 ? 3.203 -14.342 -32.459 1.00 61.88 339 LEU A N 1
ATOM 2642 C CA . LEU A 1 339 ? 4.403 -13.541 -32.776 1.00 61.88 339 LEU A CA 1
ATOM 2643 C C . LEU A 1 339 ? 5.701 -14.358 -32.819 1.00 61.88 339 LEU A C 1
ATOM 2645 O O . LEU A 1 339 ? 6.768 -13.800 -33.076 1.00 61.88 339 LEU A O 1
ATOM 2649 N N . GLY A 1 340 ? 5.647 -15.656 -32.500 1.00 71.88 340 GLY A N 1
ATOM 2650 C CA . GLY A 1 340 ? 6.852 -16.446 -32.254 1.00 71.88 340 GLY A CA 1
ATOM 2651 C C . GLY A 1 340 ? 7.776 -15.758 -31.242 1.00 71.88 340 GLY A C 1
ATOM 2652 O O . GLY A 1 340 ? 7.313 -15.017 -30.374 1.00 71.88 340 GLY A O 1
ATOM 2653 N N . LYS A 1 341 ? 9.097 -15.977 -31.348 1.00 76.25 341 LYS A N 1
ATOM 2654 C CA . LYS A 1 341 ? 10.119 -15.227 -30.591 1.00 76.25 341 LYS A CA 1
ATOM 2655 C C . LYS A 1 341 ? 10.225 -13.790 -31.101 1.00 76.25 341 LYS A C 1
ATOM 2657 O O . LYS A 1 341 ? 10.629 -13.607 -32.242 1.00 76.25 341 LYS A O 1
ATOM 2662 N N . ALA A 1 342 ? 9.912 -12.791 -30.261 1.00 83.62 342 ALA A N 1
ATOM 2663 C CA . ALA A 1 342 ? 10.125 -11.385 -30.622 1.00 83.62 342 ALA A CA 1
ATOM 2664 C C . ALA A 1 342 ? 11.573 -11.191 -31.070 1.00 83.62 342 ALA A C 1
ATOM 2666 O O . ALA A 1 342 ? 12.487 -11.766 -30.467 1.00 83.62 342 ALA A O 1
ATOM 2667 N N . HIS A 1 343 ? 11.775 -10.384 -32.114 1.00 90.25 343 HIS A N 1
ATOM 2668 C CA . HIS A 1 343 ? 13.097 -10.208 -32.692 1.00 90.25 343 HIS A CA 1
ATOM 2669 C C . HIS A 1 343 ? 14.096 -9.764 -31.603 1.00 90.25 343 HIS A C 1
ATOM 2671 O O . HIS A 1 343 ? 13.889 -8.711 -30.986 1.00 90.25 343 HIS A O 1
ATOM 2677 N N . PRO A 1 344 ? 15.185 -10.519 -31.343 1.00 90.44 344 PRO A N 1
ATOM 2678 C CA . PRO A 1 344 ? 16.070 -10.252 -30.210 1.00 90.44 344 PRO A CA 1
ATOM 2679 C C . PRO A 1 344 ? 16.643 -8.832 -30.204 1.00 90.44 344 PRO A C 1
ATOM 2681 O O . PRO A 1 344 ? 16.758 -8.234 -29.137 1.00 90.44 344 PRO A O 1
ATOM 2684 N N . LEU A 1 345 ? 16.932 -8.262 -31.384 1.00 90.06 345 LEU A N 1
ATOM 2685 C CA . LEU A 1 345 ? 17.409 -6.877 -31.496 1.00 90.06 345 LEU A CA 1
ATOM 2686 C C . LEU A 1 345 ? 16.361 -5.847 -31.063 1.00 90.06 345 LEU A C 1
ATOM 2688 O O . LEU A 1 345 ? 16.728 -4.851 -30.453 1.00 90.06 345 LEU A O 1
ATOM 2692 N N . VAL A 1 346 ? 15.071 -6.086 -31.323 1.00 90.75 346 VAL A N 1
ATOM 2693 C CA . VAL A 1 346 ? 13.997 -5.175 -30.894 1.00 90.75 346 VAL A CA 1
ATOM 2694 C C . VAL A 1 346 ? 13.901 -5.197 -29.373 1.00 90.75 346 VAL A C 1
ATOM 2696 O O . VAL A 1 346 ? 13.939 -4.147 -28.741 1.00 90.75 346 VAL A O 1
ATOM 2699 N N . VAL A 1 347 ? 13.876 -6.388 -28.766 1.00 91.88 347 VAL A N 1
ATOM 2700 C CA . VAL A 1 347 ? 13.817 -6.534 -27.301 1.00 91.88 347 VAL A CA 1
ATOM 2701 C C . VAL A 1 347 ? 15.063 -5.944 -26.631 1.00 91.88 347 VAL A C 1
ATOM 2703 O O . VAL A 1 347 ? 14.950 -5.255 -25.616 1.00 91.88 347 VAL A O 1
ATOM 2706 N N . ALA A 1 348 ? 16.251 -6.186 -27.193 1.00 89.75 348 ALA A N 1
ATOM 2707 C CA . ALA A 1 348 ? 17.503 -5.624 -26.694 1.00 89.75 348 ALA A CA 1
ATOM 2708 C C . ALA A 1 348 ? 17.518 -4.092 -26.795 1.00 89.75 348 ALA A C 1
ATOM 2710 O O . ALA A 1 348 ? 17.901 -3.432 -25.831 1.00 89.75 348 ALA A O 1
ATOM 2711 N N . CYS A 1 349 ? 17.041 -3.530 -27.910 1.00 91.38 349 CYS A N 1
ATOM 2712 C CA . CYS A 1 349 ? 16.926 -2.088 -28.108 1.00 91.38 349 CYS A CA 1
ATOM 2713 C C . CYS A 1 349 ? 15.941 -1.463 -27.107 1.00 91.38 349 CYS A C 1
ATOM 2715 O O . CYS A 1 349 ? 16.311 -0.540 -26.384 1.00 91.38 349 CYS A O 1
ATOM 2717 N N . VAL A 1 350 ? 14.730 -2.022 -26.968 1.00 91.69 350 VAL A N 1
ATOM 2718 C CA . VAL A 1 350 ? 13.710 -1.553 -26.010 1.00 91.69 350 VAL A CA 1
ATOM 2719 C C . VAL A 1 350 ? 14.252 -1.556 -24.581 1.00 91.69 350 VAL A C 1
ATOM 2721 O O . VAL A 1 350 ? 14.138 -0.558 -23.871 1.00 91.69 350 VAL A O 1
ATOM 2724 N N . ARG A 1 351 ? 14.875 -2.657 -24.145 1.00 90.38 351 ARG A N 1
ATOM 2725 C CA . ARG A 1 351 ? 15.467 -2.746 -22.801 1.00 90.38 351 ARG A CA 1
ATOM 2726 C C . ARG A 1 351 ? 16.640 -1.786 -22.633 1.00 90.38 351 ARG A C 1
ATOM 2728 O O . ARG A 1 351 ? 16.734 -1.128 -21.603 1.00 90.38 351 ARG A O 1
ATOM 2735 N N . GLY A 1 352 ? 17.513 -1.700 -23.633 1.00 89.31 352 GLY A N 1
ATOM 2736 C CA . GLY A 1 352 ? 18.692 -0.843 -23.613 1.00 89.31 352 GLY A CA 1
ATOM 2737 C C . GLY A 1 352 ? 18.330 0.633 -23.482 1.00 89.31 352 GLY A C 1
ATOM 2738 O O . GLY A 1 352 ? 18.849 1.301 -22.594 1.00 89.31 352 GLY A O 1
ATOM 2739 N N . VAL A 1 353 ? 17.404 1.128 -24.310 1.00 86.12 353 VAL A N 1
ATOM 2740 C CA . VAL A 1 353 ? 17.009 2.545 -24.306 1.00 86.12 353 VAL A CA 1
ATOM 2741 C C . VAL A 1 353 ? 16.291 2.909 -23.004 1.00 86.12 353 VAL A C 1
ATOM 2743 O O . VAL A 1 353 ? 16.591 3.946 -22.416 1.00 86.12 353 VAL A O 1
ATOM 2746 N N . ARG A 1 354 ? 15.423 2.029 -22.483 1.00 87.38 354 ARG A N 1
ATOM 2747 C CA . ARG A 1 354 ? 14.781 2.230 -21.169 1.00 87.38 354 ARG A CA 1
ATOM 2748 C C . ARG A 1 354 ? 15.794 2.261 -20.025 1.00 87.38 354 ARG A C 1
ATOM 2750 O O . ARG A 1 354 ? 15.706 3.104 -19.138 1.00 87.38 354 ARG A O 1
ATOM 2757 N N . ASN A 1 355 ? 16.767 1.353 -20.039 1.00 85.88 355 ASN A N 1
ATOM 2758 C CA . ASN A 1 355 ? 17.810 1.326 -19.017 1.00 85.88 355 ASN A CA 1
ATOM 2759 C C . ASN A 1 355 ? 18.712 2.562 -19.105 1.00 85.88 355 ASN A C 1
ATOM 2761 O O . ASN A 1 355 ? 19.091 3.097 -18.069 1.00 85.88 355 ASN A O 1
ATOM 2765 N N . ALA A 1 356 ? 19.022 3.036 -20.314 1.00 83.50 356 ALA A N 1
ATOM 2766 C CA . ALA A 1 356 ? 19.774 4.269 -20.518 1.00 83.50 356 ALA A CA 1
ATOM 2767 C C . ALA A 1 356 ? 19.022 5.484 -19.950 1.00 83.50 356 ALA A C 1
ATOM 2769 O O . ALA A 1 356 ? 19.628 6.292 -19.256 1.00 83.50 356 ALA A O 1
ATOM 2770 N N . GLU A 1 357 ? 17.706 5.581 -20.162 1.00 81.38 357 GLU A N 1
ATOM 2771 C CA . GLU A 1 357 ? 16.884 6.652 -19.579 1.00 81.38 357 GLU A CA 1
ATOM 2772 C C . GLU A 1 357 ? 16.983 6.663 -18.044 1.00 81.38 357 GLU A C 1
ATOM 2774 O O . GLU A 1 357 ? 17.219 7.712 -17.451 1.00 81.38 357 GLU A O 1
ATOM 2779 N N . ASN A 1 358 ? 16.903 5.492 -17.404 1.00 79.19 358 ASN A N 1
ATOM 2780 C CA . ASN A 1 358 ? 17.025 5.368 -15.948 1.00 79.19 358 ASN A CA 1
ATOM 2781 C C . ASN A 1 358 ? 18.441 5.662 -15.424 1.00 79.19 358 ASN A C 1
ATOM 2783 O O . ASN A 1 358 ? 18.596 6.187 -14.325 1.00 79.19 358 ASN A O 1
ATOM 2787 N N . LEU A 1 359 ? 19.481 5.298 -16.180 1.00 79.12 359 LEU A N 1
ATOM 2788 C CA . LEU A 1 359 ? 20.879 5.507 -15.789 1.00 79.12 359 LEU A CA 1
ATOM 2789 C C . LEU A 1 359 ? 21.309 6.971 -15.933 1.00 79.12 359 LEU A C 1
ATOM 2791 O O . LEU A 1 359 ? 22.084 7.468 -15.117 1.00 79.12 359 LEU A O 1
ATOM 2795 N N . PHE A 1 360 ? 20.805 7.657 -16.960 1.00 78.50 360 PHE A N 1
ATOM 2796 C CA . PHE A 1 360 ? 21.200 9.021 -17.307 1.00 78.50 360 PHE A CA 1
ATOM 2797 C C . PHE A 1 360 ? 20.158 10.079 -16.926 1.00 78.50 360 PHE A C 1
ATOM 2799 O O . PHE A 1 360 ? 20.352 11.251 -17.233 1.00 78.50 360 PHE A O 1
ATOM 2806 N N . SER A 1 361 ? 19.095 9.727 -16.191 1.00 71.25 361 SER A N 1
ATOM 2807 C CA . SER A 1 361 ? 18.100 10.701 -15.710 1.00 71.25 361 SER A CA 1
ATOM 2808 C C . SER A 1 361 ? 18.687 11.777 -14.780 1.00 71.25 361 SER A C 1
ATOM 2810 O O . SER A 1 361 ? 18.024 12.776 -14.514 1.00 71.25 361 SER A O 1
ATOM 2812 N N . VAL A 1 362 ? 19.912 11.577 -14.272 1.00 60.47 362 VAL A N 1
ATOM 2813 C CA . VAL A 1 362 ? 20.603 12.461 -13.313 1.00 60.47 362 VAL A CA 1
ATOM 2814 C C . VAL A 1 362 ? 21.914 13.054 -13.878 1.00 60.47 362 VAL A C 1
ATOM 2816 O O . VAL A 1 362 ? 22.479 13.964 -13.279 1.00 60.47 362 VAL A O 1
ATOM 2819 N N . THR A 1 363 ? 22.418 12.592 -15.032 1.00 53.22 363 THR A N 1
ATOM 2820 C CA . THR A 1 363 ? 23.749 12.963 -15.574 1.00 53.22 363 THR A CA 1
ATOM 2821 C C . THR A 1 363 ? 23.721 13.391 -17.053 1.00 53.22 363 THR A C 1
ATOM 2823 O O . THR A 1 363 ? 22.699 13.307 -17.723 1.00 53.22 363 THR A O 1
ATOM 2826 N N . GLN A 1 364 ? 24.839 13.955 -17.538 1.00 63.34 364 GLN A N 1
ATOM 2827 C CA . GLN A 1 364 ? 24.996 14.697 -18.804 1.00 63.34 364 GLN A CA 1
ATOM 2828 C C . GLN A 1 364 ? 24.274 14.086 -20.030 1.00 63.34 364 GLN A C 1
ATOM 2830 O O . GLN A 1 364 ? 24.535 12.948 -20.415 1.00 63.34 364 GLN A O 1
ATOM 2835 N N . ARG A 1 365 ? 23.451 14.905 -20.715 1.00 70.44 365 ARG A N 1
ATOM 2836 C CA . ARG A 1 365 ? 22.670 14.556 -21.927 1.00 70.44 365 ARG A CA 1
ATOM 2837 C C . ARG A 1 365 ? 23.482 13.913 -23.063 1.00 70.44 365 ARG A C 1
ATOM 2839 O O . ARG A 1 365 ? 22.939 13.086 -23.787 1.00 70.44 365 ARG A O 1
ATOM 2846 N N . VAL A 1 366 ? 24.757 14.272 -23.214 1.00 71.75 366 VAL A N 1
ATOM 2847 C CA . VAL A 1 366 ? 25.617 13.795 -24.314 1.00 71.75 366 VAL A CA 1
ATOM 2848 C C . VAL A 1 366 ? 25.826 12.275 -24.246 1.00 71.75 366 VAL A C 1
ATOM 2850 O O . VAL A 1 366 ? 25.685 11.584 -25.249 1.00 71.75 366 VAL A O 1
ATOM 2853 N N . SER A 1 367 ? 26.048 11.724 -23.048 1.00 79.69 367 SER A N 1
ATOM 2854 C CA . SER A 1 367 ? 26.258 10.280 -22.857 1.00 79.69 367 SER A CA 1
ATOM 2855 C C . SER A 1 367 ? 25.002 9.449 -23.133 1.00 79.69 367 SER A C 1
ATOM 2857 O O . SER A 1 367 ? 25.091 8.290 -23.547 1.00 79.69 367 SER A O 1
ATOM 2859 N N . PHE A 1 368 ? 23.823 10.037 -22.918 1.00 80.81 368 PHE A N 1
ATOM 2860 C CA . PHE A 1 368 ? 22.545 9.397 -23.216 1.00 80.81 368 PHE A CA 1
ATOM 2861 C C . PHE A 1 368 ? 22.327 9.273 -24.731 1.00 80.81 368 PHE A C 1
ATOM 2863 O O . PHE A 1 368 ? 22.031 8.181 -25.214 1.00 80.81 368 PHE A O 1
ATOM 2870 N N . LEU A 1 369 ? 22.544 10.363 -25.472 1.00 80.94 369 LEU A N 1
ATOM 2871 C CA . LEU A 1 369 ? 22.405 10.425 -26.929 1.00 80.94 369 LEU A CA 1
ATOM 2872 C C . LEU A 1 369 ? 23.277 9.370 -27.629 1.00 80.94 369 LEU A C 1
ATOM 2874 O O . LEU A 1 369 ? 22.755 8.531 -28.365 1.00 80.94 369 LEU A O 1
ATOM 2878 N N . ASP A 1 370 ? 24.572 9.330 -27.307 1.00 85.12 370 ASP A N 1
ATOM 2879 C CA . ASP A 1 370 ? 25.509 8.339 -27.855 1.00 85.12 370 ASP A CA 1
ATOM 2880 C C . ASP A 1 370 ? 25.071 6.900 -27.564 1.00 85.12 370 ASP A C 1
ATOM 2882 O O . ASP A 1 370 ? 25.184 6.006 -28.409 1.00 85.12 370 ASP A O 1
ATOM 2886 N N . THR A 1 371 ? 24.550 6.661 -26.358 1.00 85.50 371 THR A N 1
ATOM 2887 C CA . THR A 1 371 ? 24.068 5.338 -25.951 1.00 85.50 371 THR A CA 1
ATOM 2888 C C . THR A 1 371 ? 22.847 4.928 -26.772 1.00 85.50 371 THR A C 1
ATOM 2890 O O . THR A 1 371 ? 22.800 3.805 -27.276 1.00 85.50 371 THR A O 1
ATOM 2893 N N . VAL A 1 372 ? 21.878 5.825 -26.960 1.00 85.31 372 VAL A N 1
ATOM 2894 C CA . VAL A 1 372 ? 20.670 5.548 -27.748 1.00 85.31 372 VAL A CA 1
ATOM 2895 C C . VAL A 1 372 ? 21.010 5.313 -29.220 1.00 85.31 372 VAL A C 1
ATOM 2897 O O . VAL A 1 372 ? 20.546 4.327 -29.794 1.00 85.31 372 VAL A O 1
ATOM 2900 N N . VAL A 1 373 ? 21.881 6.134 -29.814 1.00 86.56 373 VAL A N 1
ATOM 2901 C CA . VAL A 1 373 ? 22.333 5.961 -31.206 1.00 86.56 373 VAL A CA 1
ATOM 2902 C C . VAL A 1 373 ? 23.012 4.600 -31.397 1.00 86.56 373 VAL A C 1
ATOM 2904 O O . VAL A 1 373 ? 22.680 3.868 -32.333 1.00 86.56 373 VAL A O 1
ATOM 2907 N N . ARG A 1 374 ? 23.894 4.188 -30.473 1.00 88.00 374 ARG A N 1
ATOM 2908 C CA . ARG A 1 374 ? 24.545 2.863 -30.516 1.00 88.00 374 ARG A CA 1
ATOM 2909 C C . ARG A 1 374 ? 23.560 1.703 -30.382 1.00 88.00 374 ARG A C 1
ATOM 2911 O O . ARG A 1 374 ? 23.781 0.654 -30.984 1.00 88.00 374 ARG A O 1
ATOM 2918 N N . LEU A 1 375 ? 22.489 1.873 -29.607 1.00 89.44 375 LEU A N 1
ATOM 2919 C CA . LEU A 1 375 ? 21.460 0.848 -29.412 1.00 89.44 375 LEU A CA 1
ATOM 2920 C C . LEU A 1 375 ? 20.502 0.732 -30.605 1.00 89.44 375 LEU A C 1
ATOM 2922 O O . LEU A 1 375 ? 20.019 -0.364 -30.892 1.00 89.44 375 LEU A O 1
ATOM 2926 N N . ILE A 1 376 ? 20.221 1.838 -31.295 1.00 89.06 376 ILE A N 1
ATOM 2927 C CA . ILE A 1 376 ? 19.292 1.884 -32.433 1.00 89.06 376 ILE A CA 1
ATOM 2928 C C . ILE A 1 376 ? 19.995 1.548 -33.753 1.00 89.06 376 ILE A C 1
ATOM 2930 O O . ILE A 1 376 ? 19.396 0.907 -34.612 1.00 89.06 376 ILE A O 1
ATOM 2934 N N . GLY A 1 377 ? 21.274 1.896 -33.914 1.00 89.69 377 GLY A N 1
ATOM 2935 C CA . GLY A 1 377 ? 22.027 1.680 -35.156 1.00 89.69 377 GLY A CA 1
ATOM 2936 C C . GLY A 1 377 ? 21.948 0.250 -35.721 1.00 89.69 377 GLY A C 1
ATOM 2937 O O . GLY A 1 377 ? 21.586 0.085 -36.888 1.00 89.69 377 GLY A O 1
ATOM 2938 N N . PRO A 1 378 ? 22.220 -0.812 -34.933 1.00 92.62 378 PRO A N 1
ATOM 2939 C CA . PRO A 1 378 ? 22.072 -2.195 -35.398 1.00 92.62 378 PRO A CA 1
ATOM 2940 C C . PRO A 1 378 ? 20.639 -2.547 -35.819 1.00 92.62 378 PRO A C 1
ATOM 2942 O O . PRO A 1 378 ? 20.436 -3.330 -36.750 1.00 92.62 378 PRO A O 1
ATOM 2945 N N . LEU A 1 379 ? 19.644 -1.958 -35.149 1.00 90.25 379 LEU A N 1
ATOM 2946 C CA . LEU A 1 379 ? 18.239 -2.165 -35.471 1.00 90.25 379 LEU A CA 1
ATOM 2947 C C . LEU A 1 379 ? 17.890 -1.537 -36.824 1.00 90.25 379 LEU A C 1
ATOM 2949 O O . LEU A 1 379 ? 17.274 -2.206 -37.642 1.00 90.25 379 LEU A O 1
ATOM 2953 N N . LEU A 1 380 ? 18.348 -0.315 -37.101 1.00 87.38 380 LEU A N 1
ATOM 2954 C CA . LEU A 1 380 ? 18.113 0.351 -38.388 1.00 87.38 380 LEU A CA 1
ATOM 2955 C C . LEU A 1 380 ? 18.803 -0.341 -39.559 1.00 87.38 380 LEU A C 1
ATOM 2957 O O . LEU A 1 380 ? 18.240 -0.407 -40.644 1.00 87.38 380 LEU A O 1
ATOM 2961 N N . LYS A 1 381 ? 19.983 -0.929 -39.339 1.00 89.06 381 LYS A N 1
ATOM 2962 C CA . LYS A 1 381 ? 20.629 -1.769 -40.360 1.00 89.06 381 LYS A CA 1
ATOM 2963 C C . LYS A 1 381 ? 19.796 -3.002 -40.710 1.00 89.06 381 LYS A C 1
ATOM 2965 O O . LYS A 1 381 ? 19.831 -3.460 -41.844 1.00 89.06 381 LYS A O 1
ATOM 2970 N N . THR A 1 382 ? 19.073 -3.543 -39.730 1.00 88.75 382 THR A N 1
ATOM 2971 C CA . THR A 1 382 ? 18.209 -4.720 -39.911 1.00 88.75 382 THR A CA 1
ATOM 2972 C C . THR A 1 382 ? 16.843 -4.335 -40.488 1.00 88.75 382 THR A C 1
ATOM 2974 O O . THR A 1 382 ? 16.271 -5.086 -41.271 1.00 88.75 382 THR A O 1
ATOM 2977 N N . PHE A 1 383 ? 16.329 -3.160 -40.118 1.00 87.50 383 PHE A N 1
ATOM 2978 C CA . PHE A 1 383 ? 15.023 -2.634 -40.508 1.00 87.50 383 PHE A CA 1
ATOM 2979 C C . PHE A 1 383 ? 15.184 -1.213 -41.076 1.00 87.50 383 PHE A C 1
ATOM 2981 O O . PHE A 1 383 ? 14.913 -0.243 -40.366 1.00 87.50 383 PHE A O 1
ATOM 2988 N N . PRO A 1 384 ? 15.638 -1.056 -42.333 1.00 85.44 384 PRO A N 1
ATOM 2989 C CA . PRO A 1 384 ? 15.951 0.259 -42.900 1.00 85.44 384 PRO A CA 1
ATOM 2990 C C . PRO A 1 384 ? 14.734 1.194 -42.943 1.00 85.44 384 PRO A C 1
ATOM 2992 O O . PRO A 1 384 ? 14.856 2.382 -42.638 1.00 85.44 384 PRO A O 1
ATOM 2995 N N . ASP A 1 385 ? 13.539 0.653 -43.192 1.00 85.00 385 ASP A N 1
ATOM 2996 C CA . ASP A 1 385 ? 12.294 1.430 -43.213 1.00 85.00 385 ASP A CA 1
ATOM 2997 C C . ASP A 1 385 ? 11.994 2.105 -41.869 1.00 85.00 385 ASP A C 1
ATOM 2999 O O . ASP A 1 385 ? 11.434 3.203 -41.841 1.00 85.00 385 ASP A O 1
ATOM 3003 N N . LEU A 1 386 ? 12.429 1.509 -40.752 1.00 85.00 386 LEU A N 1
ATOM 3004 C CA . LEU A 1 386 ? 12.247 2.070 -39.413 1.00 85.00 386 LEU A CA 1
ATOM 3005 C C . LEU A 1 386 ? 12.944 3.427 -39.259 1.00 85.00 386 LEU A C 1
ATOM 3007 O O . LEU A 1 386 ? 12.443 4.288 -38.536 1.00 85.00 386 LEU A O 1
ATOM 3011 N N . GLY A 1 387 ? 14.059 3.643 -39.964 1.00 83.75 387 GLY A N 1
ATOM 3012 C CA . GLY A 1 387 ? 14.760 4.927 -39.971 1.00 83.75 387 GLY A CA 1
ATOM 3013 C C . GLY A 1 387 ? 13.887 6.026 -40.570 1.00 83.75 387 GLY A C 1
ATOM 3014 O O . GLY A 1 387 ? 13.738 7.093 -39.978 1.00 83.75 387 GLY A O 1
ATOM 3015 N N . SER A 1 388 ? 13.214 5.721 -41.685 1.00 83.38 388 SER A N 1
ATOM 3016 C CA . SER A 1 388 ? 12.273 6.647 -42.323 1.00 83.38 388 SER A CA 1
ATOM 3017 C C . SER A 1 388 ? 11.062 6.954 -41.435 1.00 83.38 388 SER A C 1
ATOM 3019 O O . SER A 1 388 ? 10.611 8.099 -41.386 1.00 83.38 388 SER A O 1
ATOM 3021 N N . VAL A 1 389 ? 10.559 5.961 -40.687 1.00 83.81 389 VAL A N 1
ATOM 3022 C CA . VAL A 1 389 ? 9.441 6.154 -39.749 1.00 83.81 389 VAL A CA 1
ATOM 3023 C C . VAL A 1 389 ? 9.850 7.063 -38.598 1.00 83.81 389 VAL A C 1
ATOM 3025 O O . VAL A 1 389 ? 9.118 7.993 -38.266 1.00 83.81 389 VAL A O 1
ATOM 3028 N N . LEU A 1 390 ? 11.018 6.817 -38.003 1.00 83.75 390 LEU A N 1
ATOM 3029 C CA . LEU A 1 390 ? 11.537 7.633 -36.909 1.00 83.75 390 LEU A CA 1
ATOM 3030 C C . LEU A 1 390 ? 11.799 9.072 -37.356 1.00 83.75 390 LEU A C 1
ATOM 3032 O O . LEU A 1 390 ? 11.400 9.992 -36.648 1.00 83.75 390 LEU A O 1
ATOM 3036 N N . TYR A 1 391 ? 12.382 9.264 -38.541 1.00 83.38 391 TYR A N 1
ATOM 3037 C CA . TYR A 1 391 ? 12.616 10.590 -39.111 1.00 83.38 391 TYR A CA 1
ATOM 3038 C C . TYR A 1 391 ? 11.310 11.360 -39.329 1.00 83.38 391 TYR A C 1
ATOM 3040 O O . TYR A 1 391 ? 11.152 12.478 -38.838 1.00 83.38 391 TYR A O 1
ATOM 3048 N N . LYS A 1 392 ? 10.321 10.737 -39.981 1.00 83.25 392 LYS A N 1
ATOM 3049 C CA . LYS A 1 392 ? 9.007 11.361 -40.194 1.00 83.25 392 LYS A CA 1
ATOM 3050 C C . LYS A 1 392 ? 8.281 11.647 -38.886 1.00 83.25 392 LYS A C 1
ATOM 3052 O O . LYS A 1 392 ? 7.611 12.666 -38.763 1.00 83.25 392 LYS A O 1
ATOM 3057 N N . ALA A 1 393 ? 8.403 10.761 -37.899 1.00 82.56 393 ALA A N 1
ATOM 3058 C CA . ALA A 1 393 ? 7.841 10.998 -36.578 1.00 82.56 393 ALA A CA 1
ATOM 3059 C C . ALA A 1 393 ? 8.527 12.185 -35.884 1.00 82.56 393 ALA A C 1
ATOM 3061 O O . ALA A 1 393 ? 7.831 13.000 -35.281 1.00 82.56 393 ALA A O 1
ATOM 3062 N N . SER A 1 394 ? 9.855 12.320 -35.989 1.00 82.94 394 SER A N 1
ATOM 3063 C CA . SER A 1 394 ? 10.563 13.486 -35.448 1.00 82.94 394 SER A CA 1
ATOM 3064 C C . SER A 1 394 ? 10.177 14.776 -36.162 1.00 82.94 394 SER A C 1
ATOM 3066 O O . SER A 1 394 ? 9.851 15.741 -35.485 1.00 82.94 394 SER A O 1
ATOM 3068 N N . GLU A 1 395 ? 10.108 14.781 -37.495 1.00 82.44 395 GLU A N 1
ATOM 3069 C CA . GLU A 1 395 ? 9.664 15.940 -38.280 1.00 82.44 395 GLU A CA 1
ATOM 3070 C C . GLU A 1 395 ? 8.247 16.359 -37.873 1.00 82.44 395 GLU A C 1
ATOM 3072 O O . GLU A 1 395 ? 7.961 17.536 -37.656 1.00 82.44 395 GLU A O 1
ATOM 3077 N N . PHE A 1 396 ? 7.366 15.372 -37.704 1.00 77.19 396 PHE A N 1
ATOM 3078 C CA . PHE A 1 396 ? 5.980 15.616 -37.358 1.00 77.19 396 PHE A CA 1
ATOM 3079 C C . PHE A 1 396 ? 5.810 16.192 -35.945 1.00 77.19 396 PHE A C 1
ATOM 3081 O O . PHE A 1 396 ? 5.102 17.182 -35.749 1.00 77.19 396 PHE A O 1
ATOM 3088 N N . TYR A 1 397 ? 6.439 15.573 -34.945 1.00 78.56 397 TYR A N 1
ATOM 3089 C CA . TYR A 1 397 ? 6.293 16.016 -33.561 1.00 78.56 397 TYR A CA 1
ATOM 3090 C C . TYR A 1 397 ? 7.151 17.250 -33.246 1.00 78.56 397 TYR A C 1
ATOM 3092 O O . TYR A 1 397 ? 6.859 17.945 -32.270 1.00 78.56 397 TYR A O 1
ATOM 3100 N N . LEU A 1 398 ? 8.184 17.531 -34.052 1.00 74.19 398 LEU A N 1
ATOM 3101 C CA . LEU A 1 398 ? 9.157 18.610 -33.857 1.00 74.19 398 LEU A CA 1
ATOM 3102 C C . LEU A 1 398 ? 9.547 19.269 -35.191 1.00 74.19 398 LEU A C 1
ATOM 3104 O O . LEU A 1 398 ? 10.655 19.074 -35.693 1.00 74.19 398 LEU A O 1
ATOM 3108 N N . PRO A 1 399 ? 8.679 20.138 -35.732 1.00 67.50 399 PRO A N 1
ATOM 3109 C CA . PRO A 1 399 ? 8.851 20.739 -37.059 1.00 67.50 399 PRO A CA 1
ATOM 3110 C C . PRO A 1 399 ? 10.029 21.731 -37.200 1.00 67.50 399 PRO A C 1
ATOM 3112 O O . PRO A 1 399 ? 10.125 22.414 -38.213 1.00 67.50 399 PRO A O 1
ATOM 3115 N N . LEU A 1 400 ? 10.917 21.861 -36.205 1.00 56.81 400 LEU A N 1
ATOM 3116 C CA . LEU A 1 400 ? 12.007 22.853 -36.177 1.00 56.81 400 LEU A CA 1
ATOM 3117 C C . LEU A 1 400 ? 13.388 22.302 -36.578 1.00 56.81 400 LEU A C 1
ATOM 3119 O O . LEU A 1 400 ? 14.334 23.083 -36.654 1.00 56.81 400 LEU A O 1
ATOM 3123 N N . ALA A 1 401 ? 13.528 20.999 -36.835 1.00 54.72 401 ALA A N 1
ATOM 3124 C CA . ALA A 1 401 ? 14.825 20.363 -37.072 1.00 54.72 401 ALA A CA 1
ATOM 3125 C C . ALA A 1 401 ? 14.929 19.759 -38.483 1.00 54.72 401 ALA A C 1
ATOM 3127 O O . ALA A 1 401 ? 14.925 18.546 -38.667 1.00 54.72 401 ALA A O 1
ATOM 3128 N N . THR A 1 402 ? 15.002 20.612 -39.504 1.00 56.78 402 THR A N 1
ATOM 3129 C CA . THR A 1 402 ? 15.317 20.191 -40.877 1.00 56.78 402 THR A CA 1
ATOM 3130 C C . THR A 1 402 ? 16.770 20.542 -41.196 1.00 56.78 402 THR A C 1
ATOM 3132 O O . THR A 1 402 ? 17.031 21.576 -41.814 1.00 56.78 402 THR A O 1
ATOM 3135 N N . THR A 1 403 ? 17.726 19.720 -40.758 1.00 58.72 403 THR A N 1
ATOM 3136 C CA . THR A 1 403 ? 19.085 19.728 -41.330 1.00 58.72 403 THR A CA 1
ATOM 3137 C C . THR A 1 403 ? 19.223 18.633 -42.390 1.00 58.72 403 THR A C 1
ATOM 3139 O O . THR A 1 403 ? 18.414 17.709 -42.476 1.00 58.72 403 THR A O 1
ATOM 3142 N N . SER A 1 404 ? 20.195 18.807 -43.286 1.00 56.47 404 SER A N 1
ATOM 3143 C CA . SER A 1 404 ? 20.219 18.209 -44.626 1.00 56.47 404 SER A CA 1
ATOM 3144 C C . SER A 1 404 ? 21.200 17.038 -44.810 1.00 56.47 404 SER A C 1
ATOM 3146 O O . SER A 1 404 ? 21.560 16.749 -45.949 1.00 56.47 404 SER A O 1
ATOM 3148 N N . SER A 1 405 ? 21.642 16.351 -43.746 1.00 73.50 405 SER A N 1
ATOM 3149 C CA . SER A 1 405 ? 22.518 15.167 -43.873 1.00 73.50 405 SER A CA 1
ATOM 3150 C C . SER A 1 405 ? 21.967 13.919 -43.168 1.00 73.50 405 SER A C 1
ATOM 3152 O O . SER A 1 405 ? 21.435 14.010 -42.065 1.00 73.50 405 SER A O 1
ATOM 3154 N N . GLU A 1 406 ? 22.097 12.743 -43.802 1.00 64.38 406 GLU A N 1
ATOM 3155 C CA . GLU A 1 406 ? 21.604 11.456 -43.270 1.00 64.38 406 GLU A CA 1
ATOM 3156 C C . GLU A 1 406 ? 22.266 11.047 -41.945 1.00 64.38 406 GLU A C 1
ATOM 3158 O O . GLU A 1 406 ? 21.607 10.463 -41.086 1.00 64.38 406 GLU A O 1
ATOM 3163 N N . ASP A 1 407 ? 23.536 11.399 -41.733 1.00 65.06 407 ASP A N 1
ATOM 3164 C CA . ASP A 1 407 ? 24.249 11.098 -40.484 1.00 65.06 407 ASP A CA 1
ATOM 3165 C C . ASP A 1 407 ? 23.754 11.961 -39.307 1.00 65.06 407 ASP A C 1
ATOM 3167 O O . ASP A 1 407 ? 23.787 11.527 -38.153 1.00 65.06 407 ASP A O 1
ATOM 3171 N N . GLU A 1 408 ? 23.210 13.151 -39.581 1.00 72.81 408 GLU A N 1
ATOM 3172 C CA . GLU A 1 408 ? 22.565 13.994 -38.569 1.00 72.81 408 GLU A CA 1
ATOM 3173 C C . GLU A 1 408 ? 21.133 13.552 -38.253 1.00 72.81 408 GLU A C 1
ATOM 3175 O O . GLU A 1 408 ? 20.606 13.943 -37.212 1.00 72.81 408 GLU A O 1
ATOM 3180 N N . ILE A 1 409 ? 20.498 12.716 -39.085 1.00 72.19 409 ILE A N 1
ATOM 3181 C CA . ILE A 1 409 ? 19.103 12.289 -38.885 1.00 72.19 409 ILE A CA 1
ATOM 3182 C C . ILE A 1 409 ? 18.943 11.550 -37.557 1.00 72.19 409 ILE A C 1
ATOM 3184 O O . ILE A 1 409 ? 18.023 11.841 -36.798 1.00 72.19 409 ILE A O 1
ATOM 3188 N N . LEU A 1 410 ? 19.843 10.617 -37.240 1.00 75.50 410 LEU A N 1
ATOM 3189 C CA . LEU A 1 410 ? 19.776 9.849 -35.993 1.00 75.50 410 LEU A CA 1
ATOM 3190 C C . LEU A 1 410 ? 19.939 10.733 -34.759 1.00 75.50 410 LEU A C 1
ATOM 3192 O O . LEU A 1 410 ? 19.191 10.591 -33.791 1.00 75.50 410 LEU A O 1
ATOM 3196 N N . THR A 1 411 ? 20.892 11.657 -34.816 1.00 78.81 411 THR A N 1
ATOM 3197 C CA . THR A 1 411 ? 21.114 12.647 -33.765 1.00 78.81 411 THR A CA 1
ATOM 3198 C C . THR A 1 411 ? 19.883 13.531 -33.602 1.00 78.81 411 THR A C 1
ATOM 3200 O O . THR A 1 411 ? 19.357 13.642 -32.501 1.00 78.81 411 THR A O 1
ATOM 3203 N N . THR A 1 412 ? 19.340 14.040 -34.707 1.00 77.81 412 THR A N 1
ATOM 3204 C CA . THR A 1 412 ? 18.145 14.893 -34.743 1.00 77.81 412 THR A CA 1
ATOM 3205 C C . THR A 1 412 ? 16.911 14.185 -34.177 1.00 77.81 412 THR A C 1
ATOM 3207 O O . THR A 1 412 ? 16.163 14.760 -33.386 1.00 77.81 412 THR A O 1
ATOM 3210 N N . ILE A 1 413 ? 16.713 12.907 -34.524 1.00 77.88 413 ILE A N 1
ATOM 3211 C CA . ILE A 1 413 ? 15.624 12.074 -33.998 1.00 77.88 413 ILE A CA 1
ATOM 3212 C C . ILE A 1 413 ? 15.722 11.962 -32.473 1.00 77.88 413 ILE A C 1
ATOM 3214 O O . ILE A 1 413 ? 14.707 12.100 -31.793 1.00 77.88 413 ILE A O 1
ATOM 3218 N N . VAL A 1 414 ? 16.915 11.694 -31.933 1.00 77.44 414 VAL A N 1
ATOM 3219 C CA . VAL A 1 414 ? 17.113 11.455 -30.492 1.00 77.44 414 VAL A CA 1
ATOM 3220 C C . VAL A 1 414 ? 17.174 12.758 -29.689 1.00 77.44 414 VAL A C 1
ATOM 3222 O O . VAL A 1 414 ? 16.769 12.780 -28.530 1.00 77.44 414 VAL A O 1
ATOM 3225 N N . GLU A 1 415 ? 17.648 13.851 -30.283 1.00 81.25 415 GLU A N 1
ATOM 3226 C CA . GLU A 1 415 ? 17.578 15.183 -29.675 1.00 81.25 415 GLU A CA 1
ATOM 3227 C C . GLU A 1 415 ? 16.143 15.689 -29.591 1.00 81.25 415 GLU A C 1
ATOM 3229 O O . GLU A 1 415 ? 15.772 16.368 -28.630 1.00 81.25 415 GLU A O 1
ATOM 3234 N N . GLY A 1 416 ? 15.336 15.343 -30.592 1.00 80.75 416 GLY A N 1
ATOM 3235 C CA . GLY A 1 416 ? 13.950 15.737 -30.636 1.00 80.75 416 GLY A CA 1
ATOM 3236 C C . GLY A 1 416 ? 13.053 14.882 -29.743 1.00 80.75 416 GLY A C 1
ATOM 3237 O O . GLY A 1 416 ? 12.341 15.388 -28.875 1.00 80.75 416 GLY A O 1
ATOM 3238 N N . LEU A 1 417 ? 13.049 13.574 -29.964 1.00 86.88 417 LEU A N 1
ATOM 3239 C CA . LEU A 1 417 ? 12.127 12.664 -29.297 1.00 86.88 417 LEU A CA 1
ATOM 3240 C C . LEU A 1 417 ? 12.693 12.187 -27.960 1.00 86.88 417 LEU A C 1
ATOM 3242 O O . LEU A 1 417 ? 13.853 11.798 -27.848 1.00 86.88 417 LEU A O 1
ATOM 3246 N N . SER A 1 418 ? 11.842 12.112 -26.938 1.00 87.94 418 SER A N 1
ATOM 3247 C CA . SER A 1 418 ? 12.217 11.452 -25.687 1.00 87.94 418 SER A CA 1
ATOM 3248 C C . SER A 1 418 ? 12.508 9.961 -25.902 1.00 87.94 418 SER A C 1
ATOM 3250 O O . SER A 1 418 ? 11.964 9.319 -26.805 1.00 87.94 418 SER A O 1
ATOM 3252 N N . ALA A 1 419 ? 13.298 9.368 -25.001 1.00 88.06 419 ALA A N 1
ATOM 3253 C CA . ALA A 1 419 ? 13.585 7.929 -24.982 1.00 88.06 419 ALA A CA 1
ATOM 3254 C C . ALA A 1 419 ? 12.308 7.079 -25.110 1.00 88.06 419 ALA A C 1
ATOM 3256 O O . ALA A 1 419 ? 12.237 6.132 -25.898 1.00 88.06 419 ALA A O 1
ATOM 3257 N N . LYS A 1 420 ? 11.271 7.469 -24.356 1.00 89.94 420 LYS A N 1
ATOM 3258 C CA . LYS A 1 420 ? 9.959 6.821 -24.348 1.00 89.94 420 LYS A CA 1
ATOM 3259 C C . LYS A 1 420 ? 9.284 6.912 -25.709 1.00 89.94 420 LYS A C 1
ATOM 3261 O O . LYS A 1 420 ? 8.701 5.925 -26.144 1.00 89.94 420 LYS A O 1
ATOM 3266 N N . GLU A 1 421 ? 9.337 8.057 -26.386 1.00 91.19 421 GLU A N 1
ATOM 3267 C CA . GLU A 1 421 ? 8.746 8.226 -27.720 1.00 91.19 421 GLU A CA 1
ATOM 3268 C C . GLU A 1 421 ? 9.460 7.371 -28.763 1.00 91.19 421 GLU A C 1
ATOM 3270 O O . GLU A 1 421 ? 8.790 6.647 -29.497 1.00 91.19 421 GLU A O 1
ATOM 3275 N N . VAL A 1 422 ? 10.796 7.370 -28.766 1.00 90.62 422 VAL A N 1
ATOM 3276 C CA . VAL A 1 422 ? 11.602 6.554 -29.685 1.00 90.62 422 VAL A CA 1
ATOM 3277 C C . VAL A 1 422 ? 11.294 5.066 -29.510 1.00 90.62 422 VAL A C 1
ATOM 3279 O O . VAL A 1 422 ? 10.931 4.388 -30.471 1.00 90.62 422 VAL A O 1
ATOM 3282 N N . VAL A 1 423 ? 11.344 4.562 -28.271 1.00 92.31 423 VAL A N 1
ATOM 3283 C CA . VAL A 1 423 ? 10.995 3.166 -27.945 1.00 92.31 423 VAL A CA 1
ATOM 3284 C C . VAL A 1 423 ? 9.577 2.826 -28.397 1.00 92.31 423 VAL A C 1
ATOM 3286 O O . VAL A 1 423 ? 9.331 1.742 -28.928 1.00 92.31 423 VAL A O 1
ATOM 3289 N N . SER A 1 424 ? 8.644 3.756 -28.210 1.00 93.44 424 SER A N 1
ATOM 3290 C CA . SER A 1 424 ? 7.248 3.555 -28.578 1.00 93.44 424 SER A CA 1
ATOM 3291 C C . SER A 1 424 ? 7.074 3.467 -30.092 1.00 93.44 424 SER A C 1
ATOM 3293 O O . SER A 1 424 ? 6.410 2.550 -30.562 1.00 93.44 424 SER A O 1
ATOM 3295 N N . ILE A 1 425 ? 7.725 4.336 -30.871 1.00 92.38 425 ILE A N 1
ATOM 3296 C CA . ILE A 1 425 ? 7.681 4.288 -32.342 1.00 92.38 425 ILE A CA 1
ATOM 3297 C C . ILE A 1 425 ? 8.291 2.986 -32.860 1.00 92.38 425 ILE A C 1
ATOM 3299 O O . ILE A 1 425 ? 7.686 2.335 -33.712 1.00 92.38 425 ILE A O 1
ATOM 3303 N N . ILE A 1 426 ? 9.438 2.567 -32.317 1.00 92.00 426 ILE A N 1
ATOM 3304 C CA . ILE A 1 426 ? 10.091 1.302 -32.683 1.00 92.00 426 ILE A CA 1
ATOM 3305 C C . ILE A 1 426 ? 9.139 0.125 -32.478 1.00 92.00 426 ILE A C 1
ATOM 3307 O O . ILE A 1 426 ? 8.934 -0.681 -33.384 1.00 92.00 426 ILE A O 1
ATOM 3311 N N . VAL A 1 427 ? 8.522 0.045 -31.299 1.00 93.81 427 VAL A N 1
ATOM 3312 C CA . VAL A 1 427 ? 7.616 -1.051 -30.954 1.00 93.81 427 VAL A CA 1
ATOM 3313 C C . VAL A 1 427 ? 6.358 -1.038 -31.808 1.00 93.81 427 VAL A C 1
ATOM 3315 O O . VAL A 1 427 ? 5.962 -2.087 -32.311 1.00 93.81 427 VAL A O 1
ATOM 3318 N N . LEU A 1 428 ? 5.736 0.127 -31.994 1.00 94.12 428 LEU A N 1
ATOM 3319 C CA . LEU A 1 428 ? 4.519 0.241 -32.792 1.00 94.12 428 LEU A CA 1
ATOM 3320 C C . LEU A 1 428 ? 4.781 -0.118 -34.261 1.00 94.12 428 LEU A C 1
ATOM 3322 O O . LEU A 1 428 ? 3.979 -0.832 -34.855 1.00 94.12 428 LEU A O 1
ATOM 3326 N N . SER A 1 429 ? 5.919 0.304 -34.815 1.00 91.81 429 SER A N 1
ATOM 3327 C CA . SER A 1 429 ? 6.310 0.003 -36.199 1.00 91.81 429 SER A CA 1
ATOM 3328 C C . SER A 1 429 ? 6.627 -1.478 -36.389 1.00 91.81 429 SER A C 1
ATOM 3330 O O . SER A 1 429 ? 6.137 -2.097 -37.331 1.00 91.81 429 SER A O 1
ATOM 3332 N N . TYR A 1 430 ? 7.394 -2.066 -35.463 1.00 91.94 430 TYR A N 1
ATOM 3333 C CA . TYR A 1 430 ? 7.700 -3.496 -35.472 1.00 91.94 430 TYR A CA 1
ATOM 3334 C C . TYR A 1 430 ? 6.421 -4.333 -35.419 1.00 91.94 430 TYR A C 1
ATOM 3336 O O . TYR A 1 430 ? 6.209 -5.200 -36.261 1.00 91.94 430 TYR A O 1
ATOM 3344 N N . LEU A 1 431 ? 5.539 -4.041 -34.460 1.00 92.31 431 LEU A N 1
ATOM 3345 C CA . LEU A 1 431 ? 4.283 -4.765 -34.314 1.00 92.31 431 LEU A CA 1
ATOM 3346 C C . LEU A 1 431 ? 3.377 -4.589 -35.529 1.00 92.31 431 LEU A C 1
ATOM 3348 O O . LEU A 1 431 ? 2.801 -5.572 -35.979 1.00 92.31 431 LEU A O 1
ATOM 3352 N N . ALA A 1 432 ? 3.264 -3.380 -36.080 1.00 91.25 432 ALA A N 1
ATOM 3353 C CA . ALA A 1 432 ? 2.462 -3.148 -37.276 1.00 91.25 432 ALA A CA 1
ATOM 3354 C C . ALA A 1 432 ? 2.972 -3.970 -38.470 1.00 91.25 432 ALA A C 1
ATOM 3356 O O . ALA A 1 432 ? 2.171 -4.607 -39.153 1.00 91.25 432 ALA A O 1
ATOM 3357 N N . GLY A 1 433 ? 4.294 -4.022 -38.668 1.00 89.38 433 GLY A N 1
ATOM 3358 C CA . GLY A 1 433 ? 4.921 -4.870 -39.679 1.00 89.38 433 GLY A CA 1
ATOM 3359 C C . GLY A 1 433 ? 4.599 -6.350 -39.468 1.00 89.38 433 GLY A C 1
ATOM 3360 O O . GLY A 1 433 ? 4.103 -7.004 -40.381 1.00 89.38 433 GLY A O 1
ATOM 3361 N N . GLU A 1 434 ? 4.796 -6.869 -38.256 1.00 89.31 434 GLU A N 1
ATOM 3362 C CA . GLU A 1 434 ? 4.518 -8.278 -37.945 1.00 89.31 434 GLU A CA 1
ATOM 3363 C C . GLU A 1 434 ? 3.029 -8.631 -38.081 1.00 89.31 434 GLU A C 1
ATOM 3365 O O . GLU A 1 434 ? 2.684 -9.626 -38.716 1.00 89.31 434 GLU A O 1
ATOM 3370 N N . PHE A 1 435 ? 2.119 -7.801 -37.564 1.00 90.25 435 PHE A N 1
ATOM 3371 C CA . PHE A 1 435 ? 0.682 -8.046 -37.696 1.00 90.25 435 PHE A CA 1
ATOM 3372 C C . PHE A 1 435 ? 0.224 -8.011 -39.157 1.00 90.25 435 PHE A C 1
ATOM 3374 O O . PHE A 1 435 ? -0.566 -8.868 -39.553 1.00 90.25 435 PHE A O 1
ATOM 3381 N N . SER A 1 436 ? 0.742 -7.080 -39.965 1.00 91.75 436 SER A N 1
ATOM 3382 C CA . SER A 1 436 ? 0.375 -6.964 -41.382 1.00 91.75 436 SER A CA 1
ATOM 3383 C C . SER A 1 436 ? 0.756 -8.193 -42.214 1.00 91.75 436 SER A C 1
ATOM 3385 O O . SER A 1 436 ? 0.019 -8.554 -43.125 1.00 91.75 436 SER A O 1
ATOM 3387 N N . LYS A 1 437 ? 1.851 -8.886 -41.865 1.00 90.00 437 LYS A N 1
ATOM 3388 C CA . LYS A 1 437 ? 2.292 -10.116 -42.549 1.00 90.00 437 LYS A CA 1
ATOM 3389 C C . LYS A 1 437 ? 1.384 -11.311 -42.283 1.00 90.00 437 LYS A C 1
ATOM 3391 O O . LYS A 1 437 ? 1.306 -12.220 -43.105 1.00 90.00 437 LYS A O 1
ATOM 3396 N N . HIS A 1 438 ? 0.765 -11.354 -41.106 1.00 88.44 438 HIS A N 1
ATOM 3397 C CA . HIS A 1 438 ? 0.059 -12.540 -40.623 1.00 88.44 438 HIS A CA 1
ATOM 3398 C C . HIS A 1 438 ? -1.466 -12.403 -40.638 1.00 88.44 438 HIS A C 1
ATOM 3400 O O . HIS A 1 438 ? -2.163 -13.406 -40.497 1.00 88.44 438 HIS A O 1
ATOM 3406 N N . CYS A 1 439 ? -1.997 -11.190 -40.789 1.00 91.19 439 CYS A N 1
ATOM 3407 C CA . CYS A 1 439 ? -3.435 -10.937 -40.812 1.00 91.19 439 CYS A CA 1
ATOM 3408 C C . CYS A 1 439 ? -3.984 -10.844 -42.240 1.00 91.19 439 CYS A C 1
ATOM 3410 O O . CYS A 1 439 ? -3.296 -10.418 -43.162 1.00 91.19 439 CYS A O 1
ATOM 3412 N N . GLU A 1 440 ? -5.267 -11.174 -42.412 1.00 92.25 440 GLU A N 1
ATOM 3413 C CA . GLU A 1 440 ? -5.980 -10.906 -43.663 1.00 92.25 440 GLU A CA 1
ATOM 3414 C C . GLU A 1 440 ? -6.010 -9.394 -43.948 1.00 92.25 440 GLU A C 1
ATOM 3416 O O . GLU A 1 440 ? -6.350 -8.603 -43.063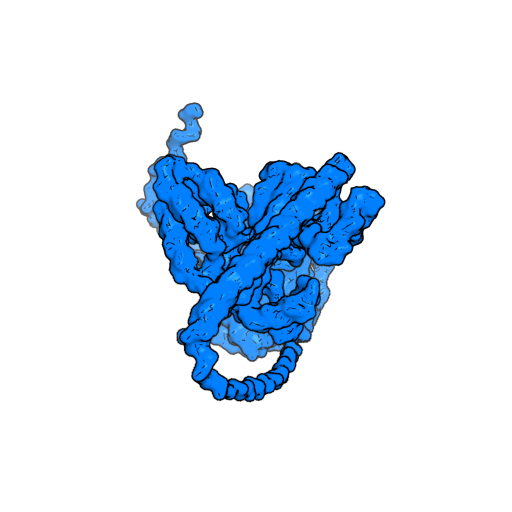 1.00 92.25 440 GLU A O 1
ATOM 3421 N N . VAL A 1 441 ? -5.688 -8.999 -45.187 1.00 90.62 441 VAL A N 1
ATOM 3422 C CA . VAL A 1 441 ? -5.524 -7.592 -45.609 1.00 90.62 441 VAL A CA 1
ATOM 3423 C C . VAL A 1 441 ? -6.745 -6.741 -45.255 1.00 90.62 441 VAL A C 1
ATOM 3425 O O . VAL A 1 441 ? -6.615 -5.685 -44.643 1.00 90.62 441 VAL A O 1
ATOM 3428 N N . THR A 1 442 ? -7.948 -7.234 -45.554 1.00 89.12 442 THR A N 1
ATOM 3429 C CA . THR A 1 442 ? -9.219 -6.529 -45.308 1.00 89.12 442 THR A CA 1
ATOM 3430 C C . THR A 1 442 ? -9.454 -6.248 -43.819 1.00 89.12 442 THR A C 1
ATOM 3432 O O . THR A 1 442 ? -9.880 -5.154 -43.433 1.00 89.12 442 THR A O 1
ATOM 3435 N N . GLY A 1 443 ? -9.149 -7.225 -42.962 1.00 90.50 443 GLY A N 1
ATOM 3436 C CA . GLY A 1 443 ? -9.235 -7.092 -41.514 1.00 90.50 443 GLY A CA 1
ATOM 3437 C C . GLY A 1 443 ? -8.153 -6.166 -40.962 1.00 90.50 443 GLY A C 1
ATOM 3438 O O . GLY A 1 443 ? -8.448 -5.309 -40.122 1.00 90.50 443 GLY A O 1
ATOM 3439 N N . TRP A 1 444 ? -6.921 -6.291 -41.463 1.00 94.12 444 TRP A N 1
ATOM 3440 C CA . TRP A 1 444 ? -5.802 -5.439 -41.072 1.00 94.12 444 TRP A CA 1
ATOM 3441 C C . TRP A 1 444 ? -6.067 -3.974 -41.420 1.00 94.12 444 TRP A C 1
ATOM 3443 O O . TRP A 1 444 ? -5.915 -3.114 -40.557 1.00 94.12 444 TRP A O 1
ATOM 3453 N N . ASP A 1 445 ? -6.584 -3.682 -42.614 1.00 91.44 445 ASP A N 1
ATOM 3454 C CA . ASP A 1 445 ? -6.948 -2.328 -43.041 1.00 91.44 445 ASP A CA 1
ATOM 3455 C C . ASP A 1 445 ? -7.996 -1.680 -42.128 1.00 91.44 445 ASP A C 1
ATOM 3457 O O . ASP A 1 445 ? -8.029 -0.459 -41.948 1.00 91.44 445 ASP A O 1
ATOM 3461 N N . CYS A 1 446 ? -8.880 -2.471 -41.514 1.00 90.69 446 CYS A N 1
ATOM 3462 C CA . CYS A 1 446 ? -9.817 -1.955 -40.519 1.00 90.69 446 CYS A CA 1
ATOM 3463 C C . CYS A 1 446 ? -9.113 -1.483 -39.236 1.00 90.69 446 CYS A C 1
ATOM 3465 O O . CYS A 1 446 ? -9.539 -0.488 -38.641 1.00 90.69 446 CYS A O 1
ATOM 3467 N N . ILE A 1 447 ? -8.060 -2.182 -38.812 1.00 92.50 447 ILE A N 1
ATOM 3468 C CA . ILE A 1 447 ? -7.262 -1.849 -37.626 1.00 92.50 447 ILE A CA 1
ATOM 3469 C C . ILE A 1 447 ? -6.308 -0.691 -37.959 1.00 92.50 447 ILE A C 1
ATOM 3471 O O . ILE A 1 447 ? -6.311 0.345 -37.294 1.00 92.50 447 ILE A O 1
ATOM 3475 N N . ALA A 1 448 ? -5.544 -0.813 -39.044 1.00 90.25 448 ALA A N 1
ATOM 3476 C CA . ALA A 1 448 ? -4.547 0.163 -39.467 1.00 90.25 448 ALA A CA 1
ATOM 3477 C C . ALA A 1 448 ? -5.144 1.564 -39.683 1.00 90.25 448 ALA A C 1
ATOM 3479 O O . ALA A 1 448 ? -4.546 2.548 -39.258 1.00 90.25 448 ALA A O 1
ATOM 3480 N N . ARG A 1 449 ? -6.362 1.677 -40.239 1.00 90.25 449 ARG A N 1
ATOM 3481 C CA . ARG A 1 449 ? -7.037 2.977 -40.438 1.00 90.25 449 ARG A CA 1
ATOM 3482 C C . ARG A 1 449 ? -7.307 3.754 -39.147 1.00 90.25 449 ARG A C 1
ATOM 3484 O O . ARG A 1 449 ? -7.376 4.978 -39.184 1.00 90.25 449 ARG A O 1
ATOM 3491 N N . LYS A 1 450 ? -7.499 3.069 -38.018 1.00 89.12 450 LYS A N 1
ATOM 3492 C CA . LYS A 1 450 ? -7.817 3.697 -36.722 1.00 89.12 450 LYS A CA 1
ATOM 3493 C C . LYS A 1 450 ? -6.588 3.863 -35.826 1.00 89.12 450 LYS A C 1
ATOM 3495 O O . LYS A 1 450 ? -6.637 4.632 -34.863 1.00 89.12 450 LYS A O 1
ATOM 3500 N N . LEU A 1 451 ? -5.493 3.173 -36.144 1.00 88.19 451 LEU A N 1
ATOM 3501 C CA . LEU A 1 451 ? -4.266 3.172 -35.357 1.00 88.19 451 LEU A CA 1
ATOM 3502 C C . LEU A 1 451 ? -3.648 4.576 -35.174 1.00 88.19 451 LEU A C 1
ATOM 3504 O O . LEU A 1 451 ? -3.329 4.906 -34.031 1.00 88.19 451 LEU A O 1
ATOM 3508 N N . PRO A 1 452 ? -3.547 5.447 -36.200 1.00 87.56 452 PRO A N 1
ATOM 3509 C CA . PRO A 1 452 ? -2.980 6.784 -36.014 1.00 87.56 452 PRO A CA 1
ATOM 3510 C C . PRO A 1 452 ? -3.775 7.647 -35.030 1.00 87.56 452 PRO A C 1
ATOM 3512 O O . PRO A 1 452 ? -3.198 8.300 -34.165 1.00 87.56 452 PRO A O 1
ATOM 3515 N N . SER A 1 453 ? -5.111 7.614 -35.108 1.00 85.31 453 SER A N 1
ATOM 3516 C CA . SER A 1 453 ? -5.964 8.346 -34.166 1.00 85.31 453 SER A CA 1
ATOM 3517 C C . SER A 1 453 ? -5.814 7.813 -32.743 1.00 85.31 453 SER A C 1
ATOM 3519 O O . SER A 1 453 ? -5.783 8.599 -31.801 1.00 85.31 453 SER A O 1
ATOM 3521 N N . ALA A 1 454 ? -5.693 6.491 -32.575 1.00 88.75 454 ALA A N 1
ATOM 3522 C CA . ALA A 1 454 ? -5.446 5.892 -31.267 1.00 88.75 454 ALA A CA 1
ATOM 3523 C C . ALA A 1 454 ? -4.109 6.369 -30.677 1.00 88.75 454 ALA A C 1
ATOM 3525 O O . ALA A 1 454 ? -4.089 6.812 -29.531 1.00 88.75 454 ALA A O 1
ATOM 3526 N N . ILE A 1 455 ? -3.040 6.340 -31.479 1.00 90.81 455 ILE A N 1
ATOM 3527 C CA . ILE A 1 455 ? -1.698 6.815 -31.115 1.00 90.81 455 ILE A CA 1
ATOM 3528 C C . ILE A 1 455 ? -1.728 8.280 -30.669 1.00 90.81 455 ILE A C 1
ATOM 3530 O O . ILE A 1 455 ? -1.200 8.600 -29.605 1.00 90.81 455 ILE A O 1
ATOM 3534 N N . GLU A 1 456 ? -2.386 9.155 -31.431 1.00 86.81 456 GLU A N 1
ATOM 3535 C CA . GLU A 1 456 ? -2.437 10.591 -31.134 1.00 86.81 456 GLU A CA 1
ATOM 3536 C C . GLU A 1 456 ? -3.242 10.898 -29.863 1.00 86.81 456 GLU A C 1
ATOM 3538 O O . GLU A 1 456 ? -2.823 11.704 -29.025 1.00 86.81 456 GLU A O 1
ATOM 3543 N N . ILE A 1 457 ? -4.370 10.202 -29.666 1.00 84.69 457 ILE A N 1
ATOM 3544 C CA . ILE A 1 457 ? -5.127 10.257 -28.407 1.00 84.69 457 ILE A CA 1
ATOM 3545 C C . ILE A 1 457 ? -4.220 9.845 -27.252 1.00 84.69 457 ILE A C 1
ATOM 3547 O O . ILE A 1 457 ? -4.148 10.542 -26.241 1.00 84.69 457 ILE A O 1
ATOM 3551 N N . GLY A 1 458 ? -3.509 8.728 -27.397 1.00 89.62 458 GLY A N 1
ATOM 3552 C CA . GLY A 1 458 ? -2.606 8.237 -26.371 1.00 89.62 458 GLY A CA 1
ATOM 3553 C C . GLY A 1 458 ? -1.489 9.202 -26.048 1.00 89.62 458 GLY A C 1
ATOM 3554 O O . GLY A 1 458 ? -1.239 9.446 -24.874 1.00 89.62 458 GLY A O 1
ATOM 3555 N N . ARG A 1 459 ? -0.852 9.779 -27.066 1.00 91.31 459 ARG A N 1
ATOM 3556 C CA . ARG A 1 459 ? 0.186 10.796 -26.906 1.00 91.31 459 ARG A CA 1
ATOM 3557 C C . ARG A 1 459 ? -0.339 11.993 -26.119 1.00 91.31 459 ARG A C 1
ATOM 3559 O O . ARG A 1 459 ? 0.272 12.387 -25.128 1.00 91.31 459 ARG A O 1
ATOM 3566 N N . THR A 1 460 ? -1.489 12.527 -26.529 1.00 86.25 460 THR A N 1
ATOM 3567 C CA . THR A 1 460 ? -2.117 13.696 -25.897 1.00 86.25 460 THR A CA 1
ATOM 3568 C C . THR A 1 460 ? -2.476 13.412 -24.443 1.00 86.25 460 THR A C 1
ATOM 3570 O O . THR A 1 460 ? -2.131 14.183 -23.553 1.00 86.25 460 THR A O 1
ATOM 3573 N N . VAL A 1 461 ? -3.131 12.278 -24.182 1.00 82.00 461 VAL A N 1
ATOM 3574 C CA . VAL A 1 461 ? -3.503 11.868 -22.824 1.00 82.00 461 VAL A CA 1
ATOM 3575 C C . VAL A 1 461 ? -2.246 11.612 -21.994 1.00 82.00 461 VAL A C 1
ATOM 3577 O O . VAL A 1 461 ? -2.128 12.135 -20.893 1.00 82.00 461 VAL A O 1
ATOM 3580 N N . GLY A 1 462 ? -1.263 10.887 -22.525 1.00 87.50 462 GLY A N 1
ATOM 3581 C CA . GLY A 1 462 ? 0.006 10.606 -21.854 1.00 87.50 462 GLY A CA 1
ATOM 3582 C C . GLY A 1 462 ? 0.781 11.866 -21.475 1.00 87.50 462 GLY A C 1
ATOM 3583 O O . GLY A 1 462 ? 1.364 11.911 -20.399 1.00 87.50 462 GLY A O 1
ATOM 3584 N N . ALA A 1 463 ? 0.731 12.920 -22.294 1.00 87.50 463 ALA A N 1
ATOM 3585 C CA . ALA A 1 463 ? 1.342 14.211 -21.976 1.00 87.50 463 ALA A CA 1
ATOM 3586 C C . ALA A 1 463 ? 0.727 14.889 -20.737 1.00 87.50 463 ALA A C 1
ATOM 3588 O O . ALA A 1 463 ? 1.402 15.673 -20.076 1.00 87.50 463 ALA A O 1
ATOM 3589 N N . THR A 1 464 ? -0.526 14.571 -20.389 1.00 81.56 464 THR A N 1
ATOM 3590 C CA . THR A 1 464 ? -1.171 15.081 -19.165 1.00 81.56 464 THR A CA 1
ATOM 3591 C C . THR A 1 464 ? -0.749 14.335 -17.894 1.00 81.56 464 THR A C 1
ATOM 3593 O O . THR A 1 464 ? -0.984 14.834 -16.795 1.00 81.56 464 THR A O 1
ATOM 3596 N N . PHE A 1 465 ? -0.085 13.178 -18.020 1.00 77.06 465 PHE A N 1
ATOM 3597 C CA . PHE A 1 465 ? 0.389 12.366 -16.897 1.00 77.06 465 PHE A CA 1
ATOM 3598 C C . PHE A 1 465 ? 1.916 12.313 -16.892 1.00 77.06 465 PHE A C 1
ATOM 3600 O O . PHE A 1 465 ? 2.508 11.577 -17.678 1.00 77.06 465 PHE A O 1
ATOM 3607 N N . SER A 1 466 ? 2.556 13.042 -15.974 1.00 79.44 466 SER A N 1
ATOM 3608 C CA . SER A 1 466 ? 4.025 13.113 -15.858 1.00 79.44 466 SER A CA 1
ATOM 3609 C C . SER A 1 466 ? 4.703 11.741 -15.820 1.00 79.44 466 SER A C 1
ATOM 3611 O O . SER A 1 466 ? 5.756 11.548 -16.427 1.00 79.44 466 SER A O 1
ATOM 3613 N N . ASP A 1 467 ? 4.075 10.777 -15.148 1.00 77.81 467 ASP A N 1
ATOM 3614 C CA . ASP A 1 467 ? 4.651 9.451 -14.917 1.00 77.81 467 ASP A CA 1
ATOM 3615 C C . ASP A 1 467 ? 4.597 8.576 -16.181 1.00 77.81 467 ASP A C 1
ATOM 3617 O O . ASP A 1 467 ? 5.499 7.775 -16.444 1.00 77.81 467 ASP A O 1
ATOM 3621 N N . VAL A 1 468 ? 3.572 8.777 -17.017 1.00 83.69 468 VAL A N 1
ATOM 3622 C CA . VAL A 1 468 ? 3.396 8.068 -18.292 1.00 83.69 468 VAL A CA 1
ATOM 3623 C C . VAL A 1 468 ? 4.191 8.779 -19.389 1.00 83.69 468 VAL A C 1
ATOM 3625 O O . VAL A 1 468 ? 5.069 8.186 -20.018 1.00 83.69 468 VAL A O 1
ATOM 3628 N N . GLY A 1 469 ? 3.936 10.071 -19.580 1.00 88.94 469 GLY A N 1
ATOM 3629 C CA . GLY A 1 469 ? 4.494 10.878 -20.655 1.00 88.94 469 GLY A CA 1
ATOM 3630 C C . GLY A 1 469 ? 3.886 10.566 -22.033 1.00 88.94 469 GLY A C 1
ATOM 3631 O O . GLY A 1 469 ? 3.185 9.563 -22.217 1.00 88.94 469 GLY A O 1
ATOM 3632 N N . PRO A 1 470 ? 4.158 11.415 -23.040 1.00 90.75 470 PRO A N 1
ATOM 3633 C CA . PRO A 1 470 ? 3.584 11.282 -24.381 1.00 90.75 470 PRO A CA 1
ATOM 3634 C C . PRO A 1 470 ? 3.984 9.972 -25.075 1.00 90.75 470 PRO A C 1
ATOM 3636 O O . PRO A 1 470 ? 3.148 9.340 -25.719 1.00 90.75 470 PRO A O 1
ATOM 3639 N N . GLY A 1 471 ? 5.234 9.523 -24.902 1.00 92.69 471 GLY A N 1
ATOM 3640 C CA . GLY A 1 471 ? 5.736 8.288 -25.509 1.00 92.69 471 GLY A CA 1
ATOM 3641 C C . GLY A 1 471 ? 4.952 7.054 -25.069 1.00 92.69 471 GLY A C 1
ATOM 3642 O O . GLY A 1 471 ? 4.332 6.386 -25.896 1.00 92.69 471 GLY A O 1
ATOM 3643 N N . TYR A 1 472 ? 4.898 6.780 -23.762 1.00 92.00 472 TYR A N 1
ATOM 3644 C CA . TYR A 1 472 ? 4.151 5.621 -23.272 1.00 92.00 472 TYR A CA 1
ATOM 3645 C C . TYR A 1 472 ? 2.643 5.755 -23.475 1.00 92.00 472 TYR A C 1
ATOM 3647 O O . TYR A 1 472 ? 1.992 4.747 -23.726 1.00 92.00 472 TYR A O 1
ATOM 3655 N N . GLY A 1 473 ? 2.073 6.963 -23.464 1.00 91.94 473 GLY A N 1
ATOM 3656 C CA . GLY A 1 473 ? 0.670 7.149 -23.836 1.00 91.94 473 GLY A CA 1
ATOM 3657 C C . GLY A 1 473 ? 0.372 6.669 -25.266 1.00 91.94 473 GLY A C 1
ATOM 3658 O O . GLY A 1 473 ? -0.580 5.911 -25.492 1.00 91.94 473 GLY A O 1
ATOM 3659 N N . MET A 1 474 ? 1.229 7.038 -26.224 1.00 94.00 474 MET A N 1
ATOM 3660 C CA . MET A 1 474 ? 1.180 6.541 -27.605 1.00 94.00 474 MET A CA 1
ATOM 3661 C C . MET A 1 474 ? 1.350 5.017 -27.669 1.00 94.00 474 MET A C 1
ATOM 3663 O O . MET A 1 474 ? 0.563 4.342 -28.332 1.00 94.00 474 MET A O 1
ATOM 3667 N N . LEU A 1 475 ? 2.333 4.458 -26.956 1.00 94.19 475 LEU A N 1
ATOM 3668 C CA . LEU A 1 475 ? 2.557 3.011 -26.912 1.00 94.19 475 LEU A CA 1
ATOM 3669 C C . LEU A 1 475 ? 1.323 2.261 -26.412 1.00 94.19 475 LEU A C 1
ATOM 3671 O O . LEU A 1 475 ? 0.882 1.307 -27.044 1.00 94.19 475 LEU A O 1
ATOM 3675 N N . LEU A 1 476 ? 0.761 2.688 -25.283 1.00 90.94 476 LEU A N 1
ATOM 3676 C CA . LEU A 1 476 ? -0.339 1.985 -24.633 1.00 90.94 476 LEU A CA 1
ATOM 3677 C C . LEU A 1 476 ? -1.577 1.952 -25.529 1.00 90.94 476 LEU A C 1
ATOM 3679 O O . LEU A 1 476 ? -2.180 0.900 -25.721 1.00 90.94 476 LEU A O 1
ATOM 3683 N N . THR A 1 477 ? -1.947 3.083 -26.120 1.00 91.50 477 THR A N 1
ATOM 3684 C CA . THR A 1 477 ? -3.108 3.156 -27.021 1.00 91.50 477 THR A CA 1
ATOM 3685 C C . THR A 1 477 ? -2.871 2.460 -28.357 1.00 91.50 477 THR A C 1
ATOM 3687 O O . THR A 1 477 ? -3.766 1.765 -28.841 1.00 91.50 477 THR A O 1
ATOM 3690 N N . GLY A 1 478 ? -1.670 2.582 -28.925 1.00 94.12 478 GLY A N 1
ATOM 3691 C CA . GLY A 1 478 ? -1.312 1.933 -30.179 1.00 94.12 478 GLY A CA 1
ATOM 3692 C C . GLY A 1 478 ? -1.247 0.410 -30.047 1.00 94.12 478 GLY A C 1
ATOM 3693 O O . GLY A 1 478 ? -1.883 -0.298 -30.826 1.00 94.12 478 GLY A O 1
ATOM 3694 N N . VAL A 1 479 ? -0.570 -0.115 -29.019 1.00 93.88 479 VAL A N 1
ATOM 3695 C CA . VAL A 1 479 ? -0.490 -1.566 -28.763 1.00 93.88 479 VAL A CA 1
ATOM 3696 C C . VAL A 1 479 ? -1.850 -2.127 -28.373 1.00 93.88 479 VAL A C 1
ATOM 3698 O O . VAL A 1 479 ? -2.217 -3.207 -28.836 1.00 93.88 479 VAL A O 1
ATOM 3701 N N . ARG A 1 480 ? -2.652 -1.381 -27.604 1.00 91.69 480 ARG A N 1
ATOM 3702 C CA . ARG A 1 480 ? -4.045 -1.750 -27.333 1.00 91.69 480 ARG A CA 1
ATOM 3703 C C . ARG A 1 480 ? -4.834 -1.940 -28.622 1.00 91.69 480 ARG A C 1
ATOM 3705 O O . ARG A 1 480 ? -5.536 -2.937 -28.754 1.00 91.69 480 ARG A O 1
ATOM 3712 N N . HIS A 1 481 ? -4.732 -0.990 -29.549 1.00 92.81 481 HIS A N 1
ATOM 3713 C CA . HIS A 1 481 ? -5.462 -1.060 -30.807 1.00 92.81 481 HIS A CA 1
ATOM 3714 C C . HIS A 1 481 ? -4.952 -2.205 -31.691 1.00 92.81 481 HIS A C 1
ATOM 3716 O O . HIS A 1 481 ? -5.746 -3.001 -32.185 1.00 92.81 481 HIS A O 1
ATOM 3722 N N . MET A 1 482 ? -3.631 -2.359 -31.805 1.00 93.19 482 MET A N 1
ATOM 3723 C CA . MET A 1 482 ? -3.014 -3.470 -32.534 1.00 93.19 482 MET A CA 1
ATOM 3724 C C . MET A 1 482 ? -3.301 -4.838 -31.915 1.00 93.19 482 MET A C 1
ATOM 3726 O O . MET A 1 482 ? -3.317 -5.830 -32.629 1.00 93.19 482 MET A O 1
ATOM 3730 N N . SER A 1 483 ? -3.605 -4.923 -30.619 1.00 93.50 483 SER A N 1
ATOM 3731 C CA . SER A 1 483 ? -3.977 -6.193 -29.979 1.00 93.50 483 SER A CA 1
ATOM 3732 C C . SER A 1 483 ? -5.286 -6.781 -30.525 1.00 93.50 483 SER A C 1
ATOM 3734 O O . SER A 1 483 ? -5.537 -7.971 -30.349 1.00 93.50 483 SER A O 1
ATOM 3736 N N . LEU A 1 484 ? -6.093 -5.996 -31.251 1.00 94.25 484 LEU A N 1
ATOM 3737 C CA . LEU A 1 484 ? -7.214 -6.516 -32.040 1.00 94.25 484 LEU A CA 1
ATOM 3738 C C . LEU A 1 484 ? -6.762 -7.432 -33.185 1.00 94.25 484 LEU A C 1
ATOM 3740 O O . LEU A 1 484 ? -7.505 -8.335 -33.562 1.00 94.25 484 LEU A O 1
ATOM 3744 N N . ALA A 1 485 ? -5.548 -7.247 -33.705 1.00 93.25 485 ALA A N 1
ATOM 3745 C CA . ALA A 1 485 ? -5.008 -8.077 -34.776 1.00 93.25 485 ALA A CA 1
ATOM 3746 C C . ALA A 1 485 ? -4.793 -9.526 -34.316 1.00 93.25 485 ALA A C 1
ATOM 3748 O O . ALA A 1 485 ? -4.923 -10.445 -35.114 1.00 93.25 485 ALA A O 1
ATOM 3749 N N . ALA A 1 486 ? -4.588 -9.758 -33.015 1.00 90.62 486 ALA A N 1
ATOM 3750 C CA . ALA A 1 486 ? -4.584 -11.111 -32.466 1.00 90.62 486 ALA A CA 1
ATOM 3751 C C . ALA A 1 486 ? -5.965 -11.779 -32.567 1.00 90.62 486 ALA A C 1
ATOM 3753 O O . ALA A 1 486 ? -6.058 -12.960 -32.886 1.00 90.62 486 ALA A O 1
ATOM 3754 N N . LEU A 1 487 ? -7.051 -11.036 -32.326 1.00 93.00 487 LEU A N 1
ATOM 3755 C CA . LEU A 1 487 ? -8.415 -11.561 -32.482 1.00 93.00 487 LEU A CA 1
ATOM 3756 C C . LEU A 1 487 ? -8.714 -11.885 -33.952 1.00 93.00 487 LEU A C 1
ATOM 3758 O O . LEU A 1 487 ? -9.277 -12.941 -34.239 1.00 93.00 487 LEU A O 1
ATOM 3762 N N . LEU A 1 488 ? -8.289 -11.000 -34.863 1.00 94.62 488 LEU A N 1
ATOM 3763 C CA . LEU A 1 488 ? -8.368 -11.195 -36.312 1.00 94.62 488 LEU A CA 1
ATOM 3764 C C . LEU A 1 488 ? -7.591 -12.436 -36.763 1.00 94.62 488 LEU A C 1
ATOM 3766 O O . LEU A 1 488 ? -8.137 -13.259 -37.488 1.00 94.62 488 LEU A O 1
ATOM 3770 N N . PHE A 1 489 ? -6.348 -12.592 -36.308 1.00 91.19 489 PHE A N 1
ATOM 3771 C CA . PHE A 1 489 ? -5.525 -13.748 -36.646 1.00 91.19 489 PHE A CA 1
ATOM 3772 C C . PHE A 1 489 ? -6.144 -15.063 -36.171 1.00 91.19 489 PHE A C 1
ATOM 3774 O O . PHE A 1 489 ? -6.158 -16.048 -36.903 1.00 91.19 489 PHE A O 1
ATOM 3781 N N . HIS A 1 490 ? -6.653 -15.088 -34.938 1.00 89.81 490 HIS A N 1
ATOM 3782 C CA . HIS A 1 490 ? -7.207 -16.307 -34.363 1.00 89.81 490 HIS A CA 1
ATOM 3783 C C . HIS A 1 490 ? -8.531 -16.726 -35.014 1.00 89.81 490 HIS A C 1
ATOM 3785 O O . HIS A 1 490 ? -8.770 -17.923 -35.161 1.00 89.81 490 HIS A O 1
ATOM 3791 N N . ASP A 1 491 ? -9.394 -15.770 -35.379 1.00 93.62 491 ASP A N 1
ATOM 3792 C CA . ASP A 1 491 ? -10.676 -16.051 -36.029 1.00 93.62 491 ASP A CA 1
ATOM 3793 C C . ASP A 1 491 ? -11.189 -14.832 -36.818 1.00 93.62 491 ASP A C 1
ATOM 3795 O O . ASP A 1 491 ? -11.944 -13.996 -36.304 1.00 93.62 491 ASP A O 1
ATOM 3799 N N . ALA A 1 492 ? -10.795 -14.746 -38.091 1.00 94.94 492 ALA A N 1
ATOM 3800 C CA . ALA A 1 492 ? -11.146 -13.628 -38.966 1.00 94.94 492 ALA A CA 1
ATOM 3801 C C . ALA A 1 492 ? -12.662 -13.466 -39.158 1.00 94.94 492 ALA A C 1
ATOM 3803 O O . ALA A 1 492 ? -13.180 -12.346 -39.174 1.00 94.94 492 ALA A O 1
ATOM 3804 N N . LYS A 1 493 ? -13.405 -14.579 -39.209 1.00 94.94 493 LYS A N 1
ATOM 3805 C CA . LYS A 1 493 ? -14.861 -14.560 -39.386 1.00 94.94 493 LYS A CA 1
ATOM 3806 C C . LYS A 1 493 ? -15.554 -13.941 -38.175 1.00 94.94 493 LYS A C 1
ATOM 3808 O O . LYS A 1 493 ? -16.382 -13.040 -38.320 1.00 94.94 493 LYS A O 1
ATOM 3813 N N . ASN A 1 494 ? -15.224 -14.394 -36.964 1.00 95.19 494 ASN A N 1
ATOM 3814 C CA . ASN A 1 494 ? -15.785 -13.796 -35.749 1.00 95.19 494 ASN A CA 1
ATOM 3815 C C . ASN A 1 494 ? -15.311 -12.352 -35.543 1.00 95.19 494 ASN A C 1
ATOM 3817 O O . ASN A 1 494 ? -16.060 -11.543 -34.986 1.00 95.19 494 ASN A O 1
ATOM 3821 N N . PHE A 1 495 ? -14.116 -12.003 -36.025 1.00 96.12 495 PHE A N 1
ATOM 3822 C CA . PHE A 1 495 ? -13.622 -10.631 -35.990 1.00 96.12 495 PHE A CA 1
ATOM 3823 C C . PHE A 1 495 ? -14.447 -9.697 -36.883 1.00 96.12 495 PHE A C 1
ATOM 3825 O O . PHE A 1 495 ? -14.842 -8.620 -36.440 1.00 96.12 495 PHE A O 1
ATOM 3832 N N . GLU A 1 496 ? -14.811 -10.119 -38.096 1.00 96.00 496 GLU A N 1
ATOM 3833 C CA . GLU A 1 496 ? -15.688 -9.338 -38.976 1.00 96.00 496 GLU A CA 1
ATOM 3834 C C . GLU A 1 496 ? -17.055 -9.068 -38.317 1.00 96.00 496 GLU A C 1
ATOM 3836 O O . GLU A 1 496 ? -17.552 -7.935 -38.307 1.00 96.00 496 GLU A O 1
ATOM 3841 N N . HIS A 1 497 ? -17.646 -10.091 -37.688 1.00 96.31 497 HIS A N 1
ATOM 3842 C CA . HIS A 1 497 ? -18.873 -9.936 -36.902 1.00 96.31 497 HIS A CA 1
ATOM 3843 C C . HIS A 1 497 ? -18.695 -8.957 -35.738 1.00 96.31 497 HIS A C 1
ATOM 3845 O O . HIS A 1 497 ? -19.599 -8.172 -35.447 1.00 96.31 497 HIS A O 1
ATOM 3851 N N . TYR A 1 498 ? -17.535 -8.980 -35.087 1.00 96.50 498 TYR A N 1
ATOM 3852 C CA . TYR A 1 498 ? -17.218 -8.075 -33.993 1.00 96.50 498 TYR A CA 1
ATOM 3853 C C . TYR A 1 498 ? -17.090 -6.622 -34.448 1.00 96.50 498 TYR A C 1
ATOM 3855 O O . TYR A 1 498 ? -17.681 -5.745 -33.824 1.00 96.50 498 TYR A O 1
ATOM 3863 N N . ILE A 1 499 ? -16.422 -6.352 -35.571 1.00 95.31 499 ILE A N 1
ATOM 3864 C CA . ILE A 1 499 ? -16.343 -4.998 -36.137 1.00 95.31 499 ILE A CA 1
ATOM 3865 C C . ILE A 1 499 ? -17.736 -4.467 -36.500 1.00 95.31 499 ILE A C 1
ATOM 3867 O O . ILE A 1 499 ? -18.062 -3.325 -36.164 1.00 95.31 499 ILE A O 1
ATOM 3871 N N . LYS A 1 500 ? -18.594 -5.299 -37.110 1.00 95.25 500 LYS A N 1
ATOM 3872 C CA . LYS A 1 500 ? -20.000 -4.944 -37.383 1.00 95.25 500 LYS A CA 1
ATOM 3873 C C . LYS A 1 500 ? -20.760 -4.641 -36.087 1.00 95.25 500 LYS A C 1
ATOM 3875 O O . LYS A 1 500 ? -21.450 -3.628 -36.004 1.00 95.25 500 LYS A O 1
ATOM 3880 N N . TYR A 1 501 ? -20.590 -5.473 -35.060 1.00 95.62 501 TYR A N 1
ATOM 3881 C CA . TYR A 1 501 ? -21.187 -5.268 -33.738 1.00 95.62 501 TYR A CA 1
ATOM 3882 C C . TYR A 1 501 ? -20.733 -3.955 -33.081 1.00 95.62 501 TYR A C 1
ATOM 3884 O O . TYR A 1 501 ? -21.569 -3.194 -32.591 1.00 95.62 501 TYR A O 1
ATOM 3892 N N . LEU A 1 502 ? -19.433 -3.649 -33.097 1.00 91.94 502 LEU A N 1
ATOM 3893 C CA . LEU A 1 502 ? -18.889 -2.400 -32.555 1.00 91.94 502 LEU A CA 1
ATOM 3894 C C . LEU A 1 502 ? -19.444 -1.175 -33.290 1.00 91.94 502 LEU A C 1
ATOM 3896 O O . LEU A 1 502 ? -19.810 -0.188 -32.652 1.00 91.94 502 LEU A O 1
ATOM 3900 N N . SER A 1 503 ? -19.574 -1.264 -34.618 1.00 91.38 503 SER A N 1
ATOM 3901 C CA . SER A 1 503 ? -20.173 -0.207 -35.436 1.00 91.38 503 SER A CA 1
ATOM 3902 C C . SER A 1 503 ? -21.648 0.026 -35.102 1.00 91.38 503 SER A C 1
ATOM 3904 O O . SER A 1 503 ? -22.064 1.173 -34.999 1.00 91.38 503 SER A O 1
ATOM 3906 N N . LEU A 1 504 ? -22.439 -1.039 -34.927 1.00 93.44 504 LEU A N 1
ATOM 3907 C CA . LEU A 1 504 ? -23.868 -0.937 -34.599 1.00 93.44 504 LEU A CA 1
ATOM 3908 C C . LEU A 1 504 ? -24.114 -0.450 -33.166 1.00 93.44 504 LEU A C 1
ATOM 3910 O O . LEU A 1 504 ? -25.108 0.217 -32.899 1.00 93.44 504 LEU A O 1
ATOM 3914 N N . SER A 1 505 ? -23.220 -0.797 -32.241 1.00 89.62 505 SER A N 1
ATOM 3915 C CA . SER A 1 505 ? -23.333 -0.426 -30.827 1.00 89.62 505 SER A CA 1
ATOM 3916 C C . SER A 1 505 ? -22.676 0.913 -30.485 1.00 89.62 505 SER A C 1
ATOM 3918 O O . SER A 1 505 ? -22.752 1.338 -29.331 1.00 89.62 505 SER A O 1
ATOM 3920 N N . SER A 1 506 ? -22.035 1.575 -31.456 1.00 88.19 506 SER A N 1
ATOM 3921 C CA . SER A 1 506 ? -21.247 2.799 -31.257 1.00 88.19 506 SER A CA 1
ATOM 3922 C C . SER A 1 506 ? -20.204 2.662 -30.142 1.00 88.19 506 SER A C 1
ATOM 3924 O O . SER A 1 506 ? -19.955 3.599 -29.383 1.00 88.19 506 SER A O 1
ATOM 3926 N N . ARG A 1 507 ? -19.597 1.476 -30.016 1.00 84.69 507 ARG A N 1
ATOM 3927 C CA . ARG A 1 507 ? -18.563 1.192 -29.012 1.00 84.69 507 ARG A CA 1
ATOM 3928 C C . ARG A 1 507 ? -17.199 1.071 -29.681 1.00 84.69 507 ARG A C 1
ATOM 3930 O O . ARG A 1 507 ? -17.094 0.435 -30.727 1.00 84.69 507 ARG A O 1
ATOM 3937 N N . PRO A 1 508 ? -16.129 1.612 -29.076 1.00 83.62 508 PRO A N 1
ATOM 3938 C CA . PRO A 1 508 ? -14.783 1.419 -29.603 1.00 83.62 508 PRO A CA 1
ATOM 3939 C C . PRO A 1 508 ? -14.274 -0.011 -29.360 1.00 83.62 508 PRO A C 1
ATOM 3941 O O . PRO A 1 508 ? -13.530 -0.526 -30.187 1.00 83.62 508 PRO A O 1
ATOM 3944 N N . TYR A 1 509 ? -14.687 -0.640 -28.250 1.00 90.69 509 TYR A N 1
ATOM 3945 C CA . TYR A 1 509 ? -14.323 -2.002 -27.843 1.00 90.69 509 TYR A CA 1
ATOM 3946 C C . TYR A 1 509 ? -15.407 -2.603 -26.927 1.00 90.69 509 TYR A C 1
ATOM 3948 O O . TYR A 1 509 ? -16.110 -1.862 -26.235 1.00 90.69 509 TYR A O 1
ATOM 3956 N N . ASP A 1 510 ? -15.490 -3.932 -26.841 1.00 92.50 510 ASP A N 1
ATOM 3957 C CA . ASP A 1 510 ? -16.354 -4.663 -25.909 1.00 92.50 510 ASP A CA 1
ATOM 3958 C C . ASP A 1 510 ? -15.659 -5.929 -25.377 1.00 92.50 510 ASP A C 1
ATOM 3960 O O . ASP A 1 510 ? -15.707 -7.005 -25.969 1.00 92.50 510 ASP A O 1
ATOM 3964 N N . MET A 1 511 ? -15.025 -5.804 -24.208 1.00 92.44 511 MET A N 1
ATOM 3965 C CA . MET A 1 511 ? -14.252 -6.889 -23.584 1.00 92.44 511 MET A CA 1
ATOM 3966 C C . MET A 1 511 ? -15.109 -8.099 -23.185 1.00 92.44 511 MET A C 1
ATOM 3968 O O . MET A 1 511 ? -14.589 -9.206 -23.062 1.00 92.44 511 MET A O 1
ATOM 3972 N N . ILE A 1 512 ? -16.406 -7.901 -22.921 1.00 92.31 512 ILE A N 1
ATOM 3973 C CA . ILE A 1 512 ? -17.305 -9.003 -22.557 1.00 92.31 512 ILE A CA 1
ATOM 3974 C C . ILE A 1 512 ? -17.594 -9.823 -23.809 1.00 92.31 512 ILE A C 1
ATOM 3976 O O . ILE A 1 512 ? -17.482 -11.050 -23.772 1.00 92.31 512 ILE A O 1
ATOM 3980 N N . TYR A 1 513 ? -17.904 -9.141 -24.916 1.00 93.44 513 TYR A N 1
ATOM 3981 C CA . TYR A 1 513 ? -18.055 -9.783 -26.214 1.00 93.44 513 TYR A CA 1
ATOM 3982 C C . TYR A 1 513 ? -16.773 -10.528 -26.597 1.00 93.44 513 TYR A C 1
ATOM 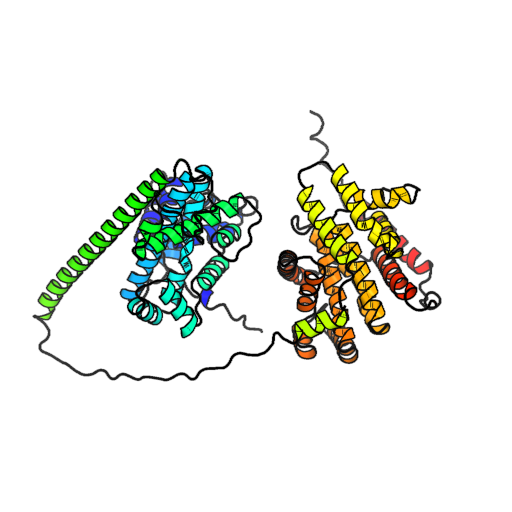3984 O O . TYR A 1 513 ? -16.833 -11.717 -26.910 1.00 93.44 513 TYR A O 1
ATOM 3992 N N . GLU A 1 514 ? -15.612 -9.880 -26.471 1.00 95.62 514 GLU A N 1
ATOM 3993 C CA . GLU A 1 514 ? -14.318 -10.491 -26.784 1.00 95.62 514 GLU A CA 1
ATOM 3994 C C . GLU A 1 514 ? -14.066 -11.765 -25.966 1.00 95.62 514 GLU A C 1
ATOM 3996 O O . GLU A 1 514 ? -13.855 -12.837 -26.533 1.00 95.62 514 GLU A O 1
ATOM 4001 N N . LYS A 1 515 ? -14.213 -11.705 -24.635 1.00 93.06 515 LYS A N 1
ATOM 4002 C CA . LYS A 1 515 ? -14.061 -12.891 -23.774 1.00 93.06 515 LYS A CA 1
ATOM 4003 C C . LYS A 1 515 ? -15.041 -13.999 -24.113 1.00 93.06 515 LYS A C 1
ATOM 4005 O O . LYS A 1 515 ? -14.686 -15.167 -23.995 1.00 93.06 515 LYS A O 1
ATOM 4010 N N . SER A 1 516 ? -16.267 -13.654 -24.503 1.00 93.38 516 SER A N 1
ATOM 4011 C CA . SER A 1 516 ? -17.271 -14.654 -24.870 1.00 93.38 516 SER A CA 1
ATOM 4012 C C . SER A 1 516 ? -16.927 -15.389 -26.168 1.00 93.38 516 SER A C 1
ATOM 4014 O O . SER A 1 516 ? -17.288 -16.554 -26.310 1.00 93.38 516 SER A O 1
ATOM 4016 N N . LYS A 1 517 ? -16.230 -14.724 -27.099 1.00 94.25 517 LYS A N 1
ATOM 4017 C CA . LYS A 1 517 ? -15.893 -15.266 -28.421 1.00 94.25 517 LYS A CA 1
ATOM 4018 C C . LYS A 1 517 ? -14.522 -15.931 -28.466 1.00 94.25 517 LYS A C 1
ATOM 4020 O O . LYS A 1 517 ? -14.420 -17.035 -28.983 1.00 94.25 517 LYS A O 1
ATOM 4025 N N . TRP A 1 518 ? -13.502 -15.302 -27.887 1.00 92.38 518 TRP A N 1
ATOM 4026 C CA . TRP A 1 518 ? -12.113 -15.773 -27.948 1.00 92.38 518 TRP A CA 1
ATOM 4027 C C . TRP A 1 518 ? -11.592 -16.335 -26.619 1.00 92.38 518 TRP A C 1
ATOM 4029 O O . TRP A 1 518 ? -10.519 -16.925 -26.572 1.00 92.38 518 TRP A O 1
ATOM 4039 N N . GLY A 1 519 ? -12.325 -16.172 -25.513 1.00 90.88 519 GLY A N 1
ATOM 4040 C CA . GLY A 1 519 ? -11.867 -16.582 -24.178 1.00 90.88 519 GLY A CA 1
ATOM 4041 C C . GLY A 1 519 ? -10.889 -15.600 -23.518 1.00 90.88 519 GLY A C 1
ATOM 4042 O O . GLY A 1 519 ? -10.556 -15.767 -22.345 1.00 90.88 519 GLY A O 1
ATOM 4043 N N . TYR A 1 520 ? -10.473 -14.554 -24.231 1.00 90.88 520 TYR A N 1
ATOM 4044 C CA . TYR A 1 520 ? -9.635 -13.457 -23.748 1.00 90.88 520 TYR A CA 1
ATOM 4045 C C . TYR A 1 520 ? -10.086 -12.127 -24.373 1.00 90.88 520 TYR A C 1
ATOM 4047 O O . TYR A 1 520 ? -10.862 -12.115 -25.326 1.00 90.88 520 TYR A O 1
ATOM 4055 N N . ASP A 1 521 ? -9.644 -11.008 -23.794 1.00 92.25 521 ASP A N 1
ATOM 4056 C CA . ASP A 1 521 ? -9.876 -9.661 -24.333 1.00 92.25 521 ASP A CA 1
ATOM 4057 C C . ASP A 1 521 ? -8.578 -9.067 -24.910 1.00 92.25 521 ASP A C 1
ATOM 4059 O O . ASP A 1 521 ? -7.469 -9.520 -24.600 1.00 92.25 521 ASP A O 1
ATOM 4063 N N . HIS A 1 522 ? -8.711 -8.045 -25.756 1.00 91.81 522 HIS A N 1
ATOM 4064 C CA . HIS A 1 522 ? -7.571 -7.371 -26.384 1.00 91.81 522 HIS A CA 1
ATOM 4065 C C . HIS A 1 522 ? -6.640 -6.703 -25.356 1.00 91.81 522 HIS A C 1
ATOM 4067 O O . HIS A 1 522 ? -5.448 -6.563 -25.615 1.00 91.81 522 HIS A O 1
ATOM 4073 N N . LEU A 1 523 ? -7.146 -6.311 -24.177 1.00 89.69 523 LEU A N 1
ATOM 4074 C CA . LEU A 1 523 ? -6.326 -5.720 -23.109 1.00 89.69 523 LEU A CA 1
ATOM 4075 C C . LEU A 1 523 ? -5.399 -6.754 -22.465 1.00 89.69 523 LEU A C 1
ATOM 4077 O O . LEU A 1 523 ? -4.232 -6.468 -22.215 1.00 89.69 523 LEU A O 1
ATOM 4081 N N . SER A 1 524 ? -5.907 -7.962 -22.228 1.00 88.50 524 SER A N 1
ATOM 4082 C CA . SER A 1 524 ? -5.139 -9.085 -21.694 1.00 88.50 524 SER A CA 1
ATOM 4083 C C . SER A 1 524 ? -4.008 -9.437 -22.657 1.00 88.50 524 SER A C 1
ATOM 4085 O O . SER A 1 524 ? -2.866 -9.610 -22.237 1.00 88.50 524 SER A O 1
ATOM 4087 N N . TYR A 1 525 ? -4.307 -9.447 -23.961 1.00 89.38 525 TYR A N 1
ATOM 4088 C CA . TYR A 1 525 ? -3.302 -9.650 -25.002 1.00 89.38 525 TYR A CA 1
ATOM 4089 C C . TYR A 1 525 ? -2.270 -8.511 -25.048 1.00 89.38 525 TYR A C 1
ATOM 4091 O O . TYR A 1 525 ? -1.071 -8.778 -25.105 1.00 89.38 525 TYR A O 1
ATOM 4099 N N . CYS A 1 526 ? -2.718 -7.255 -24.940 1.00 90.44 526 CYS A N 1
ATOM 4100 C CA . CYS A 1 526 ? -1.861 -6.067 -24.873 1.00 90.44 526 CYS A CA 1
ATOM 4101 C C . CYS A 1 526 ? -0.876 -6.110 -23.694 1.00 90.44 526 CYS A C 1
ATOM 4103 O O . CYS A 1 526 ? 0.268 -5.678 -23.832 1.00 90.44 526 CYS A O 1
ATOM 4105 N N . GLY A 1 527 ? -1.293 -6.632 -22.537 1.00 88.00 527 GLY A N 1
ATOM 4106 C CA . GLY A 1 527 ? -0.402 -6.843 -21.394 1.00 88.00 527 GLY A CA 1
ATOM 4107 C C . GLY A 1 527 ? 0.687 -7.877 -21.696 1.00 88.00 527 GLY A C 1
ATOM 4108 O O . GLY A 1 527 ? 1.866 -7.615 -21.454 1.00 88.00 527 GLY A O 1
ATOM 4109 N N . SER A 1 528 ? 0.306 -9.018 -22.287 1.00 88.06 528 SER A N 1
ATOM 4110 C CA . SER A 1 528 ? 1.228 -10.106 -22.651 1.00 88.06 528 SER A CA 1
ATOM 4111 C C . SER A 1 528 ? 2.254 -9.677 -23.708 1.00 88.06 528 SER A C 1
ATOM 4113 O O . SER A 1 528 ? 3.440 -9.634 -23.401 1.00 88.06 528 SER A O 1
ATOM 4115 N N . LEU A 1 529 ? 1.806 -9.276 -24.902 1.00 89.38 529 LEU A N 1
ATOM 4116 C CA . LEU A 1 529 ? 2.099 -7.940 -25.407 1.00 89.38 529 LEU A CA 1
ATOM 4117 C C . LEU A 1 529 ? 3.427 -7.245 -25.049 1.00 89.38 529 LEU A C 1
ATOM 4119 O O . LEU A 1 529 ? 4.544 -7.566 -25.458 1.00 89.38 529 LEU A O 1
ATOM 4123 N N . LEU A 1 530 ? 3.236 -6.216 -24.235 1.00 91.31 530 LEU A N 1
ATOM 4124 C CA . LEU A 1 530 ? 4.261 -5.355 -23.677 1.00 91.31 530 LEU A CA 1
ATOM 4125 C C . LEU A 1 530 ? 5.260 -6.126 -22.807 1.00 91.31 530 LEU A C 1
ATOM 4127 O O . LEU A 1 530 ? 6.464 -5.872 -22.884 1.00 91.31 530 LEU A O 1
ATOM 4131 N N . GLN A 1 531 ? 4.805 -7.091 -22.002 1.00 88.69 531 GLN A N 1
ATOM 4132 C CA . GLN A 1 531 ? 5.711 -7.897 -21.182 1.00 88.69 531 GLN A CA 1
ATOM 4133 C C . GLN A 1 531 ? 6.713 -8.661 -22.056 1.00 88.69 531 GLN A C 1
ATOM 4135 O O . GLN A 1 531 ? 7.909 -8.691 -21.751 1.00 88.69 531 GLN A O 1
ATOM 4140 N N . TYR A 1 532 ? 6.234 -9.205 -23.171 1.00 87.81 532 TYR A N 1
ATOM 4141 C CA . TYR A 1 532 ? 7.027 -9.946 -24.134 1.00 87.81 532 TYR A CA 1
ATOM 4142 C C . TYR A 1 532 ? 8.109 -9.097 -24.804 1.00 87.81 532 TYR A C 1
ATOM 4144 O O . TYR A 1 532 ? 9.249 -9.530 -24.964 1.00 87.81 532 TYR A O 1
ATOM 4152 N N . LEU A 1 533 ? 7.776 -7.842 -25.100 1.00 90.25 533 LEU A N 1
ATOM 4153 C CA . LEU A 1 533 ? 8.700 -6.852 -25.654 1.00 90.25 533 LEU A CA 1
ATOM 4154 C C . LEU A 1 533 ? 9.660 -6.256 -24.609 1.00 90.25 533 LEU A C 1
ATOM 4156 O O . LEU A 1 533 ? 10.510 -5.435 -24.944 1.00 90.25 533 LEU A O 1
ATOM 4160 N N . GLY A 1 534 ? 9.571 -6.686 -23.346 1.00 88.81 534 GLY A N 1
ATOM 4161 C CA . GLY A 1 534 ? 10.492 -6.287 -22.283 1.00 88.81 534 GLY A CA 1
ATOM 4162 C C . GLY A 1 534 ? 10.052 -5.073 -21.463 1.00 88.81 534 GLY A C 1
ATOM 4163 O O . GLY A 1 534 ? 10.885 -4.492 -20.768 1.00 88.81 534 GLY A O 1
ATOM 4164 N N . PHE A 1 535 ? 8.769 -4.695 -21.492 1.00 86.25 535 PHE A N 1
ATOM 4165 C CA . PHE A 1 535 ? 8.269 -3.543 -20.732 1.00 86.25 535 PHE A CA 1
ATOM 4166 C C . PHE A 1 535 ? 8.074 -3.795 -19.224 1.00 86.25 535 PHE A C 1
ATOM 4168 O O . PHE A 1 535 ? 7.947 -2.841 -18.455 1.00 86.25 535 PHE A O 1
ATOM 4175 N N . GLY A 1 536 ? 8.171 -5.047 -18.766 1.00 83.88 536 GLY A N 1
ATOM 4176 C CA . GLY A 1 536 ? 8.012 -5.412 -17.353 1.00 83.88 536 GLY A CA 1
ATOM 4177 C C . GLY A 1 536 ? 6.574 -5.241 -16.842 1.00 83.88 536 GLY A C 1
ATOM 4178 O O . GLY A 1 536 ? 5.692 -4.773 -17.558 1.00 83.88 536 GLY A O 1
ATOM 4179 N N . LEU A 1 537 ? 6.324 -5.640 -15.591 1.00 75.31 537 LEU A N 1
ATOM 4180 C CA . LEU A 1 537 ? 4.983 -5.586 -14.987 1.00 75.31 537 LEU A CA 1
ATOM 4181 C C . LEU A 1 537 ? 4.512 -4.155 -14.683 1.00 75.31 537 LEU A C 1
ATOM 4183 O O . LEU A 1 537 ? 3.312 -3.904 -14.643 1.00 75.31 537 LEU A O 1
ATOM 4187 N N . GLU A 1 538 ? 5.431 -3.207 -14.489 1.00 70.31 538 GLU A N 1
ATOM 4188 C CA . GLU A 1 538 ? 5.098 -1.810 -14.174 1.00 70.31 538 GLU A CA 1
ATOM 4189 C C . GLU A 1 538 ? 4.298 -1.137 -15.294 1.00 70.31 538 GLU A C 1
ATOM 4191 O O . GLU A 1 538 ? 3.306 -0.462 -15.033 1.00 70.31 538 GLU A O 1
ATOM 4196 N N . MET A 1 539 ? 4.660 -1.392 -16.552 1.00 76.06 539 MET A N 1
ATOM 4197 C CA . MET A 1 539 ? 3.921 -0.869 -17.704 1.00 76.06 539 MET A CA 1
ATOM 4198 C C . MET A 1 539 ? 2.533 -1.497 -17.849 1.00 76.06 539 MET A C 1
ATOM 4200 O O . MET A 1 539 ? 1.600 -0.827 -18.285 1.00 76.06 539 MET A O 1
ATOM 4204 N N . VAL A 1 540 ? 2.369 -2.755 -17.428 1.00 71.25 540 VAL A N 1
ATOM 4205 C CA . VAL A 1 540 ? 1.052 -3.409 -17.361 1.00 71.25 540 VAL A CA 1
ATOM 4206 C C . VAL A 1 540 ? 0.179 -2.741 -16.291 1.00 71.25 540 VAL A C 1
ATOM 4208 O O . VAL A 1 540 ? -1.004 -2.516 -16.519 1.00 71.25 540 VAL A O 1
ATOM 4211 N N . LYS A 1 541 ? 0.759 -2.327 -15.157 1.00 69.12 541 LYS A N 1
ATOM 4212 C CA . LYS A 1 541 ? 0.036 -1.570 -14.119 1.00 69.12 541 LYS A CA 1
ATOM 4213 C C . LYS A 1 541 ? -0.334 -0.154 -14.574 1.00 69.12 541 LYS A C 1
ATOM 4215 O O . LYS A 1 541 ? -1.462 0.280 -14.351 1.00 69.12 541 LYS A O 1
ATOM 4220 N N . ALA A 1 542 ? 0.573 0.547 -15.260 1.00 68.75 542 ALA A N 1
ATOM 4221 C CA . ALA A 1 542 ? 0.282 1.857 -15.855 1.00 68.75 542 ALA A CA 1
ATOM 4222 C C . ALA A 1 542 ? -0.878 1.774 -16.866 1.00 68.75 542 ALA A C 1
ATOM 4224 O O . ALA A 1 542 ? -1.700 2.684 -16.975 1.00 68.75 542 ALA A O 1
ATOM 4225 N N . PHE A 1 543 ? -0.998 0.643 -17.563 1.00 70.38 543 PHE A N 1
ATOM 4226 C CA . PHE A 1 543 ? -2.103 0.370 -18.474 1.00 70.38 543 PHE A CA 1
ATOM 4227 C C . PHE A 1 543 ? -3.459 0.234 -17.767 1.00 70.38 543 PHE A C 1
ATOM 4229 O O . PHE A 1 543 ? -4.458 0.765 -18.259 1.00 70.38 543 PHE A O 1
ATOM 4236 N N . ASP A 1 544 ? -3.507 -0.413 -16.598 1.00 67.50 544 ASP A N 1
ATOM 4237 C CA . ASP A 1 544 ? -4.733 -0.512 -15.794 1.00 67.50 544 ASP A CA 1
ATOM 4238 C C . ASP A 1 544 ? -5.220 0.863 -15.319 1.00 67.50 544 ASP A C 1
ATOM 4240 O O . ASP A 1 544 ? -6.424 1.132 -15.319 1.00 67.50 544 ASP A O 1
ATOM 4244 N N . GLN A 1 545 ? -4.297 1.775 -15.005 1.00 66.44 545 GLN A N 1
ATOM 4245 C CA . GLN A 1 545 ? -4.635 3.166 -14.699 1.00 66.44 545 GLN A CA 1
ATOM 4246 C C . GLN A 1 545 ? -5.190 3.886 -15.942 1.00 66.44 545 GLN A C 1
ATOM 4248 O O . GLN A 1 545 ? -6.248 4.517 -15.874 1.00 66.44 545 GLN A O 1
ATOM 4253 N N . PHE A 1 546 ? -4.561 3.704 -17.110 1.00 64.31 546 PHE A N 1
ATOM 4254 C CA . PHE A 1 546 ? -4.997 4.288 -18.390 1.00 64.31 546 PHE A CA 1
ATOM 4255 C C . PHE A 1 546 ? -6.376 3.776 -18.857 1.00 64.31 546 PHE A C 1
ATOM 4257 O O . PHE A 1 546 ? -7.136 4.487 -19.524 1.00 64.31 546 PHE A O 1
ATOM 4264 N N . ARG A 1 547 ? -6.741 2.543 -18.478 1.00 65.12 547 ARG A N 1
ATOM 4265 C CA . ARG A 1 547 ? -8.037 1.915 -18.784 1.00 65.12 547 ARG A CA 1
ATOM 4266 C C . ARG A 1 547 ? -9.212 2.735 -18.256 1.00 65.12 547 ARG A C 1
ATOM 4268 O O . ARG A 1 547 ? -10.195 2.895 -18.982 1.00 65.12 547 ARG A O 1
ATOM 4275 N N . SER A 1 548 ? -9.086 3.274 -17.041 1.00 57.34 548 SER A N 1
ATOM 4276 C CA . SER A 1 548 ? -10.118 4.098 -16.396 1.00 57.34 548 SER A CA 1
ATOM 4277 C C . SER A 1 548 ? -10.412 5.389 -17.175 1.00 57.34 548 SER A C 1
ATOM 4279 O O . SER A 1 548 ? -11.561 5.813 -17.259 1.00 57.34 548 SER A O 1
ATOM 4281 N N . PHE A 1 549 ? -9.402 5.949 -17.847 1.00 53.25 549 PHE A N 1
ATOM 4282 C CA . PHE A 1 549 ? -9.504 7.202 -18.598 1.00 53.25 549 PHE A CA 1
ATOM 4283 C C . PHE A 1 549 ? -10.034 7.022 -20.024 1.00 53.25 549 PHE A C 1
ATOM 4285 O O . PHE A 1 549 ? -10.722 7.889 -20.549 1.00 53.25 549 PHE A O 1
ATOM 4292 N N . SER A 1 550 ? -9.785 5.872 -20.657 1.00 49.19 550 SER A N 1
ATOM 4293 C CA . SER A 1 550 ? -10.340 5.572 -21.990 1.00 49.19 550 SER A CA 1
ATOM 4294 C C . SER A 1 550 ? -11.867 5.409 -22.014 1.00 49.19 550 SER A C 1
ATOM 4296 O O . SER A 1 550 ? -12.466 5.370 -23.084 1.00 49.19 550 SER A O 1
ATOM 4298 N N . GLN A 1 551 ? -12.504 5.319 -20.841 1.00 49.78 551 GLN A N 1
ATOM 4299 C CA . GLN A 1 551 ? -13.959 5.418 -20.704 1.00 49.78 551 GLN A CA 1
ATOM 4300 C C . GLN A 1 551 ? -14.456 6.878 -20.749 1.00 49.78 551 GLN A C 1
ATOM 4302 O O . GLN A 1 551 ? -15.651 7.098 -20.906 1.00 49.78 551 GLN A O 1
ATOM 4307 N N . ILE A 1 552 ? -13.552 7.862 -20.645 1.00 41.75 552 ILE A N 1
ATOM 4308 C CA . ILE A 1 552 ? -13.842 9.304 -20.543 1.00 41.75 552 ILE A CA 1
ATOM 4309 C C . ILE A 1 552 ? -13.717 10.020 -21.905 1.00 41.75 552 ILE A C 1
ATOM 4311 O O . ILE A 1 552 ? -14.149 11.161 -22.052 1.00 41.75 552 ILE A O 1
ATOM 4315 N N . THR A 1 553 ? -13.169 9.389 -22.948 1.00 43.88 553 THR A N 1
ATOM 4316 C CA . THR A 1 553 ? -12.875 10.087 -24.211 1.00 43.88 553 THR A CA 1
ATOM 4317 C C . THR A 1 553 ? -14.096 10.273 -25.116 1.00 43.88 553 THR A C 1
ATOM 4319 O O . THR A 1 553 ? -14.275 9.561 -26.098 1.00 43.88 553 THR A O 1
ATOM 4322 N N . GLU A 1 554 ? -14.858 11.328 -24.831 1.00 39.09 554 GLU A N 1
ATOM 4323 C CA . GLU A 1 554 ? -15.577 12.150 -25.815 1.00 39.09 554 GLU A CA 1
ATOM 4324 C C . GLU A 1 554 ? -14.694 13.348 -26.248 1.00 39.09 554 GLU A C 1
ATOM 4326 O O . GLU A 1 554 ? -15.156 14.462 -26.488 1.00 39.09 554 GLU A O 1
ATOM 4331 N N . ILE A 1 555 ? -13.372 13.148 -26.325 1.00 45.75 555 ILE A N 1
ATOM 4332 C CA . ILE A 1 555 ? -12.452 14.159 -26.855 1.00 45.75 555 ILE A CA 1
ATOM 4333 C C . ILE A 1 555 ? -12.537 14.080 -28.382 1.00 45.75 555 ILE A C 1
ATOM 4335 O O . ILE A 1 555 ? -12.020 13.144 -28.992 1.00 45.75 555 ILE A O 1
ATOM 4339 N N . LYS A 1 556 ? -13.211 15.054 -29.010 1.00 41.44 556 LYS A N 1
ATOM 4340 C CA . LYS A 1 556 ? -13.215 15.242 -30.471 1.00 41.44 556 LYS A CA 1
ATOM 4341 C C . LYS A 1 556 ? -11.794 15.550 -30.953 1.00 41.44 556 LYS A C 1
ATOM 4343 O O . LYS A 1 556 ? -11.402 16.713 -31.034 1.00 41.44 556 LYS A O 1
ATOM 4348 N N . VAL A 1 557 ? -11.025 14.518 -31.282 1.00 44.75 557 VAL A N 1
ATOM 4349 C CA . VAL A 1 557 ? -9.743 14.674 -31.975 1.00 44.75 557 VAL A CA 1
ATOM 4350 C C . VAL A 1 557 ? -10.035 15.147 -33.396 1.00 44.75 557 VAL A C 1
ATOM 4352 O O . VAL A 1 557 ? -10.720 14.470 -34.161 1.00 44.75 557 VAL A O 1
ATOM 4355 N N . ARG A 1 558 ? -9.593 16.365 -33.724 1.00 43.91 558 ARG A N 1
ATOM 4356 C CA . ARG A 1 558 ? -9.726 16.938 -35.068 1.00 43.91 558 ARG A CA 1
ATOM 4357 C C . ARG A 1 558 ? -8.835 16.158 -36.038 1.00 43.91 558 ARG A C 1
ATOM 4359 O O . ARG A 1 558 ? -7.691 15.867 -35.707 1.00 43.91 558 ARG A O 1
ATOM 4366 N N . ASN A 1 559 ? -9.370 15.863 -37.225 1.00 45.16 559 ASN A N 1
ATOM 4367 C CA . ASN A 1 559 ? -8.655 15.253 -38.348 1.00 45.16 559 ASN A CA 1
ATOM 4368 C C . ASN A 1 559 ? -7.380 16.048 -38.652 1.00 45.16 559 ASN A C 1
ATOM 4370 O O . ASN A 1 559 ? -7.447 17.140 -39.212 1.00 45.16 559 ASN A O 1
ATOM 4374 N N . SER A 1 560 ? -6.232 15.510 -38.260 1.00 44.31 560 SER A N 1
ATOM 4375 C CA . SER A 1 560 ? -4.923 16.078 -38.543 1.00 44.31 560 SER A CA 1
ATOM 4376 C C . SER A 1 560 ? -4.281 15.285 -39.693 1.00 44.31 560 SER A C 1
ATOM 4378 O O . SER A 1 560 ? -4.420 14.062 -39.762 1.00 44.31 560 SER A O 1
ATOM 4380 N N . ALA A 1 561 ? -3.592 15.967 -40.620 1.00 40.94 561 ALA A N 1
ATOM 4381 C CA . ALA A 1 561 ? -2.916 15.390 -41.804 1.00 40.94 561 ALA A CA 1
ATOM 4382 C C . ALA A 1 561 ? -1.961 14.208 -41.481 1.00 40.94 561 ALA A C 1
ATOM 4384 O O . ALA A 1 561 ? -1.655 13.354 -42.308 1.00 40.94 561 ALA A O 1
ATOM 4385 N N . VAL A 1 562 ? -1.580 14.127 -40.217 1.00 44.19 562 VAL A N 1
ATOM 4386 C CA . VAL A 1 562 ? -0.847 13.097 -39.469 1.00 44.19 562 VAL A CA 1
ATOM 4387 C C . VAL A 1 562 ? -1.442 11.703 -39.593 1.00 44.19 562 VAL A C 1
ATOM 4389 O O . VAL A 1 562 ? -0.709 10.734 -39.772 1.00 44.19 562 VAL A O 1
ATOM 4392 N N . VAL A 1 563 ? -2.774 11.597 -39.507 1.00 42.69 563 VAL A N 1
ATOM 4393 C CA . VAL A 1 563 ? -3.487 10.316 -39.596 1.00 42.69 563 VAL A CA 1
ATOM 4394 C C . VAL A 1 563 ? -3.275 9.695 -40.974 1.00 42.69 563 VAL A C 1
ATOM 4396 O O . VAL A 1 563 ? -3.109 8.483 -41.079 1.00 42.69 563 VAL A O 1
ATOM 4399 N N . LEU A 1 564 ? -3.201 10.531 -42.013 1.00 42.16 564 LEU A N 1
ATOM 4400 C CA . LEU A 1 564 ? -2.952 10.101 -43.385 1.00 42.16 564 LEU A CA 1
ATOM 4401 C C . LEU A 1 564 ? -1.485 9.686 -43.593 1.00 42.16 564 LEU A C 1
ATOM 4403 O O . LEU A 1 564 ? -1.244 8.666 -44.226 1.00 42.16 564 LEU A O 1
ATOM 4407 N N . HIS A 1 565 ? -0.513 10.396 -43.007 1.00 48.47 565 HIS A N 1
ATOM 4408 C CA . HIS A 1 565 ? 0.912 10.037 -43.108 1.00 48.47 565 HIS A CA 1
ATOM 4409 C C . HIS A 1 565 ? 1.291 8.772 -42.325 1.00 48.47 565 HIS A C 1
ATOM 4411 O O . HIS A 1 565 ? 2.040 7.941 -42.834 1.00 48.47 565 HIS A O 1
ATOM 4417 N N . TRP A 1 566 ? 0.759 8.575 -41.116 1.00 44.91 566 TRP A N 1
ATOM 4418 C CA . TRP A 1 566 ? 0.960 7.322 -40.379 1.00 44.91 566 TRP A CA 1
ATOM 4419 C C . TRP A 1 566 ? 0.276 6.143 -41.070 1.00 44.91 566 TRP A C 1
ATOM 4421 O O . TRP A 1 566 ? 0.873 5.073 -41.151 1.00 44.91 566 TRP A O 1
ATOM 4431 N N . ALA A 1 567 ? -0.937 6.330 -41.607 1.00 48.22 567 ALA A N 1
ATOM 4432 C CA . ALA A 1 567 ? -1.598 5.306 -42.414 1.00 48.22 567 ALA A CA 1
ATOM 4433 C C . ALA A 1 567 ? -0.762 4.951 -43.653 1.00 48.22 567 ALA A C 1
ATOM 4435 O O . ALA A 1 567 ? -0.566 3.772 -43.923 1.00 48.22 567 ALA A O 1
ATOM 4436 N N . GLU A 1 568 ? -0.190 5.944 -44.339 1.00 47.31 568 GLU A N 1
ATOM 4437 C CA . GLU A 1 568 ? 0.692 5.742 -45.491 1.00 47.31 568 GLU A CA 1
ATOM 4438 C C . GLU A 1 568 ? 1.987 5.002 -45.116 1.00 47.31 568 GLU A C 1
ATOM 4440 O O . GLU A 1 568 ? 2.403 4.098 -45.833 1.00 47.31 568 GLU A O 1
ATOM 4445 N N . VAL A 1 569 ? 2.620 5.335 -43.987 1.00 48.22 569 VAL A N 1
ATOM 4446 C CA . VAL A 1 569 ? 3.840 4.662 -43.510 1.00 48.22 569 VAL A CA 1
ATOM 4447 C C . VAL A 1 569 ? 3.552 3.227 -43.065 1.00 48.22 569 VAL A C 1
ATOM 4449 O O . VAL A 1 569 ? 4.279 2.316 -43.455 1.00 48.22 569 VAL A O 1
ATOM 4452 N N . ILE A 1 570 ? 2.476 2.998 -42.309 1.00 46.53 570 ILE A N 1
ATOM 4453 C CA . ILE A 1 570 ? 2.053 1.657 -41.876 1.00 46.53 570 ILE A CA 1
ATOM 4454 C C . ILE A 1 570 ? 1.662 0.796 -43.088 1.00 46.53 570 ILE A C 1
ATOM 4456 O O . ILE A 1 570 ? 2.042 -0.372 -43.152 1.00 46.53 570 ILE A O 1
ATOM 4460 N N . GLN A 1 571 ? 0.971 1.369 -44.079 1.00 50.66 571 GLN A N 1
ATOM 4461 C CA . GLN A 1 571 ? 0.622 0.677 -45.324 1.00 50.66 571 GLN A CA 1
ATOM 4462 C C . GLN A 1 571 ? 1.859 0.368 -46.177 1.00 50.66 571 GLN A C 1
ATOM 4464 O O . GLN A 1 571 ? 2.014 -0.769 -46.616 1.00 50.66 571 GLN A O 1
ATOM 4469 N N . LYS A 1 572 ? 2.782 1.326 -46.354 1.00 49.72 572 LYS A N 1
ATOM 4470 C CA . LYS A 1 572 ? 4.030 1.118 -47.113 1.00 49.72 572 LYS A CA 1
ATOM 4471 C C . LYS A 1 572 ? 4.936 0.064 -46.474 1.00 49.72 572 LYS A C 1
ATOM 4473 O O . LYS A 1 572 ? 5.477 -0.772 -47.194 1.00 49.72 572 LYS A O 1
ATOM 4478 N N . SER A 1 573 ? 5.037 0.060 -45.143 1.00 43.56 573 SER A N 1
ATOM 4479 C CA . SER A 1 573 ? 5.822 -0.925 -44.378 1.00 43.56 573 SER A CA 1
ATOM 4480 C C . SER A 1 573 ? 5.249 -2.346 -44.486 1.00 43.56 573 SER A C 1
ATOM 4482 O O . SER A 1 573 ? 6.005 -3.312 -44.448 1.00 43.56 573 SER A O 1
ATOM 4484 N N . GLY A 1 574 ? 3.926 -2.487 -44.648 1.00 40.03 574 GLY A N 1
ATOM 4485 C CA . GLY A 1 574 ? 3.276 -3.777 -44.910 1.00 40.03 574 GLY A CA 1
ATOM 4486 C C . GLY A 1 574 ? 3.499 -4.285 -46.340 1.00 40.03 574 GLY A C 1
ATOM 4487 O O . GLY A 1 574 ? 3.752 -5.469 -46.537 1.00 40.03 574 GLY A O 1
ATOM 4488 N N . THR A 1 575 ? 3.482 -3.392 -47.337 1.00 41.50 575 THR A N 1
ATOM 4489 C CA . THR A 1 575 ? 3.653 -3.751 -48.761 1.00 41.50 575 THR A CA 1
ATOM 4490 C C . THR A 1 575 ? 5.106 -3.967 -49.196 1.00 41.50 575 THR A C 1
ATOM 4492 O O . THR A 1 575 ? 5.362 -4.734 -50.117 1.00 41.50 575 THR A O 1
ATOM 4495 N N . ALA A 1 576 ? 6.090 -3.339 -48.542 1.00 39.81 576 ALA A N 1
ATOM 4496 C CA . ALA A 1 576 ? 7.510 -3.550 -48.861 1.00 39.81 576 ALA A CA 1
ATOM 4497 C C . ALA A 1 576 ? 8.010 -4.963 -48.483 1.00 39.81 576 ALA A C 1
ATOM 4499 O O . ALA A 1 576 ? 9.046 -5.411 -48.968 1.00 39.81 576 ALA A O 1
ATOM 4500 N N . LEU A 1 577 ? 7.245 -5.686 -47.655 1.00 38.78 577 LEU A N 1
ATOM 4501 C CA . LEU A 1 577 ? 7.494 -7.075 -47.255 1.00 38.78 577 LEU A CA 1
ATOM 4502 C C . LEU A 1 577 ? 6.595 -8.090 -47.994 1.00 38.78 577 LEU A C 1
ATOM 4504 O O . LEU A 1 577 ? 6.697 -9.287 -47.732 1.00 38.78 577 LEU A O 1
ATOM 4508 N N . GLY A 1 578 ? 5.763 -7.634 -48.938 1.00 41.34 578 GLY A N 1
ATOM 4509 C CA . GLY A 1 578 ? 4.901 -8.473 -49.772 1.00 41.34 578 GLY A CA 1
ATOM 4510 C C . GLY A 1 578 ? 4.165 -7.664 -50.849 1.00 41.34 578 GLY A C 1
ATOM 4511 O O . GLY A 1 578 ? 3.225 -6.946 -50.529 1.00 41.34 578 GLY A O 1
ATOM 4512 N N . ASP A 1 579 ? 4.622 -7.822 -52.097 1.00 39.69 579 ASP A N 1
ATOM 4513 C CA . ASP A 1 579 ? 4.085 -7.389 -53.405 1.00 39.69 579 ASP A CA 1
ATOM 4514 C C . ASP A 1 579 ? 3.488 -5.970 -53.592 1.00 39.69 579 ASP A C 1
ATOM 4516 O O . ASP A 1 579 ? 2.502 -5.540 -52.996 1.00 39.69 579 ASP A O 1
ATOM 4520 N N . SER A 1 580 ? 4.059 -5.253 -54.566 1.00 37.28 580 SER A N 1
ATOM 4521 C CA . SER A 1 580 ? 3.788 -3.854 -54.906 1.00 37.28 580 SER A CA 1
ATOM 4522 C C . SER A 1 580 ? 2.758 -3.702 -56.035 1.00 37.28 580 SER A C 1
ATOM 4524 O O . SER A 1 580 ? 3.135 -3.899 -57.186 1.00 37.28 580 SER A O 1
ATOM 4526 N N . ASN A 1 581 ? 1.496 -3.316 -55.758 1.00 41.78 581 ASN A N 1
ATOM 4527 C CA . ASN A 1 581 ? 0.597 -2.713 -56.779 1.00 41.78 581 ASN A CA 1
ATOM 4528 C C . ASN A 1 581 ? -0.730 -2.081 -56.267 1.00 41.78 581 ASN A C 1
ATOM 4530 O O . ASN A 1 581 ? -1.748 -2.141 -56.950 1.00 41.78 581 ASN A O 1
ATOM 4534 N N . PHE A 1 582 ? -0.768 -1.434 -55.091 1.00 39.09 582 PHE A N 1
ATOM 4535 C CA . PHE A 1 582 ? -2.045 -0.928 -54.530 1.00 39.09 582 PHE A CA 1
ATOM 4536 C C . PHE A 1 582 ? -2.287 0.594 -54.648 1.00 39.09 582 PHE A C 1
ATOM 4538 O O . PHE A 1 582 ? -3.432 1.039 -54.735 1.00 39.09 582 PHE A O 1
ATOM 4545 N N . LEU A 1 583 ? -1.238 1.426 -54.722 1.00 36.53 583 LEU A N 1
ATOM 4546 C CA . LEU A 1 583 ? -1.376 2.897 -54.693 1.00 36.53 583 LEU A CA 1
ATOM 4547 C C . LEU A 1 583 ? -2.102 3.512 -55.907 1.00 36.53 583 LEU A C 1
ATOM 4549 O O . LEU A 1 583 ? -2.491 4.674 -55.848 1.00 36.53 583 LEU A O 1
ATOM 4553 N N . GLN A 1 584 ? -2.340 2.758 -56.984 1.00 41.91 584 GLN A N 1
ATOM 4554 C CA . GLN A 1 584 ? -3.088 3.250 -58.149 1.00 41.91 584 GLN A CA 1
ATOM 4555 C C . GLN A 1 584 ? -4.621 3.148 -58.014 1.00 41.91 584 GLN A C 1
ATOM 4557 O O . GLN A 1 584 ? -5.321 3.686 -58.866 1.00 41.91 584 GLN A O 1
ATOM 4562 N N . GLN A 1 585 ? -5.171 2.515 -56.966 1.00 40.94 585 GLN A N 1
ATOM 4563 C CA . GLN A 1 585 ? -6.618 2.231 -56.880 1.00 40.94 585 GLN A CA 1
ATOM 4564 C C . GLN A 1 585 ? -7.395 3.011 -55.802 1.00 40.94 585 GLN A C 1
ATOM 4566 O O . GLN A 1 585 ? -8.621 2.937 -55.778 1.00 40.94 585 GLN A O 1
ATOM 4571 N N . SER A 1 586 ? -6.743 3.781 -54.921 1.00 40.50 586 SER A N 1
ATOM 4572 C CA . SER A 1 586 ? -7.417 4.373 -53.748 1.00 40.50 586 SER A CA 1
ATOM 4573 C C . SER A 1 586 ? -8.187 5.678 -54.003 1.00 40.50 586 SER A C 1
ATOM 4575 O O . SER A 1 586 ? -8.938 6.103 -53.130 1.00 40.50 586 SER A O 1
ATOM 4577 N N . GLY A 1 587 ? -8.053 6.310 -55.174 1.00 37.44 587 GLY A N 1
ATOM 4578 C CA . GLY A 1 587 ? -8.931 7.407 -55.615 1.00 37.44 587 GLY A CA 1
ATOM 4579 C C . GLY A 1 587 ? -8.938 8.689 -54.764 1.00 37.44 587 GLY A C 1
ATOM 4580 O O . GLY A 1 587 ? -9.789 9.541 -54.995 1.00 37.44 587 GLY A O 1
ATOM 4581 N N . ILE A 1 588 ? -8.021 8.861 -53.805 1.00 41.19 588 ILE A N 1
ATOM 4582 C CA . ILE A 1 588 ? -7.922 10.096 -53.011 1.00 41.19 588 ILE A CA 1
ATOM 4583 C C . ILE A 1 588 ? -7.109 11.115 -53.811 1.00 41.19 588 ILE A C 1
ATOM 4585 O O . ILE A 1 588 ? -5.891 10.992 -53.956 1.00 41.19 588 ILE A O 1
ATOM 4589 N N . GLY A 1 589 ? -7.801 12.103 -54.377 1.00 45.28 589 GLY A N 1
ATOM 4590 C CA . GLY A 1 589 ? -7.196 13.137 -55.208 1.00 45.28 589 GLY A CA 1
ATOM 4591 C C . GLY A 1 589 ? -6.543 14.245 -54.381 1.00 45.28 589 GLY A C 1
ATOM 4592 O O . GLY A 1 589 ? -6.968 14.555 -53.268 1.00 45.28 589 GLY A O 1
ATOM 4593 N N . LYS A 1 590 ? -5.541 14.913 -54.967 1.00 38.97 590 LYS A N 1
ATOM 4594 C CA . LYS A 1 590 ? -4.908 16.135 -54.423 1.00 38.97 590 LYS A CA 1
ATOM 4595 C C . LYS A 1 590 ? -5.929 17.198 -53.984 1.00 38.97 590 LYS A C 1
ATOM 4597 O O . LYS A 1 590 ? -5.673 17.939 -53.038 1.00 38.97 590 LYS A O 1
ATOM 4602 N N . ASP A 1 591 ? -7.089 17.237 -54.631 1.00 40.59 591 ASP A N 1
ATOM 4603 C CA . ASP A 1 591 ? -8.154 18.203 -54.357 1.00 40.59 591 ASP A CA 1
ATOM 4604 C C . ASP A 1 591 ? -8.843 17.987 -53.001 1.00 40.59 591 ASP A C 1
ATOM 4606 O O . ASP A 1 591 ? -9.322 18.950 -52.397 1.00 40.59 591 ASP A O 1
ATOM 4610 N N . ASP A 1 592 ? -8.850 16.759 -52.472 1.00 42.28 592 ASP A N 1
ATOM 4611 C CA . ASP A 1 592 ? -9.414 16.469 -51.148 1.00 42.28 592 ASP A CA 1
ATOM 4612 C C . ASP A 1 592 ? -8.489 16.958 -50.027 1.00 42.28 592 ASP A C 1
ATOM 4614 O O . ASP A 1 592 ? -8.956 17.445 -48.997 1.00 42.28 592 ASP A O 1
ATOM 4618 N N . VAL A 1 593 ? -7.175 16.939 -50.266 1.00 40.03 593 VAL A N 1
ATOM 4619 C CA . VAL A 1 593 ? -6.166 17.502 -49.356 1.00 40.03 593 VAL A CA 1
ATOM 4620 C C . VAL A 1 593 ? -6.270 19.031 -49.321 1.00 40.03 593 VAL A C 1
ATOM 4622 O O . VAL A 1 593 ? -6.290 19.628 -48.246 1.00 40.03 593 VAL A O 1
ATOM 4625 N N . ILE A 1 594 ? -6.443 19.668 -50.484 1.00 43.22 594 ILE A N 1
ATOM 4626 C CA . ILE A 1 594 ? -6.577 21.130 -50.607 1.00 43.22 594 ILE A CA 1
ATOM 4627 C C . ILE A 1 594 ? -7.879 21.639 -49.961 1.00 43.22 594 ILE A C 1
ATOM 4629 O O . ILE A 1 594 ? -7.900 22.717 -49.361 1.00 43.22 594 ILE A O 1
ATOM 4633 N N . LYS A 1 595 ? -8.979 20.877 -50.035 1.00 42.78 595 LYS A N 1
ATOM 4634 C CA . LYS A 1 595 ? -10.239 21.229 -49.352 1.00 42.78 595 LYS A CA 1
ATOM 4635 C C . LYS A 1 595 ? -10.095 21.231 -47.831 1.00 42.78 595 LYS A C 1
ATOM 4637 O O . LYS A 1 595 ? -10.622 22.130 -47.181 1.00 42.78 595 LYS A O 1
ATOM 4642 N N . VAL A 1 596 ? -9.366 20.266 -47.275 1.00 41.88 596 VAL A N 1
ATOM 4643 C CA . VAL A 1 596 ? -9.119 20.179 -45.828 1.00 41.88 596 VAL A CA 1
ATOM 4644 C C . VAL A 1 596 ? -8.244 21.341 -45.349 1.00 41.88 596 VAL A C 1
ATOM 4646 O O . VAL A 1 596 ? -8.564 21.964 -44.337 1.00 41.88 596 VAL A O 1
ATOM 4649 N N . ASP A 1 597 ? -7.209 21.700 -46.108 1.00 39.09 597 ASP A N 1
ATOM 4650 C CA . ASP A 1 597 ? -6.299 22.799 -45.761 1.00 39.09 597 ASP A CA 1
ATOM 4651 C C . ASP A 1 597 ? -6.998 24.173 -45.776 1.00 39.09 597 ASP A C 1
ATOM 4653 O O . ASP A 1 597 ? -6.831 24.996 -44.869 1.00 39.09 597 ASP A O 1
ATOM 4657 N N . ASN A 1 598 ? -7.883 24.397 -46.753 1.00 43.38 598 ASN A N 1
ATOM 4658 C CA . ASN A 1 598 ? -8.682 25.622 -46.839 1.00 43.38 598 ASN A CA 1
ATOM 4659 C C . ASN A 1 598 ? -9.700 25.752 -45.690 1.00 43.38 598 ASN A C 1
ATOM 4661 O O . ASN A 1 598 ? -9.916 26.852 -45.168 1.00 43.38 598 ASN A O 1
ATOM 4665 N N . GLU A 1 599 ? -10.300 24.642 -45.254 1.00 40.62 599 GLU A N 1
ATOM 4666 C CA . GLU A 1 599 ? -11.223 24.613 -44.112 1.00 40.62 599 GLU A CA 1
ATOM 4667 C C . GLU A 1 599 ? -10.480 24.929 -42.794 1.00 40.62 599 GLU A C 1
ATOM 4669 O O . GLU A 1 599 ? -10.975 25.690 -41.953 1.00 40.62 599 GLU A O 1
ATOM 4674 N N . ILE A 1 600 ? -9.244 24.431 -42.645 1.00 40.28 600 ILE A N 1
ATOM 4675 C CA . ILE A 1 600 ? -8.349 24.721 -41.511 1.00 40.28 600 ILE A CA 1
ATOM 4676 C C . ILE A 1 600 ? -7.963 26.207 -41.481 1.00 40.28 600 ILE A C 1
ATOM 4678 O O . ILE A 1 600 ? -8.061 26.848 -40.425 1.00 40.28 600 ILE A O 1
ATOM 4682 N N . GLY A 1 601 ? -7.594 26.790 -42.626 1.00 41.62 601 GLY A N 1
ATOM 4683 C CA . GLY A 1 601 ? -7.286 28.219 -42.736 1.00 41.62 601 GLY A CA 1
ATOM 4684 C C . GLY A 1 601 ? -8.464 29.103 -42.314 1.00 41.62 601 GLY A C 1
ATOM 4685 O O . GLY A 1 601 ? -8.316 30.021 -41.501 1.00 41.62 601 GLY A O 1
ATOM 4686 N N . ARG A 1 602 ? -9.675 28.771 -42.777 1.00 43.69 602 ARG A N 1
ATOM 4687 C CA . ARG A 1 602 ? -10.903 29.531 -42.491 1.00 43.69 602 ARG A CA 1
ATOM 4688 C C . ARG A 1 602 ? -11.310 29.484 -41.012 1.00 43.69 602 ARG A C 1
ATOM 4690 O O . ARG A 1 602 ? -11.802 30.478 -40.469 1.00 43.69 602 ARG A O 1
ATOM 4697 N N . LEU A 1 603 ? -11.081 28.353 -40.343 1.00 37.22 603 LEU A N 1
ATOM 4698 C CA . LEU A 1 603 ? -11.368 28.166 -38.915 1.00 37.22 603 LEU A CA 1
ATOM 4699 C C . LEU A 1 603 ? -10.317 28.825 -38.009 1.00 37.22 603 LEU A C 1
ATOM 4701 O O . LEU A 1 603 ? -10.666 29.364 -36.956 1.00 37.22 603 LEU A O 1
ATOM 4705 N N . THR A 1 604 ? -9.056 28.861 -38.442 1.00 39.72 604 THR A N 1
ATOM 4706 C CA . THR A 1 604 ? -7.958 29.527 -37.722 1.00 39.72 604 THR A CA 1
ATOM 4707 C C . THR A 1 604 ? -8.146 31.049 -37.695 1.00 39.72 604 THR A C 1
ATOM 4709 O O . THR A 1 604 ? -7.965 31.680 -36.651 1.00 39.72 604 THR A O 1
ATOM 4712 N N . SER A 1 605 ? -8.625 31.642 -38.794 1.00 41.81 605 SER A N 1
ATOM 4713 C CA . SER A 1 605 ? -8.963 33.073 -38.857 1.00 41.81 605 SER A CA 1
ATOM 4714 C C . SER A 1 605 ? -10.158 33.458 -37.974 1.00 41.81 605 SER A C 1
ATOM 4716 O O . SER A 1 605 ? -10.184 34.551 -37.415 1.00 41.81 605 SER A O 1
ATOM 4718 N N . ARG A 1 606 ? -11.130 32.555 -37.777 1.00 37.41 606 ARG A N 1
ATOM 4719 C CA . ARG A 1 606 ? -12.262 32.775 -36.853 1.00 37.41 606 ARG A CA 1
ATOM 4720 C C . ARG A 1 606 ? -11.856 32.729 -35.378 1.00 37.41 606 ARG A C 1
ATOM 4722 O O . ARG A 1 606 ? -12.464 33.419 -34.567 1.00 37.41 606 ARG A O 1
ATOM 4729 N N . LEU A 1 607 ? -10.838 31.944 -35.030 1.00 35.69 607 LEU A N 1
ATOM 4730 C CA . LEU A 1 607 ? -10.338 31.837 -33.655 1.00 35.69 607 LEU A CA 1
ATOM 4731 C C . LEU A 1 607 ? -9.453 33.024 -33.257 1.00 35.69 607 LEU A C 1
ATOM 4733 O O . LEU A 1 607 ? -9.567 33.496 -32.128 1.00 35.69 607 LEU A O 1
ATOM 4737 N N . LYS A 1 608 ? -8.660 33.573 -34.190 1.00 39.84 608 LYS A N 1
ATOM 4738 C CA . LYS A 1 608 ? -7.881 34.807 -33.965 1.00 39.84 608 LYS A CA 1
ATOM 4739 C C . LYS A 1 608 ? -8.748 36.033 -33.653 1.00 39.84 608 LYS A C 1
ATOM 4741 O O . LYS A 1 608 ? -8.278 36.935 -32.973 1.00 39.84 608 LYS A O 1
ATOM 4746 N N . ASN A 1 609 ? -10.006 36.044 -34.093 1.00 38.16 609 ASN A N 1
ATOM 4747 C CA . ASN A 1 609 ? -10.924 37.164 -33.872 1.00 38.16 609 ASN A CA 1
ATOM 4748 C C . ASN A 1 609 ? -11.783 37.037 -32.599 1.00 38.16 609 ASN A C 1
ATOM 4750 O O . ASN A 1 609 ? -12.447 38.002 -32.240 1.00 38.16 609 ASN A O 1
ATOM 4754 N N . ASN A 1 610 ? -11.780 35.883 -31.916 1.00 36.28 610 ASN A N 1
ATOM 4755 C CA . ASN A 1 610 ? -12.697 35.605 -30.798 1.00 36.28 610 ASN A CA 1
ATOM 4756 C C . ASN A 1 610 ? -12.023 35.400 -29.431 1.00 36.28 610 ASN A C 1
ATOM 4758 O O . ASN A 1 610 ? -12.732 35.246 -28.440 1.00 36.28 610 ASN A O 1
ATOM 4762 N N . TYR A 1 611 ? -10.691 35.433 -29.339 1.00 36.94 611 TYR A N 1
ATOM 4763 C CA . TYR A 1 611 ? -9.991 35.360 -28.055 1.00 36.94 611 TYR A CA 1
ATOM 4764 C C . TYR A 1 611 ? -9.067 36.558 -27.858 1.00 36.94 611 TYR A C 1
ATOM 4766 O O . TYR A 1 611 ? -8.108 36.768 -28.596 1.00 36.94 611 TYR A O 1
ATOM 4774 N N . TRP A 1 612 ? -9.405 37.340 -26.834 1.00 31.59 612 TRP A N 1
ATOM 4775 C CA . TRP A 1 612 ? -8.622 38.440 -26.296 1.00 31.59 612 TRP A CA 1
ATOM 4776 C C . TRP A 1 612 ? -7.195 37.989 -25.962 1.00 31.59 612 TRP A C 1
ATOM 4778 O O . TRP A 1 612 ? -6.982 37.021 -25.232 1.00 31.59 612 TRP A O 1
ATOM 4788 N N . LEU A 1 613 ? -6.224 38.726 -26.495 1.00 32.44 613 LEU A N 1
ATOM 4789 C CA . LEU A 1 613 ? -4.815 38.653 -26.132 1.00 32.44 613 LEU A CA 1
ATOM 4790 C C . LEU A 1 613 ? -4.546 39.555 -24.908 1.00 32.44 613 LEU A C 1
ATOM 4792 O O . LEU A 1 613 ? -4.773 40.759 -24.986 1.00 32.44 613 LEU A O 1
ATOM 4796 N N . SER A 1 614 ? -3.940 38.965 -23.863 1.00 32.56 614 SER A N 1
ATOM 4797 C CA . SER A 1 614 ? -3.186 39.580 -22.735 1.00 32.56 614 SER A CA 1
ATOM 4798 C C . SER A 1 614 ? -3.964 40.196 -21.543 1.00 32.56 614 SER A C 1
ATOM 4800 O O . SER A 1 614 ? -5.060 40.705 -21.758 1.00 32.56 614 SER A O 1
ATOM 4802 N N . PRO A 1 615 ? -3.412 40.180 -20.291 1.00 37.78 615 PRO A N 1
ATOM 4803 C CA . PRO A 1 615 ? -1.978 40.305 -19.973 1.00 37.78 615 PRO A CA 1
ATOM 4804 C C . PRO A 1 615 ? -1.362 39.265 -19.008 1.00 37.78 615 PRO A C 1
ATOM 4806 O O . PRO A 1 615 ? -1.646 39.248 -17.816 1.00 37.78 615 PRO A O 1
ATOM 4809 N N . ILE A 1 616 ? -0.380 38.501 -19.509 1.00 30.70 616 ILE A N 1
ATOM 4810 C CA . ILE A 1 616 ? 0.810 38.076 -18.738 1.00 30.70 616 ILE A CA 1
ATOM 4811 C C . ILE A 1 616 ? 2.037 38.544 -19.531 1.00 30.70 616 ILE A C 1
ATOM 4813 O O . ILE A 1 616 ? 2.733 37.786 -20.202 1.00 30.70 616 ILE A O 1
ATOM 4817 N N . ARG A 1 617 ? 2.239 39.859 -19.513 1.00 31.33 617 ARG A N 1
ATOM 4818 C CA . ARG A 1 617 ? 3.449 40.549 -19.964 1.00 31.33 617 ARG A CA 1
ATOM 4819 C C . ARG A 1 617 ? 3.687 41.710 -18.996 1.00 31.33 617 ARG A C 1
ATOM 4821 O O . ARG A 1 617 ? 3.508 42.851 -19.382 1.00 31.33 617 ARG A O 1
ATOM 4828 N N . GLU A 1 618 ? 3.999 41.419 -17.729 1.00 33.25 618 GLU A N 1
ATOM 4829 C CA . GLU A 1 618 ? 4.476 42.463 -16.794 1.00 33.25 618 GLU A CA 1
ATOM 4830 C C . GLU A 1 618 ? 5.194 41.962 -15.518 1.00 33.25 618 GLU A C 1
ATOM 4832 O O . GLU A 1 618 ? 5.163 42.619 -14.488 1.00 33.25 618 GLU A O 1
ATOM 4837 N N . GLN A 1 619 ? 5.899 40.822 -15.555 1.00 29.94 619 GLN A N 1
ATOM 4838 C CA . GLN A 1 619 ? 6.819 40.436 -14.458 1.00 29.94 619 GLN A CA 1
ATOM 4839 C C . GLN A 1 619 ? 8.185 39.932 -14.946 1.00 29.94 619 GLN A C 1
ATOM 4841 O O . GLN A 1 619 ? 8.797 39.044 -14.364 1.00 29.94 619 GLN A O 1
ATOM 4846 N N . ALA A 1 620 ? 8.685 40.530 -16.023 1.00 32.19 620 ALA A N 1
ATOM 4847 C CA . ALA A 1 620 ? 10.085 40.414 -16.415 1.00 32.19 620 ALA A CA 1
ATOM 4848 C C . ALA A 1 620 ? 10.570 41.781 -16.909 1.00 32.19 620 ALA A C 1
ATOM 4850 O O . ALA A 1 620 ? 10.795 41.959 -18.101 1.00 32.19 620 ALA A O 1
ATOM 4851 N N . LEU A 1 621 ? 10.594 42.755 -15.992 1.00 34.09 621 LEU A N 1
ATOM 4852 C CA . LEU A 1 621 ? 11.359 44.010 -16.042 1.00 34.09 621 LEU A CA 1
ATOM 4853 C C . LEU A 1 621 ? 11.141 44.781 -14.721 1.00 34.09 621 LEU A C 1
ATOM 4855 O O . LEU A 1 621 ? 10.463 45.802 -14.706 1.00 34.09 621 LEU A O 1
ATOM 4859 N N . VAL A 1 622 ? 11.687 44.245 -13.621 1.00 32.31 622 VAL A N 1
ATOM 4860 C CA . VAL A 1 622 ? 12.262 44.967 -12.463 1.00 32.31 622 VAL A CA 1
ATOM 4861 C C . VAL A 1 622 ? 13.391 44.103 -11.922 1.00 32.31 622 VAL A C 1
ATOM 4863 O O . VAL A 1 622 ? 13.141 42.886 -11.758 1.00 32.31 622 VAL A O 1
#

Organism: NCBI:txid2024889

pLDDT: mean 80.7, std 20.98, range [28.67, 98.62]

Secondary structure (DSSP, 8-state):
-------GGGG--PPPPHHHHHHHHHHHHSTT--HHHHHHHHTT-HHHHHHHHHHHHHSGGGGTS--TT--HHHHHHHHHHHHHHHHHHHHHTSPPPSSHHHHHHHHHHHHHHHHHHHHHHHHHHHH-TTTHHHHHHHHTTTTHHHHHHHHHHTHHHHHHHHH-SSHHHHHHHHHHHH---HHHHHHHHHHHTT--HHHHHHH-TT-----HHHHHHHHHHHHHHHHHHHHHTT-GGGGSTTSPPPTT-TTTT-GGGGGTHHHHHHHHHHHHHHHHHHHHHHHHHHHHHHHHHHHHHHHHHTTT-SS----------PPPP-PPP--GGGHHHHHHHHS-SPPHHHHHHHHHHHHHHHHHTTS-HHHHHHHHHHHHHHHHHH-HHHHHHHHHHHHHH-TT---S-HHHHHHHHHHHS-HHHHHHHHHHHHHHHHHHHHS-HHHHHHHHTTHHHHHHHHHHHHHT-TTTHHHHHHHHHHHHHHTHHHHHHH-HHHHHHHHHHHHHHT-S--HHHHHHHHSS-HHHHHHHHHHHTT-HHHHHHHHHHHHHHTTS--------THHHHHHHHHHHHHHTTS----TTSS---HHHHHHHHHHHHHHHHHHHTTS------SSS--

Foldseek 3Di:
DDPDPPDPLVVDDQAWDPVLLVLLLVLLVDDPRQLVSNLVSQLLTLNSLLLLLLLCLPDPVCVPDDSVLDRSSVSDVSCDSVNSNVSSVVSVPDDQDPDPVLNVQLVVLQLQLQQLLVQLLLLCCLLPNVCSNSLSSLSSLLQQLSNSCSRVVPVNLVVLCVVDLAPVSSQVCCCPVVVRRSQVSSLVSSVVSNNDPLSSLLNDPPHDDPDPSSLLSSLSSQLSVVCVRCVSVVNLCCLAPVHDHDPPHSVPVSVSCPVPSNVSSVVSVVSSVVSVVVVVVVVVVVVVVVVVVVVVVCVVVVVPDPDDDDDDDDDDDDDDDDDDDDAPVQLCCLLCVQLPQDDVLLLQLLVQLVVLCVVPVPHDPVVSLVSNCVSCVVVCVVVVLLLVQLLVVLCVQPVPDDDDDPVCSSVSSPVRDDSLQSSLSSLLLSLLQSLLVQADVVLSLVLLLCLQVQLQQQLVVQCVPPVCHSSNRSNLSNLLSSLLSSVRNVPVPVSVVLVVVCVVVVHPADQVSVCVPSVGGSLSSVQVVCVSSPVPVVSNVVSVVVVVCVVVPPPPDPDDCSSVVSSVSSVVSSPVVPPDDDPVPPPDDPVVVVVVVVVVVVVVVVVVVPDDDDDPPDDPDD

InterPro domains:
  IPR013976 Cyclic di-GMP phosphodiesterase CdgJ, HDOD domain [PF08668] (19-205)